Protein AF-A0A356NMI9-F1 (afdb_monomer)

Sequence (375 aa):
MQLVKTDLTGKVKIRVDVPNHHGDLTYHDEKIFVAVELGKFNQPPGESAPSVYVYDATSLSLLSKYPVPELVHGCGGIAFHDNRFVLVGGLPSNHKKNYLFEYDTEFKFLKRHVLPTGQTRLGIQTASYMNDHWWFGCYGSPANPGLLKVNEDFQLVGTSPSDFSYGIAKLNSDTVLQGACFDNNRRGRVHVLNQEPVTDAPVTTKVRVAAYNVLFGIWARPESVGEILKAYNLDVIGFSEVPNGDWTARAGKVLGMDYAYVGKTSSAHHKDKYKSILSHTPLLNTHEIEVKSAGWSPASMVGAETIINGVRILVYSTHIPGRPAAENSAAAFMANSIIPDSIQTANHVILLGDLNNRPGEPPLVQLEETGMRSI

Solvent-accessible surface area (backbone atoms only — not comparable to full-atom values): 19559 Å² total; per-residue (Å²): 81,71,53,74,43,56,52,98,86,65,53,74,77,50,72,46,83,42,66,66,54,68,47,25,56,33,79,56,93,72,25,33,41,29,16,23,26,76,43,40,70,43,39,66,74,84,44,32,45,20,29,38,40,32,22,38,60,86,79,61,46,79,74,50,76,44,73,44,74,86,38,33,20,14,30,19,10,21,25,68,59,94,76,28,35,42,36,29,17,39,28,39,84,91,48,48,52,45,58,41,38,36,20,40,87,84,62,49,82,72,49,79,47,76,36,87,70,40,59,32,74,58,20,37,25,14,32,30,71,58,92,81,25,39,37,36,11,8,64,35,36,100,91,27,46,0,28,37,34,22,40,88,88,59,44,80,63,20,29,25,41,58,59,22,41,64,28,52,46,78,77,52,100,48,32,30,39,35,23,43,70,40,77,91,77,71,43,78,49,76,46,81,34,84,38,80,84,79,58,44,71,50,88,72,78,85,80,40,72,46,57,45,73,46,66,46,43,74,86,48,56,40,52,60,52,16,61,65,48,51,83,67,67,59,46,37,36,13,31,11,28,35,38,68,83,61,45,66,49,47,17,18,63,63,57,70,21,85,30,64,48,72,44,89,62,30,36,53,70,39,84,28,27,20,23,25,40,39,20,61,42,65,70,38,82,69,47,72,46,77,47,75,45,57,66,66,55,52,24,38,34,27,35,28,32,33,54,57,88,87,43,64,32,38,40,33,9,21,40,42,42,45,54,87,47,30,79,58,14,32,43,32,38,39,34,73,73,42,51,66,60,48,61,74,77,34,96,34,76,46,86,30,38,48,59,65,62,56,88,82,36,50,19,50,44,49,29,36,72,71,72,49,77,90,130

Structure (mmCIF, N/CA/C/O backbone):
data_AF-A0A356NMI9-F1
#
_entry.id   AF-A0A356NMI9-F1
#
loop_
_atom_site.group_PDB
_atom_site.id
_atom_site.type_symbol
_atom_site.label_atom_id
_atom_site.label_alt_id
_atom_site.label_comp_id
_atom_site.label_asym_id
_atom_site.label_entity_id
_atom_site.label_seq_id
_atom_site.pdbx_PDB_ins_code
_atom_site.Cartn_x
_atom_site.Cartn_y
_atom_site.Cartn_z
_atom_site.occupancy
_atom_site.B_iso_or_equiv
_atom_site.auth_seq_id
_atom_site.auth_comp_id
_atom_site.auth_asym_id
_atom_site.auth_atom_id
_atom_site.pdbx_PDB_model_num
ATOM 1 N N . MET A 1 1 ? -13.407 -3.127 32.727 1.00 86.94 1 MET A N 1
ATOM 2 C CA . MET A 1 1 ? -13.554 -1.711 32.320 1.00 86.94 1 MET A CA 1
ATOM 3 C C . MET A 1 1 ? -15.018 -1.311 32.500 1.00 86.94 1 MET A C 1
ATOM 5 O O . MET A 1 1 ? -15.775 -2.127 33.015 1.00 86.94 1 MET A O 1
ATOM 9 N N . GLN A 1 2 ? -15.428 -0.095 32.130 1.00 93.50 2 GLN A N 1
ATOM 10 C CA . GLN A 1 2 ? -16.842 0.306 32.151 1.00 93.50 2 GLN A CA 1
ATOM 11 C C . GLN A 1 2 ? -17.253 0.875 30.795 1.00 93.50 2 GLN A C 1
ATOM 13 O O . GLN A 1 2 ? -16.502 1.653 30.213 1.00 93.50 2 GLN A O 1
ATOM 18 N N . LEU A 1 3 ? -18.455 0.526 30.336 1.00 96.06 3 LEU A N 1
ATOM 19 C CA . LEU A 1 3 ? -19.142 1.249 29.268 1.00 96.06 3 LEU A CA 1
ATOM 20 C C . LEU A 1 3 ? -20.025 2.311 29.924 1.00 96.06 3 LEU A C 1
ATOM 22 O O . LEU A 1 3 ? -20.816 1.998 30.816 1.00 96.06 3 LEU A O 1
ATOM 26 N N . VAL A 1 4 ? -19.859 3.571 29.526 1.00 95.38 4 VAL A N 1
ATOM 27 C CA . VAL A 1 4 ? -20.466 4.722 30.208 1.00 95.38 4 VAL A CA 1
ATOM 28 C C . VAL A 1 4 ? -21.183 5.606 29.199 1.00 95.38 4 VAL A C 1
ATOM 30 O O . VAL A 1 4 ? -20.604 5.998 28.192 1.00 95.38 4 VAL A O 1
ATOM 33 N N . LYS A 1 5 ? -22.427 5.978 29.508 1.00 95.12 5 LYS A N 1
ATOM 34 C CA . LYS A 1 5 ? -23.190 6.993 28.777 1.00 95.12 5 LYS A CA 1
ATOM 35 C C . LYS A 1 5 ? -23.266 8.266 29.606 1.00 95.12 5 LYS A C 1
ATOM 37 O O . LYS A 1 5 ? -23.697 8.235 30.764 1.00 95.12 5 LYS A O 1
ATOM 42 N N . THR A 1 6 ? -22.899 9.390 29.009 1.00 93.50 6 THR A N 1
ATOM 43 C CA . THR A 1 6 ? -23.012 10.722 29.613 1.00 93.50 6 THR A CA 1
ATOM 44 C C . THR A 1 6 ? -23.923 11.618 28.780 1.00 93.50 6 THR A C 1
ATOM 46 O O . THR A 1 6 ? -24.239 11.298 27.637 1.00 93.50 6 THR A O 1
ATOM 49 N N . ASP A 1 7 ? -24.357 12.750 29.335 1.00 90.56 7 ASP A N 1
ATOM 50 C CA . ASP A 1 7 ? -24.763 13.877 28.487 1.00 90.56 7 ASP A CA 1
ATOM 51 C C . ASP A 1 7 ? -23.543 14.698 28.028 1.00 90.56 7 ASP A C 1
ATOM 53 O O . ASP A 1 7 ? -22.403 14.408 28.404 1.00 90.56 7 ASP A O 1
ATOM 57 N N . LEU A 1 8 ? -23.790 15.738 27.225 1.00 85.88 8 LEU A N 1
ATOM 58 C CA . LEU A 1 8 ? -22.757 16.635 26.690 1.00 85.88 8 LEU A CA 1
ATOM 59 C C . LEU A 1 8 ? -22.035 17.463 27.768 1.00 85.88 8 LEU A C 1
ATOM 61 O O . LEU A 1 8 ? -20.983 18.027 27.493 1.00 85.88 8 LEU A O 1
ATOM 65 N N . THR A 1 9 ? -22.561 17.519 28.998 1.00 89.25 9 THR A N 1
ATOM 66 C CA . THR A 1 9 ? -21.878 18.152 30.140 1.00 89.25 9 THR A CA 1
ATOM 67 C C . THR A 1 9 ? -20.936 17.185 30.865 1.00 89.25 9 THR A C 1
ATOM 69 O O . THR A 1 9 ? -20.254 17.573 31.811 1.00 89.25 9 THR A O 1
ATOM 72 N N . GLY A 1 10 ? -20.900 15.914 30.443 1.00 88.12 10 GLY A N 1
ATOM 73 C CA . GLY A 1 10 ? -20.137 14.845 31.086 1.00 88.12 10 GLY A CA 1
ATOM 74 C C . GLY A 1 10 ? -20.856 14.193 32.271 1.00 88.12 10 GLY A C 1
ATOM 75 O O . GLY A 1 10 ? -20.284 13.323 32.929 1.00 88.12 10 GLY A O 1
ATOM 76 N N . LYS A 1 11 ? -22.116 14.551 32.559 1.00 94.19 11 LYS A N 1
ATOM 77 C CA . LYS A 1 11 ? -22.879 13.908 33.636 1.00 94.19 11 LYS A CA 1
ATOM 78 C C . LYS A 1 11 ? -23.249 12.485 33.226 1.00 94.19 11 LYS A C 1
ATOM 80 O O . LYS A 1 11 ? -23.986 12.276 32.261 1.00 94.19 11 LYS A O 1
ATOM 85 N N . VAL A 1 12 ? -22.777 11.509 34.000 1.00 96.25 12 VAL A N 1
ATOM 86 C CA . VAL A 1 12 ? -23.096 10.086 33.812 1.00 96.25 12 VAL A CA 1
ATOM 87 C C . VAL A 1 12 ? -24.602 9.852 33.943 1.00 96.25 12 VAL A C 1
ATOM 89 O O . VAL A 1 12 ? -25.213 10.246 34.937 1.00 96.25 12 VAL A O 1
ATOM 92 N N . LYS A 1 13 ? -25.187 9.195 32.940 1.00 97.12 13 LYS A N 1
ATOM 93 C CA . LYS A 1 13 ? -26.588 8.751 32.920 1.00 97.12 13 LYS A CA 1
ATOM 94 C C . LYS A 1 13 ? -26.703 7.287 33.317 1.00 97.12 13 LYS A C 1
ATOM 96 O O . LYS A 1 13 ? -27.506 6.952 34.177 1.00 97.12 13 LYS A O 1
ATOM 101 N N . ILE A 1 14 ? -25.876 6.440 32.711 1.00 97.44 14 ILE A N 1
ATOM 102 C CA . ILE A 1 14 ? -25.834 5.000 32.960 1.00 97.44 14 ILE A CA 1
ATOM 103 C C . ILE A 1 14 ? -24.415 4.482 32.730 1.00 97.44 14 ILE A C 1
ATOM 105 O O . ILE A 1 14 ? -23.658 5.042 31.933 1.00 97.44 14 ILE A O 1
ATOM 109 N N . ARG A 1 15 ? -24.039 3.442 33.471 1.00 97.06 15 ARG A N 1
ATOM 110 C CA . ARG A 1 15 ? -22.776 2.728 33.302 1.00 97.06 15 ARG A CA 1
ATOM 111 C C . ARG A 1 15 ? -22.985 1.247 33.578 1.00 97.06 15 ARG A C 1
ATOM 113 O O . ARG A 1 15 ? -23.787 0.908 34.445 1.00 97.06 15 ARG A O 1
ATOM 120 N N . VAL A 1 16 ? -22.236 0.403 32.886 1.00 97.50 16 VAL A N 1
ATOM 121 C CA . VAL A 1 16 ? -22.211 -1.045 33.109 1.00 97.50 16 VAL A CA 1
ATOM 122 C C . VAL A 1 16 ? -20.770 -1.534 33.117 1.00 97.50 16 VAL A C 1
ATOM 124 O O . VAL A 1 16 ? -19.913 -0.981 32.421 1.00 97.50 16 VAL A O 1
ATOM 127 N N . ASP A 1 17 ? -20.496 -2.563 33.912 1.00 97.31 17 ASP A N 1
ATOM 128 C CA . ASP A 1 17 ? -19.193 -3.215 33.899 1.00 97.31 17 ASP A CA 1
ATOM 129 C C . ASP A 1 17 ? -19.061 -4.083 32.646 1.00 97.31 17 ASP A C 1
ATOM 131 O O . ASP A 1 17 ? -19.988 -4.785 32.239 1.00 97.31 17 ASP A O 1
ATOM 135 N N . VAL A 1 18 ? -17.887 -4.023 32.026 1.00 96.81 18 VAL A N 1
ATOM 136 C CA . VAL A 1 18 ? -17.564 -4.773 30.811 1.00 96.81 18 VAL A CA 1
ATOM 137 C C . VAL A 1 18 ? -16.195 -5.444 30.945 1.00 96.81 18 VAL A C 1
ATOM 139 O O . VAL A 1 18 ? -15.369 -4.998 31.762 1.00 96.81 18 VAL A O 1
ATOM 142 N N . PRO A 1 19 ? -15.932 -6.508 30.161 1.00 93.38 19 PRO A N 1
ATOM 143 C CA . PRO A 1 19 ? -14.615 -7.127 30.071 1.00 93.38 19 PRO A CA 1
ATOM 144 C C . PRO A 1 19 ? -13.467 -6.134 29.841 1.00 93.38 19 PRO A C 1
ATOM 146 O O . PRO A 1 19 ? -13.649 -4.955 29.530 1.00 93.38 19 PRO A O 1
ATOM 149 N N . ASN A 1 20 ? -12.245 -6.612 30.061 1.00 85.81 20 ASN A N 1
ATOM 150 C CA . ASN A 1 20 ? -11.063 -5.855 29.672 1.00 85.81 20 ASN A CA 1
ATOM 151 C C . ASN A 1 20 ? -10.931 -5.852 28.137 1.00 85.81 20 ASN A C 1
ATOM 153 O O . ASN A 1 20 ? -11.341 -6.824 27.514 1.00 85.81 20 ASN A O 1
ATOM 157 N N . HIS A 1 21 ? -10.356 -4.788 27.565 1.00 86.50 21 HIS A N 1
ATOM 158 C CA . HIS A 1 21 ? -10.243 -4.559 26.110 1.00 86.50 21 HIS A CA 1
ATOM 159 C C . HIS A 1 21 ? -11.588 -4.421 25.368 1.00 86.50 21 HIS A C 1
ATOM 161 O O . HIS A 1 21 ? -11.848 -5.080 24.362 1.00 86.50 21 HIS A O 1
ATOM 167 N N . HIS A 1 22 ? -12.414 -3.495 25.858 1.00 93.56 22 HIS A N 1
ATOM 168 C CA . HIS A 1 22 ? -13.490 -2.868 25.087 1.00 93.56 22 HIS A CA 1
ATOM 169 C C . HIS A 1 22 ? -12.905 -1.658 24.359 1.00 93.56 22 HIS A C 1
ATOM 171 O O . HIS A 1 22 ? -12.594 -0.658 25.005 1.00 93.56 22 HIS A O 1
ATOM 177 N N . GLY A 1 23 ? -12.673 -1.807 23.057 1.00 93.38 23 GLY A N 1
ATOM 178 C CA . GLY A 1 23 ? -12.060 -0.803 22.195 1.00 93.38 23 GLY A CA 1
ATOM 179 C C . GLY A 1 23 ? -13.037 0.288 21.768 1.00 93.38 23 GLY A C 1
ATOM 180 O O . GLY A 1 23 ? -13.922 0.692 22.527 1.00 93.38 23 GLY A O 1
ATOM 181 N N . ASP A 1 24 ? -12.855 0.776 20.545 1.00 96.62 24 ASP A N 1
ATOM 182 C CA . ASP A 1 24 ? -13.731 1.784 19.955 1.00 96.62 24 ASP A CA 1
ATOM 183 C C . ASP A 1 24 ? -15.169 1.279 19.792 1.00 96.62 24 ASP A C 1
ATOM 185 O O . ASP A 1 24 ? -15.445 0.071 19.776 1.00 96.62 24 ASP A O 1
ATOM 189 N N . LEU A 1 25 ? -16.090 2.222 19.616 1.00 97.06 25 LEU A N 1
ATOM 190 C CA . LEU A 1 25 ? -17.498 1.923 19.414 1.00 97.06 25 LEU A CA 1
ATOM 191 C C . LEU A 1 25 ? -18.127 2.802 18.343 1.00 97.06 25 LEU A C 1
ATOM 193 O O . LEU A 1 25 ? -17.702 3.926 18.094 1.00 97.06 25 LEU A O 1
ATOM 197 N N . THR A 1 26 ? -19.218 2.309 17.770 1.00 97.62 26 THR A N 1
ATOM 198 C CA . THR A 1 26 ? -20.065 3.083 16.868 1.00 97.62 26 THR A CA 1
ATOM 199 C C . THR A 1 26 ? -21.535 2.942 17.251 1.00 97.62 26 THR A C 1
ATOM 201 O O . THR A 1 26 ? -21.953 1.933 17.826 1.00 97.62 26 THR A O 1
ATOM 204 N N . TYR A 1 27 ? -22.318 3.980 16.968 1.00 96.69 27 TYR A N 1
ATOM 205 C CA . TYR A 1 27 ? -23.761 4.000 17.183 1.00 96.69 27 TYR A CA 1
ATOM 206 C C . TYR A 1 27 ? -24.477 3.843 15.846 1.00 96.69 27 TYR A C 1
ATOM 208 O O . TYR A 1 27 ? -24.202 4.582 14.902 1.00 96.69 27 TYR A O 1
ATOM 216 N N . HIS A 1 28 ? -25.434 2.925 15.787 1.00 96.62 28 HIS A N 1
ATOM 217 C CA . HIS A 1 28 ? -26.312 2.751 14.638 1.00 96.62 28 HIS A CA 1
ATOM 218 C C . HIS A 1 28 ? -27.619 2.097 15.097 1.00 96.62 28 HIS A C 1
ATOM 220 O O . HIS A 1 28 ? -27.579 1.193 15.926 1.00 96.62 28 HIS A O 1
ATOM 226 N N . ASP A 1 29 ? -28.763 2.545 14.571 1.00 96.31 29 ASP A N 1
ATOM 227 C CA . ASP A 1 29 ? -30.072 1.905 14.796 1.00 96.31 29 ASP A CA 1
ATOM 228 C C . ASP A 1 29 ? -30.380 1.616 16.283 1.00 96.31 29 ASP A C 1
ATOM 230 O O . ASP A 1 29 ? -30.620 0.479 16.686 1.00 96.31 29 ASP A O 1
ATOM 234 N N . GLU A 1 30 ? -30.266 2.653 17.126 1.00 97.75 30 GLU A N 1
ATOM 235 C CA . GLU A 1 30 ? -30.494 2.588 18.583 1.00 97.75 30 GLU A CA 1
ATOM 236 C C . GLU A 1 30 ? -29.609 1.577 19.338 1.00 97.75 30 GLU A C 1
ATOM 238 O O . GLU A 1 30 ? -29.848 1.259 20.507 1.00 97.75 30 GLU A O 1
ATOM 243 N N . LYS A 1 31 ? -28.529 1.113 18.704 1.00 98.50 31 LYS A N 1
ATOM 244 C CA . LYS A 1 31 ? -27.570 0.158 19.257 1.00 98.50 31 LYS A CA 1
ATOM 245 C C . LYS A 1 31 ? -26.167 0.745 19.284 1.00 98.50 31 LYS A C 1
ATOM 247 O O . LYS A 1 31 ? -25.804 1.621 18.498 1.00 98.50 31 LYS A O 1
ATOM 252 N N . ILE A 1 32 ? -25.366 0.231 20.209 1.00 98.44 32 ILE A N 1
ATOM 253 C CA . ILE A 1 32 ? -23.934 0.496 20.313 1.00 98.44 32 ILE A CA 1
ATOM 254 C C . ILE A 1 32 ? -23.193 -0.780 19.941 1.00 98.44 32 ILE A C 1
ATOM 256 O O . ILE A 1 32 ? -23.385 -1.814 20.579 1.00 98.44 32 ILE A O 1
ATOM 260 N N . PHE A 1 33 ? -22.335 -0.694 18.934 1.00 98.69 33 PHE A N 1
ATOM 261 C CA . PHE A 1 33 ? -21.479 -1.781 18.475 1.00 98.69 33 PHE A CA 1
ATOM 262 C C . PHE A 1 33 ? -20.061 -1.495 18.949 1.00 98.69 33 PHE A C 1
ATOM 264 O O . PHE A 1 33 ? -19.520 -0.434 18.648 1.00 98.69 33 PHE A O 1
ATOM 271 N N . VAL A 1 34 ? -19.474 -2.415 19.709 1.00 98.56 34 VAL A N 1
ATOM 272 C CA . VAL A 1 34 ? -18.160 -2.230 20.336 1.00 98.56 34 VAL A CA 1
ATOM 273 C C . VAL A 1 34 ? -17.184 -3.268 19.807 1.00 98.56 34 VAL A C 1
ATOM 275 O O . VAL A 1 34 ? -17.491 -4.461 19.845 1.00 98.56 34 VAL A O 1
ATOM 278 N N . ALA A 1 35 ? -16.011 -2.820 19.362 1.00 98.31 35 ALA A N 1
ATOM 279 C CA . ALA A 1 35 ? -14.877 -3.679 19.042 1.00 98.31 35 ALA A CA 1
ATOM 280 C C . ALA A 1 35 ? -14.292 -4.277 20.334 1.00 98.31 35 ALA A C 1
ATOM 282 O O . ALA A 1 35 ? -13.961 -3.547 21.268 1.00 98.31 35 ALA A O 1
ATOM 283 N N . VAL A 1 36 ? -14.179 -5.602 20.418 1.00 98.06 36 VAL A N 1
ATOM 284 C CA . VAL A 1 36 ? -13.707 -6.305 21.621 1.00 98.06 36 VAL A CA 1
ATOM 285 C C . VAL A 1 36 ? -12.629 -7.318 21.250 1.00 98.06 36 VAL A C 1
ATOM 287 O O . VAL A 1 36 ? -12.800 -8.099 20.316 1.00 98.06 36 VAL A O 1
ATOM 290 N N . GLU A 1 37 ? -11.540 -7.352 22.021 1.00 97.06 37 GLU A N 1
ATOM 291 C CA . GLU A 1 37 ? -10.456 -8.332 21.882 1.00 97.06 37 GLU A CA 1
ATOM 292 C C . GLU A 1 37 ? -10.189 -9.024 23.222 1.00 97.06 37 GLU A C 1
ATOM 294 O O . GLU A 1 37 ? -9.597 -8.432 24.123 1.00 97.06 37 GLU A O 1
ATOM 299 N N . LEU A 1 38 ? -10.600 -10.288 23.359 1.00 96.06 38 LEU A N 1
ATOM 300 C CA . LEU A 1 38 ? -10.414 -11.045 24.609 1.00 96.06 38 LEU A CA 1
ATOM 301 C C . LEU A 1 38 ? -9.196 -11.979 24.613 1.00 96.06 38 LEU A C 1
ATOM 303 O O . LEU A 1 38 ? -8.899 -12.591 25.639 1.00 96.06 38 LEU A O 1
ATOM 307 N N . GLY A 1 39 ? -8.504 -12.104 23.486 1.00 95.44 39 GLY A N 1
ATOM 308 C CA . GLY A 1 39 ? -7.219 -12.773 23.357 1.00 95.44 39 GLY A CA 1
ATOM 309 C C . GLY A 1 39 ? -6.064 -11.776 23.464 1.00 95.44 39 GLY A C 1
ATOM 310 O O . GLY A 1 39 ? -6.125 -10.775 24.186 1.00 95.44 39 GLY A O 1
ATOM 311 N N . LYS A 1 40 ? -4.961 -12.071 22.774 1.00 94.75 40 LYS A N 1
ATOM 312 C CA . LYS A 1 40 ? -3.739 -11.268 22.827 1.00 94.75 40 LYS A CA 1
ATOM 313 C C . LYS A 1 40 ? -3.589 -10.390 21.588 1.00 94.75 40 LYS A C 1
ATOM 315 O O . LYS A 1 40 ? -3.376 -10.867 20.476 1.00 94.75 40 LYS A O 1
ATOM 320 N N . PHE A 1 41 ? -3.602 -9.083 21.821 1.00 94.06 41 PHE A N 1
ATOM 321 C CA . PHE A 1 41 ? -3.381 -8.068 20.795 1.00 94.06 41 PHE A CA 1
ATOM 322 C C . PHE A 1 41 ? -1.948 -8.140 20.225 1.00 94.06 41 PHE A C 1
ATOM 324 O O . PHE A 1 41 ? -0.982 -8.314 20.976 1.00 94.06 41 PHE A O 1
ATOM 331 N N . ASN A 1 42 ? -1.799 -7.974 18.907 1.00 95.38 42 ASN A N 1
ATOM 332 C CA . ASN A 1 42 ? -0.526 -7.988 18.164 1.00 95.38 42 ASN A CA 1
ATOM 333 C C . ASN A 1 42 ? 0.324 -9.260 18.286 1.00 95.38 42 ASN A C 1
ATOM 335 O O . ASN A 1 42 ? 1.536 -9.215 18.065 1.00 95.38 42 ASN A O 1
ATOM 339 N N . GLN A 1 43 ? -0.299 -10.393 18.603 1.00 95.19 43 GLN A N 1
ATOM 340 C CA . GLN A 1 43 ? 0.347 -11.704 18.555 1.00 95.19 43 GLN A CA 1
ATOM 341 C C . GLN A 1 43 ? 0.110 -12.404 17.205 1.00 95.19 43 GLN A C 1
ATOM 343 O O . GLN A 1 43 ? -0.708 -11.934 16.401 1.00 95.19 43 GLN A O 1
ATOM 348 N N . PRO A 1 44 ? 0.846 -13.493 16.908 1.00 90.75 44 PRO A N 1
ATOM 349 C CA . PRO A 1 44 ? 0.603 -14.309 15.725 1.00 90.75 44 PRO A CA 1
ATOM 350 C C . PRO A 1 44 ? -0.855 -14.796 15.611 1.00 90.75 44 PRO A C 1
ATOM 352 O O . PRO A 1 44 ? -1.559 -14.892 16.622 1.00 90.75 44 PRO A O 1
ATOM 355 N N . PRO A 1 45 ? -1.323 -15.131 14.392 1.00 92.81 45 PRO A N 1
ATOM 356 C CA . PRO A 1 45 ? -2.675 -15.639 14.186 1.00 92.81 45 PRO A CA 1
ATOM 357 C C . PRO A 1 45 ? -2.980 -16.850 15.075 1.00 92.81 45 PRO A C 1
ATOM 359 O O . PRO A 1 45 ? -2.147 -17.742 15.222 1.00 92.81 45 PRO A O 1
ATOM 362 N N . GLY A 1 46 ? -4.188 -16.882 15.640 1.00 93.31 46 GLY A N 1
ATOM 363 C CA . GLY A 1 46 ? -4.630 -17.920 16.579 1.00 93.31 46 GLY A CA 1
ATOM 364 C C . GLY A 1 46 ? -4.528 -17.528 18.056 1.00 93.31 46 GLY A C 1
ATOM 365 O O . GLY A 1 46 ? -5.084 -18.227 18.897 1.00 93.31 46 GLY A O 1
ATOM 366 N N . GLU A 1 47 ? -3.879 -16.406 18.385 1.00 95.62 47 GLU A N 1
ATOM 367 C CA . GLU A 1 47 ? -3.833 -15.882 19.761 1.00 95.62 47 GLU A CA 1
ATOM 368 C C . GLU A 1 47 ? -4.865 -14.777 20.048 1.00 95.62 47 GLU A C 1
ATOM 370 O O . GLU A 1 47 ? -5.076 -14.427 21.210 1.00 95.62 47 GLU A O 1
ATOM 375 N N . SER A 1 48 ? -5.508 -14.232 19.013 1.00 95.38 48 SER A N 1
ATOM 376 C CA . SER A 1 48 ? -6.571 -13.224 19.113 1.00 95.38 48 SER A CA 1
ATOM 377 C C . SER A 1 48 ? -7.949 -13.887 19.239 1.00 95.38 48 SER A C 1
ATOM 379 O O . SER A 1 48 ? -8.197 -14.949 18.667 1.00 95.38 48 SER A O 1
ATOM 381 N N . ALA A 1 49 ? -8.846 -13.256 19.995 1.00 97.31 49 ALA A N 1
ATOM 382 C CA . ALA A 1 49 ? -10.251 -13.632 20.129 1.00 97.31 49 ALA A CA 1
ATOM 383 C C . ALA A 1 49 ? -11.141 -12.394 19.899 1.00 97.31 49 ALA A C 1
ATOM 385 O O . ALA A 1 49 ? -11.687 -11.833 20.862 1.00 97.31 49 ALA A O 1
ATOM 386 N N . PRO A 1 50 ? -11.262 -11.945 18.636 1.00 97.94 50 PRO A N 1
ATOM 387 C CA . PRO A 1 50 ? -11.915 -10.694 18.293 1.00 97.94 50 PRO A CA 1
ATOM 388 C C . PRO A 1 50 ? -13.432 -10.885 18.158 1.00 97.94 50 PRO A C 1
ATOM 390 O O . PRO A 1 50 ? -13.930 -11.904 17.665 1.00 97.94 50 PRO A O 1
ATOM 393 N N . SER A 1 51 ? -14.209 -9.913 18.621 1.00 98.31 51 SER A N 1
ATOM 394 C CA . SER A 1 51 ? -15.673 -9.935 18.547 1.00 98.31 51 SER A CA 1
ATOM 395 C C . SER A 1 51 ? -16.254 -8.525 18.506 1.00 98.31 51 SER A C 1
ATOM 397 O O . SER A 1 51 ? -15.648 -7.584 19.009 1.00 98.31 51 SER A O 1
ATOM 399 N N . VAL A 1 52 ? -17.472 -8.395 17.990 1.00 98.75 52 VAL A N 1
ATOM 400 C CA . VAL A 1 52 ? -18.306 -7.205 18.170 1.00 98.75 52 VAL A CA 1
ATOM 401 C C . VAL A 1 52 ? -19.374 -7.490 19.202 1.00 98.75 52 VAL A C 1
ATOM 403 O O . VAL A 1 52 ? -20.117 -8.465 19.090 1.00 98.75 52 VAL A O 1
ATOM 406 N N . TYR A 1 53 ? -19.446 -6.656 20.233 1.00 98.62 53 TYR A N 1
ATOM 407 C CA . TYR A 1 53 ? -20.501 -6.729 21.238 1.00 98.62 53 TYR A CA 1
ATOM 408 C C . TYR A 1 53 ? -21.538 -5.653 20.939 1.00 98.62 53 TYR A C 1
ATOM 410 O O . TYR A 1 53 ? -21.181 -4.493 20.732 1.00 98.62 53 TYR A O 1
ATOM 418 N N . VAL A 1 54 ? -22.812 -6.035 20.935 1.00 98.75 54 VAL A N 1
ATOM 419 C CA . VAL A 1 54 ? -23.925 -5.132 20.638 1.00 98.75 54 VAL A CA 1
ATOM 420 C C . VAL A 1 54 ? -24.708 -4.861 21.905 1.00 98.75 54 VAL A C 1
ATOM 422 O O . VAL A 1 54 ? -25.125 -5.792 22.593 1.00 98.75 54 VAL A O 1
ATOM 425 N N . TYR A 1 55 ? -24.923 -3.587 22.196 1.00 98.75 55 TYR A N 1
ATOM 426 C CA . TYR A 1 55 ? -25.656 -3.118 23.361 1.00 98.75 55 TYR A CA 1
ATOM 427 C C . TYR A 1 55 ? -26.846 -2.264 22.945 1.00 98.75 55 TYR A C 1
ATOM 429 O O . TYR A 1 55 ? -26.777 -1.531 21.961 1.00 98.75 55 TYR A O 1
ATOM 437 N N . ASP A 1 56 ? -27.907 -2.303 23.738 1.00 98.50 56 ASP A N 1
ATOM 438 C CA . ASP A 1 56 ? -28.997 -1.337 23.654 1.00 98.50 56 ASP A CA 1
ATOM 439 C C . ASP A 1 56 ? -28.477 0.058 24.036 1.00 98.50 56 ASP A C 1
ATOM 441 O O . ASP A 1 56 ? -27.895 0.240 25.109 1.00 98.50 56 ASP A O 1
ATOM 445 N N . ALA A 1 57 ? -28.666 1.067 23.183 1.00 97.50 57 ALA A N 1
ATOM 446 C CA . ALA A 1 57 ? -28.072 2.386 23.416 1.00 97.50 57 ALA A CA 1
ATOM 447 C C . ALA A 1 57 ? -28.721 3.156 24.577 1.00 97.50 57 ALA A C 1
ATOM 449 O O . ALA A 1 57 ? -28.146 4.136 25.072 1.00 97.50 57 ALA A O 1
ATOM 450 N N . THR A 1 58 ? -29.914 2.758 25.024 1.00 96.31 58 THR A N 1
ATOM 451 C CA . THR A 1 58 ? -30.634 3.421 26.118 1.00 96.31 58 THR A CA 1
ATOM 452 C C . THR A 1 58 ? -30.210 2.871 27.475 1.00 96.31 58 THR A C 1
ATOM 454 O O . THR A 1 58 ? -29.824 3.640 28.357 1.00 96.31 58 THR A O 1
ATOM 457 N N . SER A 1 59 ? -30.251 1.552 27.621 1.00 97.06 59 SER A N 1
ATOM 458 C CA . SER A 1 59 ? -30.023 0.806 28.860 1.00 97.06 59 SER A CA 1
ATOM 459 C C . SER A 1 59 ? -28.599 0.267 29.013 1.00 97.06 59 SER A C 1
ATOM 461 O O . SER A 1 59 ? -28.232 -0.149 30.109 1.00 97.06 59 SER A O 1
ATOM 463 N N . LEU A 1 60 ? -27.797 0.252 27.943 1.00 98.19 60 LEU A N 1
ATOM 464 C CA . LEU A 1 60 ? -26.507 -0.448 27.873 1.00 98.19 60 LEU A CA 1
ATOM 465 C C . LEU A 1 60 ? -26.605 -1.947 28.205 1.00 98.19 60 LEU A C 1
ATOM 467 O O . LEU A 1 60 ? -25.615 -2.561 28.607 1.00 98.19 60 LEU A O 1
ATOM 471 N N . SER A 1 61 ? -27.785 -2.554 28.048 1.00 98.06 61 SER A N 1
ATOM 472 C CA . SER A 1 61 ? -27.934 -4.004 28.161 1.00 98.06 61 SER A CA 1
ATOM 473 C C . SER A 1 61 ? -27.277 -4.687 26.963 1.00 98.06 61 SER A C 1
ATOM 475 O O . SER A 1 61 ? -27.404 -4.234 25.827 1.00 98.06 61 SER A O 1
ATOM 477 N N . LEU A 1 62 ? -26.521 -5.757 27.216 1.00 98.50 62 LEU A N 1
ATOM 478 C CA . LEU A 1 62 ? -25.894 -6.540 26.155 1.00 98.50 62 LEU A CA 1
ATOM 479 C C . LEU A 1 62 ? -26.975 -7.323 25.398 1.00 98.50 62 LEU A C 1
ATOM 481 O O . LEU A 1 62 ? -27.692 -8.118 26.001 1.00 98.50 62 LEU A O 1
ATOM 485 N N . LEU A 1 63 ? -27.046 -7.125 24.085 1.00 98.62 63 LEU A N 1
ATOM 486 C CA . LEU A 1 63 ? -28.024 -7.749 23.197 1.00 98.62 63 LEU A CA 1
ATOM 487 C C . LEU A 1 63 ? -27.446 -8.972 22.486 1.00 98.62 63 LEU A C 1
ATOM 489 O O . LEU A 1 63 ? -28.070 -10.031 22.459 1.00 98.62 63 LEU A O 1
ATOM 493 N N . SER A 1 64 ? -26.250 -8.844 21.911 1.00 98.38 64 SER A N 1
ATOM 494 C CA . SER A 1 64 ? -25.622 -9.926 21.152 1.00 98.38 64 SER A CA 1
ATOM 495 C C . SER A 1 64 ? -24.102 -9.787 21.080 1.00 98.38 64 SER A C 1
ATOM 497 O O . SER A 1 64 ? -23.518 -8.778 21.485 1.00 98.38 64 SER A O 1
ATOM 499 N N . LYS A 1 65 ? -23.448 -10.847 20.597 1.00 98.50 65 LYS A N 1
ATOM 500 C CA . LYS A 1 65 ? -22.006 -10.907 20.350 1.00 98.50 65 LYS A CA 1
ATOM 501 C C . LYS A 1 65 ? -21.756 -11.607 19.019 1.00 98.50 65 LYS A C 1
ATOM 503 O O . LYS A 1 65 ? -22.313 -12.680 18.801 1.00 98.50 65 LYS A O 1
ATOM 508 N N . TYR A 1 66 ? -20.885 -11.044 18.193 1.00 98.62 66 TYR A N 1
ATOM 509 C CA . TYR A 1 66 ? -20.511 -11.590 16.891 1.00 98.62 66 TYR A CA 1
ATOM 510 C C . TYR A 1 66 ? -18.999 -11.816 16.837 1.00 98.62 66 TYR A C 1
ATOM 512 O O . TYR A 1 66 ? -18.251 -10.846 16.952 1.00 98.62 66 TYR A O 1
ATOM 520 N N . PRO A 1 67 ? -18.515 -13.059 16.698 1.00 98.25 67 PRO A N 1
ATOM 521 C CA . PRO A 1 67 ? -17.108 -13.312 16.404 1.00 98.25 67 PRO A CA 1
ATOM 522 C C . PRO A 1 67 ? -16.714 -12.705 15.052 1.00 98.25 67 PRO A C 1
ATOM 524 O O . PRO A 1 67 ? -17.480 -12.807 14.099 1.00 98.25 67 PRO A O 1
ATOM 527 N N . VAL A 1 68 ? -15.519 -12.117 14.964 1.00 98.44 68 VAL A N 1
ATOM 528 C CA . VAL A 1 68 ? -14.974 -11.517 13.724 1.00 98.44 68 VAL A CA 1
ATOM 529 C C . VAL A 1 68 ? -13.559 -12.054 13.446 1.00 98.44 68 VAL A C 1
ATOM 531 O O . VAL A 1 68 ? -12.569 -11.320 13.544 1.00 98.44 68 VAL A O 1
ATOM 534 N N . PRO A 1 69 ? -13.429 -13.377 13.215 1.00 97.75 69 PRO A N 1
ATOM 535 C CA . PRO A 1 69 ? -12.158 -14.108 13.270 1.00 97.75 69 PRO A CA 1
ATOM 536 C C . PRO A 1 69 ? -11.112 -13.654 12.242 1.00 97.75 69 PRO A C 1
ATOM 538 O O . PRO A 1 69 ? -9.935 -13.985 12.378 1.00 97.75 69 PRO A O 1
ATOM 541 N N . GLU A 1 70 ? -11.504 -12.880 11.232 1.00 98.25 70 GLU A N 1
ATOM 542 C CA . GLU A 1 70 ? -10.613 -12.329 10.216 1.00 98.25 70 GLU A CA 1
ATOM 543 C C . GLU A 1 70 ? -9.596 -11.331 10.803 1.00 98.25 70 GLU A C 1
ATOM 545 O O . GLU A 1 70 ? -8.503 -11.169 10.251 1.00 98.25 70 GLU A O 1
ATOM 550 N N . LEU A 1 71 ? -9.903 -10.707 11.949 1.00 97.56 71 LEU A N 1
ATOM 551 C CA . LEU A 1 71 ? -9.006 -9.800 12.677 1.00 97.56 71 LEU A CA 1
ATOM 552 C C . LEU A 1 71 ? -7.994 -10.565 13.542 1.00 97.56 71 LEU A C 1
ATOM 554 O O . LEU A 1 71 ? -7.932 -10.411 14.757 1.00 97.56 71 LEU A O 1
ATOM 558 N N . VAL A 1 72 ? -7.142 -11.362 12.901 1.00 97.25 72 VAL A N 1
ATOM 559 C CA . VAL A 1 72 ? -6.224 -12.315 13.560 1.00 97.25 72 VAL A CA 1
ATOM 560 C C . VAL A 1 72 ? -5.171 -11.708 14.505 1.00 97.25 72 VAL A C 1
ATOM 562 O O . VAL A 1 72 ? -4.466 -12.456 15.180 1.00 97.25 72 VAL A O 1
ATOM 565 N N . HIS A 1 73 ? -5.032 -10.379 14.550 1.00 97.06 73 HIS A N 1
ATOM 566 C CA . HIS A 1 73 ? -4.065 -9.660 15.393 1.00 97.06 73 HIS A CA 1
ATOM 567 C C . HIS A 1 73 ? -4.718 -8.762 16.451 1.00 97.06 73 HIS A C 1
ATOM 569 O O . HIS A 1 73 ? -4.017 -8.009 17.130 1.00 97.06 73 HIS A O 1
ATOM 575 N N . GLY A 1 74 ? -6.039 -8.822 16.598 1.00 96.69 74 GLY A N 1
ATOM 576 C CA . GLY A 1 74 ? -6.794 -7.989 17.524 1.00 96.69 74 GLY A CA 1
ATOM 577 C C . GLY A 1 74 ? -7.811 -7.098 16.827 1.00 96.69 74 GLY A C 1
ATOM 578 O O . GLY A 1 74 ? -7.582 -6.644 15.705 1.00 96.69 74 GLY A O 1
ATOM 579 N N . CYS A 1 75 ? -8.907 -6.807 17.526 1.00 97.19 75 CYS A N 1
ATOM 580 C CA . CYS A 1 75 ? -9.948 -5.868 17.118 1.00 97.19 75 CYS A CA 1
ATOM 581 C C . CYS A 1 75 ? -9.889 -4.614 17.999 1.00 97.19 75 CYS A C 1
ATOM 583 O O . CYS A 1 75 ? -10.079 -4.693 19.210 1.00 97.19 75 CYS A O 1
ATOM 585 N N . GLY A 1 76 ? -9.547 -3.477 17.394 1.00 95.69 76 GLY A N 1
ATOM 586 C CA . GLY A 1 76 ? -9.362 -2.205 18.093 1.00 95.69 76 GLY A CA 1
ATOM 587 C C . GLY A 1 76 ? -10.489 -1.215 17.829 1.00 95.69 76 GLY A C 1
ATOM 588 O O . GLY A 1 76 ? -10.985 -0.609 18.774 1.00 95.69 76 GLY A O 1
ATOM 589 N N . GLY A 1 77 ? -10.905 -1.089 16.563 1.00 97.88 77 GLY A N 1
ATOM 590 C CA . GLY A 1 77 ? -11.839 -0.055 16.126 1.00 97.88 77 GLY A CA 1
ATOM 591 C C . GLY A 1 77 ? -12.981 -0.558 15.248 1.00 97.88 77 GLY A C 1
ATOM 592 O O . GLY A 1 77 ? -12.847 -1.585 14.576 1.00 97.88 77 GLY A O 1
ATOM 593 N N . ILE A 1 78 ? -14.091 0.183 15.235 1.00 98.75 78 ILE A N 1
ATOM 594 C CA . ILE A 1 78 ? -15.271 -0.110 14.415 1.00 98.75 78 ILE A CA 1
ATOM 595 C C . ILE A 1 78 ? -15.989 1.178 14.008 1.00 98.75 78 ILE A C 1
ATOM 597 O O . ILE A 1 78 ? -16.223 2.054 14.832 1.00 98.75 78 ILE A O 1
ATOM 601 N N . ALA A 1 79 ? -16.393 1.266 12.744 1.00 98.50 79 ALA A N 1
ATOM 602 C CA . ALA A 1 79 ? -17.263 2.324 12.244 1.00 98.50 79 ALA A CA 1
ATOM 603 C C . ALA A 1 79 ? -18.338 1.754 11.318 1.00 98.50 79 ALA A C 1
ATOM 605 O O . ALA A 1 79 ? -18.135 0.718 10.686 1.00 98.50 79 ALA A O 1
ATOM 606 N N . PHE A 1 80 ? -19.472 2.446 11.237 1.00 98.31 80 PHE A N 1
ATOM 607 C CA . PHE A 1 80 ? -20.575 2.109 10.345 1.00 98.31 80 PHE A CA 1
ATOM 608 C C . PHE A 1 80 ? -20.808 3.236 9.342 1.00 98.31 80 PHE A C 1
ATOM 610 O O . PHE A 1 80 ? -20.906 4.403 9.726 1.00 98.31 80 PHE A O 1
ATOM 617 N N . HIS A 1 81 ? -20.929 2.884 8.068 1.00 97.56 81 HIS A N 1
ATOM 618 C CA . HIS A 1 81 ? -21.347 3.794 7.010 1.00 97.56 81 HIS A CA 1
ATOM 619 C C . HIS A 1 81 ? -21.878 2.983 5.827 1.00 97.56 81 HIS A C 1
ATOM 621 O O . HIS A 1 81 ? -21.376 1.897 5.575 1.00 97.56 81 HIS A O 1
ATOM 627 N N . ASP A 1 82 ? -22.875 3.504 5.111 1.00 96.00 82 ASP A N 1
ATOM 628 C CA . ASP A 1 82 ? -23.411 2.899 3.881 1.00 96.00 82 ASP A CA 1
ATOM 629 C C . ASP A 1 82 ? -23.736 1.393 4.003 1.00 96.00 82 ASP A C 1
ATOM 631 O O . ASP A 1 82 ? -23.275 0.559 3.229 1.00 96.00 82 ASP A O 1
ATOM 635 N N . ASN A 1 83 ? -24.500 1.026 5.041 1.00 96.62 83 ASN A N 1
ATOM 636 C CA . ASN A 1 83 ? -24.931 -0.354 5.320 1.00 96.62 83 ASN A CA 1
ATOM 637 C C . ASN A 1 83 ? -23.806 -1.386 5.510 1.00 96.62 83 ASN A C 1
ATOM 639 O O . ASN A 1 83 ? -24.046 -2.590 5.408 1.00 96.62 83 ASN A O 1
ATOM 643 N N . ARG A 1 84 ? -22.601 -0.936 5.860 1.00 97.31 84 ARG A N 1
ATOM 644 C CA . ARG A 1 84 ? -21.468 -1.805 6.183 1.00 97.31 84 ARG A CA 1
ATOM 645 C C . ARG A 1 84 ? -20.747 -1.354 7.441 1.00 97.31 84 ARG A C 1
ATOM 647 O O . ARG A 1 84 ? -20.656 -0.164 7.755 1.00 97.31 84 ARG A O 1
ATOM 654 N N . PHE A 1 85 ? -20.195 -2.332 8.144 1.00 98.69 85 PHE A N 1
ATOM 655 C CA . PHE A 1 85 ? -19.242 -2.112 9.219 1.00 98.69 85 PHE A CA 1
ATOM 656 C C . PHE A 1 85 ? -17.821 -2.250 8.684 1.00 98.69 85 PHE A C 1
ATOM 658 O O . PHE A 1 85 ? -17.507 -3.197 7.967 1.00 98.69 85 PHE A O 1
ATOM 665 N N . VAL A 1 86 ? -16.948 -1.332 9.086 1.00 98.75 86 VAL A N 1
ATOM 666 C CA . VAL A 1 86 ? -15.506 -1.426 8.861 1.00 98.75 86 VAL A CA 1
ATOM 667 C C . VAL A 1 86 ? -14.827 -1.608 10.205 1.00 98.75 86 VAL A C 1
ATOM 669 O O . VAL A 1 86 ? -14.900 -0.736 11.073 1.00 98.75 86 VAL A O 1
ATOM 672 N N . LEU A 1 87 ? -14.172 -2.752 10.370 1.00 98.81 87 LEU A N 1
ATOM 673 C CA . LEU A 1 87 ? -13.417 -3.105 11.562 1.00 98.81 87 LEU A CA 1
ATOM 674 C C . LEU A 1 87 ? -11.919 -3.007 11.294 1.00 98.81 87 LEU A C 1
ATOM 676 O O . LEU A 1 87 ? -11.434 -3.289 10.196 1.00 98.81 87 LEU A O 1
ATOM 680 N N . VAL A 1 88 ? -11.183 -2.632 12.333 1.00 98.56 88 VAL A N 1
ATOM 681 C CA . VAL A 1 88 ? -9.740 -2.386 12.289 1.00 98.56 88 VAL A CA 1
ATOM 682 C C . VAL A 1 88 ? -9.071 -2.884 13.562 1.00 98.56 88 VAL A C 1
ATOM 684 O O . VAL A 1 88 ? -9.731 -3.108 14.580 1.00 98.56 88 VAL A O 1
ATOM 687 N N . GLY A 1 89 ? -7.750 -3.050 13.540 1.00 97.19 89 GLY A N 1
ATOM 688 C CA . GLY A 1 89 ? -7.052 -3.496 14.735 1.00 97.19 89 GLY A CA 1
ATOM 689 C C . GLY A 1 89 ? -5.550 -3.649 14.586 1.00 97.19 89 GLY A C 1
ATOM 690 O O . GLY A 1 89 ? -4.874 -2.771 14.048 1.00 97.19 89 GLY A O 1
ATOM 691 N N . GLY A 1 90 ? -5.040 -4.747 15.139 1.00 96.88 90 GLY A N 1
ATOM 692 C CA . GLY A 1 90 ? -3.629 -4.910 15.453 1.00 96.88 90 GLY A CA 1
ATOM 693 C C . GLY A 1 90 ? -2.676 -4.919 14.258 1.00 96.88 90 GLY A C 1
ATOM 694 O O . GLY A 1 90 ? -2.951 -5.509 13.211 1.00 96.88 90 GLY A O 1
ATOM 695 N N . LEU A 1 91 ? -1.509 -4.307 14.458 1.00 96.38 91 LEU A N 1
ATOM 696 C CA . LEU A 1 91 ? -0.353 -4.394 13.581 1.00 96.38 91 LEU A CA 1
ATOM 697 C C . LEU A 1 91 ? 0.888 -4.887 14.352 1.00 96.38 91 LEU A C 1
ATOM 699 O O . LEU A 1 91 ? 1.517 -4.103 15.068 1.00 96.38 91 LEU A O 1
ATOM 703 N N . PRO A 1 92 ? 1.287 -6.164 14.196 1.00 95.00 92 PRO A N 1
ATOM 704 C CA . PRO A 1 92 ? 2.547 -6.674 14.733 1.00 95.00 92 PRO A CA 1
ATOM 705 C C . PRO A 1 92 ? 3.769 -5.837 14.310 1.00 95.00 92 PRO A C 1
ATOM 707 O O . PRO A 1 92 ? 3.796 -5.216 13.244 1.00 95.00 92 PRO A O 1
ATOM 710 N N . SER A 1 93 ? 4.821 -5.824 15.134 1.00 90.44 93 SER A N 1
ATOM 711 C CA . SER A 1 93 ? 5.968 -4.906 14.982 1.00 90.44 93 SER A CA 1
ATOM 712 C C . SER A 1 93 ? 6.750 -5.076 13.670 1.00 90.44 93 SER A C 1
ATOM 714 O O . SER A 1 93 ? 7.293 -4.105 13.131 1.00 90.44 93 SER A O 1
ATOM 716 N N . ASN A 1 94 ? 6.773 -6.292 13.126 1.00 85.62 94 ASN A N 1
ATOM 717 C CA . ASN A 1 94 ? 7.401 -6.647 11.854 1.00 85.62 94 ASN A CA 1
ATOM 718 C C . ASN A 1 94 ? 6.517 -6.359 10.625 1.00 85.62 94 ASN A C 1
ATOM 720 O O . ASN A 1 94 ? 6.985 -6.507 9.498 1.00 85.62 94 ASN A O 1
ATOM 724 N N . HIS A 1 95 ? 5.263 -5.939 10.807 1.00 85.31 95 HIS A N 1
ATOM 725 C CA . HIS A 1 95 ? 4.359 -5.609 9.707 1.00 85.31 95 HIS A CA 1
ATOM 726 C C . HIS A 1 95 ? 4.481 -4.130 9.306 1.00 85.31 95 HIS A C 1
ATOM 728 O O . HIS A 1 95 ? 4.932 -3.279 10.073 1.00 85.31 95 HIS A O 1
ATOM 734 N N . LYS A 1 96 ? 4.102 -3.818 8.061 1.00 85.56 96 LYS A N 1
ATOM 735 C CA . LYS A 1 96 ? 4.223 -2.471 7.462 1.00 85.56 96 LYS A CA 1
ATOM 736 C C . LYS A 1 96 ? 2.953 -2.003 6.739 1.00 85.56 96 LYS A C 1
ATOM 738 O O . LYS A 1 96 ? 3.008 -1.054 5.963 1.00 85.56 96 LYS A O 1
ATOM 743 N N . LYS A 1 97 ? 1.833 -2.701 6.930 1.00 88.25 97 LYS A N 1
ATOM 744 C CA . LYS A 1 97 ? 0.550 -2.398 6.288 1.00 88.25 97 LYS A CA 1
ATOM 745 C C . LYS A 1 97 ? -0.576 -2.653 7.273 1.00 88.25 97 LYS A C 1
ATOM 747 O O . LYS A 1 97 ? -0.589 -3.721 7.879 1.00 88.25 97 LYS A O 1
ATOM 752 N N . ASN A 1 98 ? -1.501 -1.711 7.393 1.00 94.88 98 ASN A N 1
ATOM 753 C CA . ASN A 1 98 ? -2.736 -1.921 8.140 1.00 94.88 98 ASN A CA 1
ATOM 754 C C . ASN A 1 98 ? -3.790 -2.598 7.262 1.00 94.88 98 ASN A C 1
ATOM 756 O O . ASN A 1 98 ? -3.692 -2.595 6.031 1.00 94.88 98 ASN A O 1
ATOM 760 N N . TYR A 1 99 ? -4.804 -3.163 7.909 1.00 96.56 99 TYR A N 1
ATOM 761 C CA . TYR A 1 99 ? -5.895 -3.860 7.243 1.00 96.56 99 TYR A CA 1
ATOM 762 C C . TYR A 1 99 ? -7.235 -3.333 7.740 1.00 96.56 99 TYR A C 1
ATOM 764 O O . TYR A 1 99 ? -7.393 -3.069 8.932 1.00 96.56 99 TYR A O 1
ATOM 772 N N . LEU A 1 100 ? -8.179 -3.202 6.815 1.00 98.31 100 LEU A N 1
ATOM 773 C CA . LEU A 1 100 ? -9.576 -2.893 7.106 1.00 98.31 100 LEU A CA 1
ATOM 774 C C . LEU A 1 100 ? -10.417 -4.105 6.727 1.00 98.31 100 LEU A C 1
ATOM 776 O O . LEU A 1 100 ? -10.151 -4.733 5.699 1.00 98.31 100 LEU A O 1
ATOM 780 N N . PHE A 1 101 ? -11.414 -4.428 7.536 1.00 98.69 101 PHE A N 1
ATOM 781 C CA . PHE A 1 101 ? -12.264 -5.594 7.340 1.00 98.69 101 PHE A CA 1
ATOM 782 C C . PHE A 1 101 ? -13.712 -5.130 7.230 1.00 98.69 101 PHE A C 1
ATOM 784 O O . PHE A 1 101 ? -14.270 -4.614 8.196 1.00 98.69 101 PHE A O 1
ATOM 791 N N . GLU A 1 102 ? -14.287 -5.278 6.042 1.00 98.38 102 GLU A N 1
ATOM 792 C CA . GLU A 1 102 ? -15.679 -4.953 5.753 1.00 98.38 102 GLU A CA 1
ATOM 793 C C . GLU A 1 102 ? -16.591 -6.118 6.129 1.00 98.38 102 GLU A C 1
ATOM 795 O O . GLU A 1 102 ? -16.313 -7.272 5.788 1.00 98.38 102 GLU A O 1
ATOM 800 N N . TYR A 1 103 ? -17.701 -5.792 6.781 1.00 98.81 103 TYR A N 1
ATOM 801 C CA . TYR A 1 103 ? -18.781 -6.707 7.125 1.00 98.81 103 TYR A CA 1
ATOM 802 C C . TYR A 1 103 ? -20.124 -6.081 6.763 1.00 98.81 103 TYR A C 1
ATOM 804 O O . TYR A 1 103 ? -20.275 -4.857 6.799 1.00 98.81 103 TYR A O 1
ATOM 812 N N . ASP A 1 104 ? -21.111 -6.916 6.457 1.00 98.44 104 ASP A N 1
ATOM 813 C CA . ASP A 1 104 ? -22.497 -6.464 6.345 1.00 98.44 104 ASP A CA 1
ATOM 814 C C . ASP A 1 104 ? -23.130 -6.204 7.727 1.00 98.44 104 ASP A C 1
ATOM 816 O O . ASP A 1 104 ? -22.496 -6.341 8.779 1.00 98.44 104 ASP A O 1
ATOM 820 N N . THR A 1 105 ? -24.409 -5.825 7.737 1.00 97.25 105 THR A N 1
ATOM 821 C CA . THR A 1 105 ? -25.174 -5.545 8.963 1.00 97.25 105 THR A CA 1
ATOM 822 C C . THR A 1 105 ? -25.424 -6.772 9.847 1.00 97.25 105 THR A C 1
ATOM 824 O O . THR A 1 105 ? -25.809 -6.612 11.006 1.00 97.25 105 THR A O 1
ATOM 827 N N . GLU A 1 106 ? -25.185 -7.985 9.340 1.00 97.00 106 GLU A N 1
ATOM 828 C CA . GLU A 1 106 ? -25.288 -9.252 10.073 1.00 97.00 106 GLU A CA 1
ATOM 829 C C . GLU A 1 106 ? -23.913 -9.777 10.527 1.00 97.00 106 GLU A C 1
ATOM 831 O O . GLU A 1 106 ? -23.813 -10.902 11.022 1.00 97.00 106 GLU A O 1
ATOM 836 N N . PHE A 1 107 ? -22.852 -8.974 10.380 1.00 98.00 107 PHE A N 1
ATOM 837 C CA . PHE A 1 107 ? -21.461 -9.358 10.632 1.00 98.00 107 PHE A CA 1
ATOM 838 C C . PHE A 1 107 ? -20.983 -10.554 9.800 1.00 98.00 107 PHE A C 1
ATOM 840 O O . PHE A 1 107 ? -20.108 -11.310 10.227 1.00 98.00 107 PHE A O 1
ATOM 847 N N . LYS A 1 108 ? -21.490 -10.711 8.573 1.00 98.31 108 LYS A N 1
ATOM 848 C CA . LYS A 1 108 ? -20.851 -11.584 7.584 1.00 98.31 108 LYS A CA 1
ATOM 849 C C . LYS A 1 108 ? -19.695 -10.831 6.948 1.00 98.31 108 LYS A C 1
ATOM 851 O O . LYS A 1 108 ? -19.859 -9.714 6.457 1.00 98.31 108 LYS A O 1
ATOM 856 N N . PHE A 1 109 ? -18.520 -11.448 6.968 1.00 98.62 109 PHE A N 1
ATOM 857 C CA . PHE A 1 109 ? -17.328 -10.882 6.355 1.00 98.62 109 PHE A CA 1
ATOM 858 C C . PHE A 1 109 ? -17.521 -10.716 4.844 1.00 98.62 109 PHE A C 1
ATOM 860 O O . PHE A 1 109 ? -17.907 -11.656 4.149 1.00 98.62 109 PHE A O 1
ATOM 867 N N . LEU A 1 110 ? -17.222 -9.520 4.341 1.00 97.31 110 LEU A N 1
ATOM 868 C CA . LEU A 1 110 ? -17.323 -9.178 2.926 1.00 97.31 110 LEU A CA 1
ATOM 869 C C . LEU A 1 110 ? -15.943 -9.137 2.274 1.00 97.31 110 LEU A C 1
ATOM 871 O O . LEU A 1 110 ? -15.700 -9.812 1.273 1.00 97.31 110 LEU A O 1
ATOM 875 N N . LYS A 1 111 ? -15.031 -8.318 2.816 1.00 94.94 111 LYS A N 1
ATOM 876 C CA . LYS A 1 111 ? -13.747 -8.035 2.165 1.00 94.94 111 LYS A CA 1
ATOM 877 C C . LYS A 1 111 ? -12.692 -7.508 3.131 1.00 94.94 111 LYS A C 1
ATOM 879 O O . LYS A 1 111 ? -12.984 -6.792 4.080 1.00 94.94 111 LYS A O 1
ATOM 884 N N . ARG A 1 112 ? -11.425 -7.820 2.842 1.00 95.38 112 ARG A N 1
ATOM 885 C CA . ARG A 1 112 ? -10.257 -7.211 3.493 1.00 95.38 112 ARG A CA 1
ATOM 886 C C . ARG A 1 112 ? -9.572 -6.231 2.546 1.00 95.38 112 ARG A C 1
ATOM 888 O O . ARG A 1 112 ? -9.244 -6.593 1.417 1.00 95.38 112 ARG A O 1
ATOM 895 N N . HIS A 1 113 ? -9.262 -5.041 3.047 1.00 91.69 113 HIS A N 1
ATOM 896 C CA . HIS A 1 113 ? -8.535 -3.986 2.343 1.00 91.69 113 HIS A CA 1
ATOM 897 C C . HIS A 1 113 ? -7.140 -3.851 2.932 1.00 91.69 113 HIS A C 1
ATOM 899 O O . HIS A 1 113 ? -6.936 -4.049 4.130 1.00 91.69 113 HIS A O 1
ATOM 905 N N . VAL A 1 114 ? -6.172 -3.519 2.084 1.00 87.50 114 VAL A N 1
ATOM 906 C CA . VAL A 1 114 ? -4.776 -3.335 2.481 1.00 87.50 114 VAL A CA 1
ATOM 907 C C . VAL A 1 114 ? -4.445 -1.852 2.400 1.00 87.50 114 VAL A C 1
ATOM 909 O O . VAL A 1 114 ? -4.473 -1.278 1.317 1.00 87.50 114 VAL A O 1
ATOM 912 N N . LEU A 1 115 ? -4.076 -1.251 3.529 1.00 87.38 115 LEU A N 1
ATOM 913 C CA . LEU A 1 115 ? -3.629 0.137 3.596 1.00 87.38 115 LEU A CA 1
ATOM 914 C C . LEU A 1 115 ? -2.094 0.196 3.720 1.00 87.38 115 LEU A C 1
ATOM 916 O O . LEU A 1 115 ? -1.543 -0.230 4.744 1.00 87.38 115 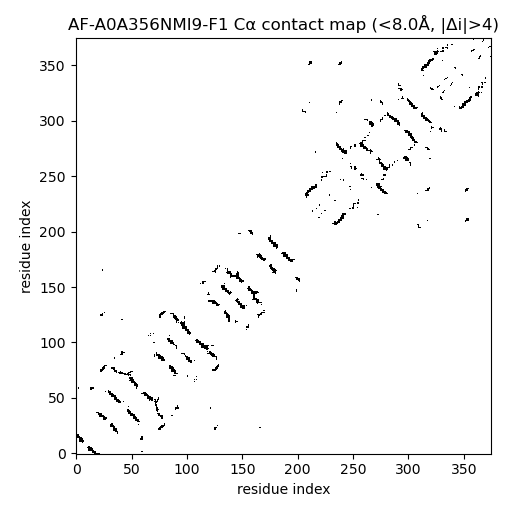LEU A O 1
ATOM 920 N N . PRO A 1 116 ? -1.370 0.728 2.716 1.00 84.50 116 PRO A N 1
ATOM 921 C CA . PRO A 1 116 ? 0.093 0.798 2.711 1.00 84.50 116 PRO A CA 1
ATOM 922 C C . PRO A 1 116 ? 0.615 1.967 3.568 1.00 84.50 116 PRO A C 1
ATOM 924 O O . PRO A 1 116 ? 1.253 2.890 3.080 1.00 84.50 116 PRO A O 1
ATOM 927 N N . THR A 1 117 ? 0.336 1.934 4.866 1.00 87.00 117 THR A N 1
ATOM 928 C CA . THR A 1 117 ? 0.619 3.028 5.814 1.00 87.00 117 THR A CA 1
ATOM 929 C C . THR A 1 117 ? 2.058 3.070 6.324 1.00 87.00 117 THR A C 1
ATOM 931 O O . THR A 1 117 ? 2.428 4.006 7.024 1.00 87.00 117 THR A O 1
ATOM 934 N N . GLY A 1 118 ? 2.846 2.017 6.095 1.00 87.69 118 GLY A N 1
ATOM 935 C CA . GLY A 1 118 ? 4.002 1.735 6.941 1.00 87.69 118 GLY A CA 1
ATOM 936 C C . GLY A 1 118 ? 3.573 1.207 8.317 1.00 87.69 118 GLY A C 1
ATOM 937 O O . GLY A 1 118 ? 2.459 0.706 8.491 1.00 87.69 118 GLY A O 1
ATOM 938 N N . GLN A 1 119 ? 4.475 1.282 9.296 1.00 89.88 119 GLN A N 1
ATOM 939 C CA . GLN A 1 119 ? 4.190 0.883 10.679 1.00 89.88 119 GLN A CA 1
ATOM 940 C C . GLN A 1 119 ? 3.390 1.988 11.393 1.00 89.88 119 GLN A C 1
ATOM 942 O O . GLN A 1 119 ? 3.701 3.161 11.227 1.00 89.88 119 GLN A O 1
ATOM 947 N N . THR A 1 120 ? 2.396 1.600 12.197 1.00 93.81 120 THR A N 1
ATOM 948 C CA . THR A 1 120 ? 1.541 2.490 13.013 1.00 93.81 120 THR A CA 1
ATOM 949 C C . THR A 1 120 ? 1.601 2.132 14.505 1.00 93.81 120 THR A C 1
ATOM 951 O O . THR A 1 120 ? 0.653 2.338 15.266 1.00 93.81 120 THR A O 1
ATOM 954 N N . ARG A 1 121 ? 2.748 1.591 14.934 1.00 91.81 121 ARG A N 1
ATOM 955 C CA . ARG A 1 121 ? 3.082 1.100 16.280 1.00 91.81 121 ARG A CA 1
ATOM 956 C C . ARG A 1 121 ? 2.306 -0.143 16.719 1.00 91.81 121 ARG A C 1
ATOM 958 O O . ARG A 1 121 ? 2.910 -1.204 16.813 1.00 91.81 121 ARG A O 1
ATOM 965 N N . LEU A 1 122 ? 1.025 0.004 17.063 1.00 95.19 122 LEU A N 1
ATOM 966 C CA . LEU A 1 122 ? 0.166 -1.109 17.493 1.00 95.19 122 LEU A CA 1
ATOM 967 C C . LEU A 1 122 ? -0.966 -1.396 16.505 1.00 95.19 122 LEU A C 1
ATOM 969 O O . LEU A 1 122 ? -1.733 -2.317 16.750 1.00 95.19 122 LEU A O 1
ATOM 973 N N . GLY A 1 123 ? -1.055 -0.660 15.399 1.00 97.00 123 GLY A N 1
ATOM 974 C CA . GLY A 1 123 ? -2.166 -0.756 14.459 1.00 97.00 123 GLY A CA 1
ATOM 975 C C . GLY A 1 123 ? -3.175 0.367 14.655 1.00 97.00 123 GLY A C 1
ATOM 976 O O . GLY A 1 123 ? -2.926 1.330 15.386 1.00 97.00 123 GLY A O 1
ATOM 977 N N . ILE A 1 124 ? -4.305 0.247 13.971 1.00 98.25 124 ILE A N 1
ATOM 978 C CA . ILE A 1 124 ? -5.406 1.205 14.064 1.00 98.25 124 ILE A CA 1
ATOM 979 C C . ILE A 1 124 ? -6.250 0.853 15.291 1.00 98.25 124 ILE A C 1
ATOM 981 O O . ILE A 1 124 ? -6.532 -0.315 15.551 1.00 98.25 124 ILE A O 1
ATOM 985 N N . GLN A 1 125 ? -6.615 1.860 16.075 1.00 97.75 125 GLN A N 1
ATOM 986 C CA . GLN A 1 125 ? -7.344 1.706 17.335 1.00 97.75 125 GLN A CA 1
ATOM 987 C C . GLN A 1 125 ? -8.756 2.274 17.270 1.00 97.75 125 GLN A C 1
ATOM 989 O O . GLN A 1 125 ? -9.610 1.814 18.011 1.00 97.75 125 GLN A O 1
ATOM 994 N N . THR A 1 126 ? -9.011 3.246 16.396 1.00 98.31 126 THR A N 1
ATOM 995 C CA . THR A 1 126 ? -10.322 3.892 16.275 1.00 98.31 126 THR A CA 1
ATOM 996 C C . THR A 1 126 ? -10.696 4.094 14.819 1.00 98.31 126 THR A C 1
ATOM 998 O O . THR A 1 126 ? -9.819 4.173 13.952 1.00 98.31 126 THR A O 1
ATOM 1001 N N . ALA A 1 127 ? -11.993 4.162 14.543 1.00 98.38 127 ALA A N 1
ATOM 1002 C CA . ALA A 1 127 ? -12.540 4.361 13.217 1.00 98.38 127 ALA A CA 1
ATOM 1003 C C . ALA A 1 127 ? -13.740 5.314 13.267 1.00 98.38 127 ALA A C 1
ATOM 1005 O O . ALA A 1 127 ? -14.611 5.218 14.124 1.00 98.38 127 ALA A O 1
ATOM 1006 N N . SER A 1 128 ? -13.829 6.217 12.297 1.00 97.88 128 SER A N 1
ATOM 1007 C CA . SER A 1 128 ? -15.021 7.037 12.086 1.00 97.88 128 SER A CA 1
ATOM 1008 C C . SER A 1 128 ? -15.193 7.353 10.610 1.00 97.88 128 SER A C 1
ATOM 1010 O O . SER A 1 128 ? -14.217 7.413 9.864 1.00 97.88 128 SER A O 1
ATOM 1012 N N . TYR A 1 129 ? -16.437 7.563 10.191 1.00 97.19 129 TYR A N 1
ATOM 1013 C CA . TYR A 1 129 ? -16.747 8.076 8.866 1.00 97.19 129 TYR A CA 1
ATOM 1014 C C . TYR A 1 129 ? -17.281 9.499 8.983 1.00 97.19 129 TYR A C 1
ATOM 1016 O O . TYR A 1 129 ? -18.251 9.752 9.702 1.00 97.19 129 TYR A O 1
ATOM 1024 N N . MET A 1 130 ? -16.646 10.437 8.287 1.00 95.06 130 MET A N 1
ATOM 1025 C CA . MET A 1 130 ? -17.081 11.827 8.258 1.00 95.06 130 MET A CA 1
ATOM 1026 C C . MET A 1 130 ? -16.599 12.531 6.997 1.00 95.06 130 MET A C 1
ATOM 1028 O O . MET A 1 130 ? -15.436 12.403 6.615 1.00 95.06 130 MET A O 1
ATOM 1032 N N . ASN A 1 131 ? -17.502 13.324 6.413 1.00 92.44 131 ASN A N 1
ATOM 1033 C CA . ASN A 1 131 ? -17.241 14.201 5.269 1.00 92.44 131 ASN A CA 1
ATOM 1034 C C . ASN A 1 131 ? -16.614 13.425 4.100 1.00 92.44 131 ASN A C 1
ATOM 1036 O O . ASN A 1 131 ? -15.522 13.738 3.630 1.00 92.44 131 ASN A O 1
ATOM 1040 N N . ASP A 1 132 ? -17.314 12.360 3.702 1.00 94.50 132 ASP A N 1
ATOM 1041 C CA . ASP A 1 132 ? -16.992 11.468 2.581 1.00 94.50 132 ASP A CA 1
ATOM 1042 C C . ASP A 1 132 ? -15.635 10.752 2.693 1.00 94.50 132 ASP A C 1
ATOM 1044 O O . ASP A 1 132 ? -15.010 10.367 1.706 1.00 94.50 132 ASP A O 1
ATOM 1048 N N . HIS A 1 133 ? -15.141 10.605 3.925 1.00 97.00 133 HIS A N 1
ATOM 1049 C CA . HIS A 1 133 ? -13.872 9.957 4.221 1.00 97.00 133 HIS A CA 1
ATOM 1050 C C . HIS A 1 133 ? -13.965 9.068 5.455 1.00 97.00 133 HIS A C 1
ATOM 1052 O O . HIS A 1 133 ? -14.638 9.371 6.445 1.00 97.00 133 HIS A O 1
ATOM 1058 N N . TRP A 1 134 ? -13.177 8.002 5.418 1.00 98.12 134 TRP A N 1
ATOM 1059 C CA . TRP A 1 134 ? -12.843 7.197 6.576 1.00 98.12 134 TRP A CA 1
ATOM 1060 C C . TRP A 1 134 ? -11.651 7.802 7.313 1.00 98.12 134 TRP A C 1
ATOM 1062 O O . TRP A 1 134 ? -10.659 8.228 6.714 1.00 98.12 134 TRP A O 1
ATOM 1072 N N . TRP A 1 135 ? -11.734 7.793 8.635 1.00 98.19 135 TRP A N 1
ATOM 1073 C CA . TRP A 1 135 ? -10.711 8.300 9.532 1.00 98.19 135 TRP A CA 1
ATOM 1074 C C . TRP A 1 135 ? -10.327 7.222 10.525 1.00 98.19 135 TRP A C 1
ATOM 1076 O O . TRP A 1 135 ? -11.180 6.685 11.228 1.00 98.19 135 TRP A O 1
ATOM 1086 N N . PHE A 1 136 ? -9.035 6.923 10.585 1.00 98.44 136 PHE A N 1
ATOM 1087 C CA . PHE A 1 136 ? -8.503 5.832 11.388 1.00 98.44 136 PHE A CA 1
ATOM 1088 C C . PHE A 1 136 ? -7.449 6.354 12.359 1.00 98.44 136 PHE A C 1
ATOM 1090 O O . PHE A 1 136 ? -6.404 6.856 11.935 1.00 98.44 136 PHE A O 1
ATOM 1097 N N . GLY A 1 137 ? -7.726 6.262 13.658 1.00 98.00 137 GLY A N 1
ATOM 1098 C CA . GLY A 1 137 ? -6.826 6.740 14.702 1.00 98.00 137 GLY A CA 1
ATOM 1099 C C . GLY A 1 137 ? -5.815 5.682 15.133 1.00 98.00 137 GLY A C 1
ATOM 1100 O O . GLY A 1 137 ? -6.130 4.503 15.286 1.00 98.00 137 GLY A O 1
ATOM 1101 N N . CYS A 1 138 ? -4.586 6.128 15.359 1.00 97.44 138 CYS A N 1
ATOM 1102 C CA . CYS A 1 138 ? -3.426 5.337 15.758 1.00 97.44 138 CYS A CA 1
ATOM 1103 C C . CYS A 1 138 ? -2.724 6.018 16.943 1.00 97.44 138 CYS A C 1
ATOM 1105 O O . CYS A 1 138 ? -2.977 7.184 17.250 1.00 97.44 138 CYS A O 1
ATOM 1107 N N . TYR A 1 139 ? -1.795 5.315 17.596 1.00 95.12 139 TYR A N 1
ATOM 1108 C CA . TYR A 1 139 ? -0.969 5.903 18.658 1.00 95.12 139 TYR A CA 1
ATOM 1109 C C . TYR A 1 139 ? 0.055 6.891 18.080 1.00 95.12 139 TYR A C 1
ATOM 1111 O O . TYR A 1 139 ? 1.144 6.494 17.660 1.00 95.12 139 TYR A O 1
ATOM 1119 N N . GLY A 1 140 ? -0.296 8.174 18.051 1.00 91.06 140 GLY A N 1
ATOM 1120 C CA . GLY A 1 140 ? 0.486 9.231 17.405 1.00 91.06 140 GLY A CA 1
ATOM 1121 C C . GLY A 1 140 ? 1.805 9.582 18.095 1.00 91.06 140 GLY A C 1
ATOM 1122 O O . GLY A 1 140 ? 1.940 9.522 19.315 1.00 91.06 140 GLY A O 1
ATOM 1123 N N . SER A 1 141 ? 2.802 9.965 17.296 1.00 87.75 141 SER A N 1
ATOM 1124 C CA . SER A 1 141 ? 4.041 10.611 17.752 1.00 87.75 141 SER A CA 1
ATOM 1125 C C . SER A 1 141 ? 4.673 11.384 16.586 1.00 87.75 141 SER A C 1
ATOM 1127 O O . SER A 1 141 ? 4.302 11.136 15.441 1.00 87.75 141 SER A O 1
ATOM 1129 N N . PRO A 1 142 ? 5.684 12.246 16.798 1.00 85.31 142 PRO A N 1
ATOM 1130 C CA . PRO A 1 142 ? 6.369 12.913 15.684 1.00 85.31 142 PRO A CA 1
ATOM 1131 C C . PRO A 1 142 ? 6.931 11.966 14.605 1.00 85.31 142 PRO A C 1
ATOM 1133 O O . PRO A 1 142 ? 7.095 12.379 13.464 1.00 85.31 142 PRO A O 1
ATOM 1136 N N . ALA A 1 143 ? 7.212 10.702 14.946 1.00 81.50 143 ALA A N 1
ATOM 1137 C CA . ALA A 1 143 ? 7.745 9.691 14.029 1.00 81.50 143 ALA A CA 1
ATOM 1138 C C . ALA A 1 143 ? 6.717 8.620 13.606 1.00 81.50 143 ALA A C 1
ATOM 1140 O O . ALA A 1 143 ? 7.084 7.661 12.929 1.00 81.50 143 ALA A O 1
ATOM 1141 N N . ASN A 1 144 ? 5.453 8.730 14.031 1.00 86.00 144 ASN A N 1
ATOM 1142 C CA . ASN A 1 144 ? 4.417 7.727 13.772 1.00 86.00 144 ASN A CA 1
ATOM 1143 C C . ASN A 1 144 ? 3.075 8.413 13.493 1.00 86.00 144 ASN A C 1
ATOM 1145 O O . ASN A 1 144 ? 2.628 9.185 14.345 1.00 86.00 144 ASN A O 1
ATOM 1149 N N . PRO A 1 145 ? 2.396 8.120 12.371 1.00 92.44 145 PRO A N 1
ATOM 1150 C CA . PRO A 1 145 ? 1.090 8.711 12.118 1.00 92.44 145 PRO A CA 1
ATOM 1151 C C . PRO A 1 145 ? 0.113 8.281 13.220 1.00 92.44 145 PRO A C 1
ATOM 1153 O O . PRO A 1 145 ? -0.035 7.095 13.516 1.00 92.44 145 PRO A O 1
ATOM 1156 N N . GLY A 1 146 ? -0.526 9.262 13.849 1.00 95.94 146 GLY A N 1
ATOM 1157 C CA . GLY A 1 146 ? -1.587 9.073 14.834 1.00 95.94 146 GLY A CA 1
ATOM 1158 C C . GLY A 1 146 ? -2.993 9.196 14.247 1.00 95.94 146 GLY A C 1
ATOM 1159 O O . GLY A 1 146 ? -3.962 8.843 14.913 1.00 95.94 146 GLY A O 1
ATOM 1160 N N . LEU A 1 147 ? -3.108 9.632 12.992 1.00 97.62 147 LEU A N 1
ATOM 1161 C CA . LEU A 1 147 ? -4.357 9.678 12.245 1.00 97.62 147 LEU A CA 1
ATOM 1162 C C . LEU A 1 147 ? -4.107 9.407 10.761 1.00 97.62 147 LEU A C 1
ATOM 1164 O O . LEU A 1 147 ? -3.141 9.911 10.183 1.00 97.62 147 LEU A O 1
ATOM 1168 N N . LEU A 1 148 ? -5.000 8.633 10.151 1.00 97.50 148 LEU A N 1
ATOM 1169 C CA . LEU A 1 148 ? -5.020 8.325 8.726 1.00 97.50 148 LEU A CA 1
ATOM 1170 C C . LEU A 1 148 ? -6.357 8.793 8.138 1.00 97.50 148 LEU A C 1
ATOM 1172 O O . LEU A 1 148 ? -7.409 8.466 8.690 1.00 97.50 148 LEU A O 1
ATOM 1176 N N . LYS A 1 149 ? -6.313 9.516 7.018 1.00 97.44 149 LYS A N 1
ATOM 1177 C CA . LYS A 1 149 ? -7.481 9.897 6.212 1.00 97.44 149 LYS A CA 1
ATOM 1178 C C . LYS A 1 149 ? -7.518 9.036 4.959 1.00 97.44 149 LYS A C 1
ATOM 1180 O O . LYS A 1 149 ? -6.518 8.928 4.244 1.00 97.44 149 LYS A O 1
ATOM 1185 N N . VAL A 1 150 ? -8.661 8.417 4.707 1.00 96.62 150 VAL A N 1
ATOM 1186 C CA . VAL A 1 150 ? -8.853 7.406 3.668 1.00 96.62 150 VAL A CA 1
ATOM 1187 C C . VAL A 1 150 ? -10.125 7.734 2.880 1.00 96.62 150 VAL A C 1
ATOM 1189 O O . VAL A 1 150 ? -11.136 8.089 3.478 1.00 96.62 150 VAL A O 1
ATOM 1192 N N . ASN A 1 151 ? -10.074 7.669 1.549 1.00 93.56 151 ASN A N 1
ATOM 1193 C CA . ASN A 1 151 ? -11.250 7.921 0.702 1.00 93.56 151 ASN A CA 1
ATOM 1194 C C . ASN A 1 151 ? -12.188 6.696 0.637 1.00 93.56 151 ASN A C 1
ATOM 1196 O O . ASN A 1 151 ? -11.898 5.647 1.215 1.00 93.56 151 ASN A O 1
ATOM 1200 N N . GLU A 1 152 ? -13.315 6.818 -0.065 1.00 91.69 152 GLU A N 1
ATOM 1201 C CA . GLU A 1 152 ? -14.327 5.753 -0.187 1.00 91.69 152 GLU A CA 1
ATOM 1202 C C . GLU A 1 152 ? -13.807 4.468 -0.859 1.00 91.69 152 GLU A C 1
ATOM 1204 O O . GLU A 1 152 ? -14.268 3.374 -0.534 1.00 91.69 152 GLU A O 1
ATOM 1209 N N . ASP A 1 153 ? -12.788 4.585 -1.715 1.00 86.94 153 ASP A N 1
ATOM 1210 C CA . ASP A 1 153 ? -12.100 3.460 -2.367 1.00 86.94 153 ASP A CA 1
ATOM 1211 C C . ASP A 1 153 ? -11.034 2.796 -1.474 1.00 86.94 153 ASP A C 1
ATOM 1213 O O . ASP A 1 153 ? -10.273 1.929 -1.916 1.00 86.94 153 ASP A O 1
ATOM 1217 N N . PHE A 1 154 ? -10.950 3.203 -0.207 1.00 90.44 154 PHE A N 1
ATOM 1218 C CA . PHE A 1 154 ? -9.950 2.763 0.762 1.00 90.44 154 PHE A CA 1
ATOM 1219 C C . PHE A 1 154 ? -8.499 3.066 0.367 1.00 90.44 154 PHE A C 1
ATOM 1221 O O . PHE A 1 154 ? -7.577 2.303 0.667 1.00 90.44 154 PHE A O 1
ATOM 1228 N N . GLN A 1 155 ? -8.275 4.213 -0.268 1.00 87.19 155 GLN A N 1
ATOM 1229 C CA . GLN A 1 155 ? -6.947 4.746 -0.553 1.00 87.19 155 GLN A CA 1
ATOM 1230 C C . GLN A 1 155 ? -6.542 5.748 0.528 1.00 87.19 155 GLN A C 1
ATOM 1232 O O . GLN A 1 155 ? -7.321 6.616 0.919 1.00 87.19 155 GLN A O 1
ATOM 1237 N N . LEU A 1 156 ? -5.301 5.647 1.008 1.00 91.25 156 LEU A N 1
ATOM 1238 C CA . LEU A 1 156 ? -4.736 6.610 1.950 1.00 91.25 156 LEU A CA 1
ATOM 1239 C C . LEU A 1 156 ? -4.525 7.955 1.241 1.00 91.25 156 LEU A C 1
ATOM 1241 O O . LEU A 1 156 ? -3.747 8.030 0.294 1.00 91.25 156 LEU A O 1
ATOM 1245 N N . VAL A 1 157 ? -5.194 9.003 1.719 1.00 93.25 157 VAL A N 1
ATOM 1246 C CA . VAL A 1 157 ? -5.166 10.357 1.133 1.00 93.25 157 VAL A CA 1
ATOM 1247 C C . VAL A 1 157 ? -4.666 11.427 2.103 1.00 93.25 157 VAL A C 1
ATOM 1249 O O . VAL A 1 157 ? -4.420 12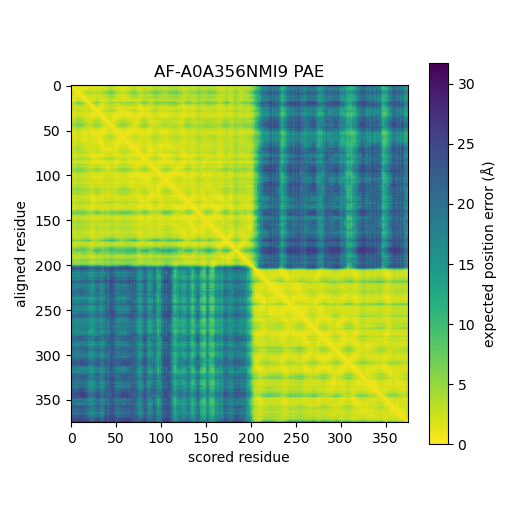.557 1.690 1.00 93.25 157 VAL A O 1
ATOM 1252 N N . GLY A 1 158 ? -4.445 11.081 3.374 1.00 93.75 158 GLY A N 1
ATOM 1253 C CA . GLY A 1 158 ? -3.813 11.980 4.335 1.00 93.75 158 GLY A CA 1
ATOM 1254 C C . GLY A 1 158 ? -3.301 11.278 5.587 1.00 93.75 158 GLY A C 1
ATOM 1255 O O . GLY A 1 158 ? -3.783 10.207 5.960 1.00 93.75 158 GLY A O 1
ATOM 1256 N N . THR A 1 159 ? -2.326 11.890 6.255 1.00 94.81 159 THR A N 1
ATOM 1257 C CA . THR A 1 159 ? -1.803 11.439 7.552 1.00 94.81 159 THR A CA 1
ATOM 1258 C C . THR A 1 159 ? -1.550 12.613 8.489 1.00 94.81 159 THR A C 1
ATOM 1260 O O . THR A 1 159 ? -1.260 13.716 8.037 1.00 94.81 159 THR A O 1
ATOM 1263 N N . SER A 1 160 ? -1.619 12.382 9.798 1.00 94.62 160 SER A N 1
ATOM 1264 C CA . SER A 1 160 ? -1.207 13.353 10.819 1.00 94.62 160 SER A CA 1
ATOM 1265 C C . SER A 1 160 ? -0.526 12.642 11.993 1.00 94.62 160 SER A C 1
ATOM 1267 O O . SER A 1 160 ? -0.926 11.525 12.330 1.00 94.62 160 SER A O 1
ATOM 1269 N N . PRO A 1 161 ? 0.496 13.240 12.638 1.00 94.38 161 PRO A N 1
ATOM 1270 C CA . PRO A 1 161 ? 1.133 12.673 13.829 1.00 94.38 161 PRO A CA 1
ATOM 1271 C C . PRO A 1 161 ? 0.284 12.825 15.103 1.00 94.38 161 PRO A C 1
ATOM 1273 O O . PRO A 1 161 ? 0.634 12.251 16.135 1.00 94.38 161 PRO A O 1
ATOM 1276 N N . SER A 1 162 ? -0.806 13.602 15.067 1.00 94.62 162 SER A N 1
ATOM 1277 C CA . SER A 1 162 ? -1.701 13.800 16.212 1.00 94.62 162 SER A CA 1
ATOM 1278 C C . SER A 1 162 ? -2.326 12.482 16.666 1.00 94.62 162 SER A C 1
ATOM 1280 O O . SER A 1 162 ? -2.822 11.722 15.845 1.00 94.62 162 SER A O 1
ATOM 1282 N N . ASP A 1 163 ? -2.318 12.214 17.971 1.00 95.62 163 ASP A N 1
ATOM 1283 C CA . ASP A 1 163 ? -2.816 10.958 18.540 1.00 95.62 163 ASP A CA 1
ATOM 1284 C C . ASP A 1 163 ? -4.354 10.911 18.560 1.00 95.62 163 ASP A C 1
ATOM 1286 O O . ASP A 1 163 ? -4.990 11.696 19.262 1.00 95.62 163 ASP A O 1
ATOM 1290 N N . PHE A 1 164 ? -4.948 9.985 17.805 1.00 97.25 164 PHE A N 1
ATOM 1291 C CA . PHE A 1 164 ? -6.393 9.713 17.800 1.00 97.25 164 PHE A CA 1
ATOM 1292 C C . PHE A 1 164 ? -6.723 8.283 18.266 1.00 97.25 164 PHE A C 1
ATOM 1294 O O . PHE A 1 164 ? -7.822 7.780 18.032 1.00 97.25 164 PHE A O 1
ATOM 1301 N N . SER A 1 165 ? -5.795 7.618 18.962 1.00 96.19 165 SER A N 1
ATOM 1302 C CA . SER A 1 165 ? -5.957 6.227 19.417 1.00 96.19 165 SER A CA 1
ATOM 1303 C C . SER A 1 165 ? -7.046 6.006 20.471 1.00 96.19 165 SER A C 1
ATOM 1305 O O . SER A 1 165 ? -7.452 4.868 20.680 1.00 96.19 165 SER A O 1
ATOM 1307 N N . TYR A 1 166 ? -7.520 7.065 21.135 1.00 95.38 166 TYR A N 1
ATOM 1308 C CA . TYR A 1 166 ? -8.486 6.974 22.241 1.00 95.38 166 TYR A CA 1
ATOM 1309 C C . TYR A 1 166 ? -9.906 7.425 21.880 1.00 95.38 166 TYR A C 1
ATOM 1311 O O . TYR A 1 166 ? -10.790 7.384 22.733 1.00 95.38 166 TYR A O 1
ATOM 1319 N N . GLY A 1 167 ? -10.130 7.900 20.655 1.00 95.38 167 GLY A N 1
ATOM 1320 C CA . GLY A 1 167 ? -11.469 8.172 20.140 1.00 95.38 167 GLY A CA 1
ATOM 1321 C C . GLY A 1 167 ? -11.473 9.230 19.049 1.00 95.38 167 GLY A C 1
ATOM 1322 O O . GLY A 1 167 ? -10.745 10.223 19.131 1.00 95.38 167 GLY A O 1
ATOM 1323 N N . ILE A 1 168 ? -12.337 9.041 18.059 1.00 96.62 168 ILE A N 1
ATOM 1324 C CA . ILE A 1 168 ? -12.663 10.042 17.049 1.00 96.62 168 ILE A CA 1
ATOM 1325 C C . ILE A 1 168 ? -14.147 9.932 16.704 1.00 96.62 168 ILE A C 1
ATOM 1327 O O . ILE A 1 168 ? -14.629 8.858 16.367 1.00 96.62 168 ILE A O 1
ATOM 1331 N N . ALA A 1 169 ? -14.892 11.029 16.816 1.00 94.94 169 ALA A N 1
ATOM 1332 C CA . ALA A 1 169 ? -16.315 11.033 16.487 1.00 94.94 169 ALA A CA 1
ATOM 1333 C C . ALA A 1 169 ? -16.765 12.395 15.965 1.00 94.94 169 ALA A C 1
ATOM 1335 O O . ALA A 1 169 ? -16.392 13.433 16.511 1.00 94.94 169 ALA A O 1
ATOM 1336 N N . LYS A 1 170 ? -17.620 12.402 14.944 1.00 93.81 170 LYS A N 1
ATOM 1337 C CA . LYS A 1 170 ? -18.291 13.618 14.478 1.00 93.81 170 LYS A CA 1
ATOM 1338 C C . LYS A 1 170 ? -19.476 13.932 15.392 1.00 93.81 170 LYS A C 1
ATOM 1340 O O . LYS A 1 170 ? -20.370 13.106 15.549 1.00 93.81 170 LYS A O 1
ATOM 1345 N N . LEU A 1 171 ? -19.494 15.127 15.982 1.00 91.00 171 LEU A N 1
ATOM 1346 C CA . LEU A 1 171 ? -20.618 15.603 16.795 1.00 91.00 171 LEU A CA 1
ATOM 1347 C C . LEU A 1 171 ? -21.673 16.323 15.943 1.00 91.00 171 LEU A C 1
ATOM 1349 O O . LEU A 1 171 ? -22.867 16.157 16.167 1.00 91.00 171 LEU A O 1
ATOM 1353 N N . ASN A 1 172 ? -21.238 17.140 14.984 1.00 89.94 172 ASN A N 1
ATOM 1354 C CA . ASN A 1 172 ? -22.086 17.855 14.022 1.00 89.94 172 ASN A CA 1
ATOM 1355 C C . ASN A 1 172 ? -21.255 18.220 12.772 1.00 89.94 172 ASN A C 1
ATOM 1357 O O . ASN A 1 172 ? -20.147 17.711 12.627 1.00 89.94 172 ASN A O 1
ATOM 1361 N N . SER A 1 173 ? -21.781 19.051 11.859 1.00 86.25 173 SER A N 1
ATOM 1362 C CA . SER A 1 173 ? -21.122 19.430 10.591 1.00 86.25 173 SER A CA 1
ATOM 1363 C C . SER A 1 173 ? -19.664 19.853 10.761 1.00 86.25 173 SER A C 1
ATOM 1365 O O . SER A 1 173 ? -18.822 19.389 9.996 1.00 86.25 173 SER A O 1
ATOM 1367 N N . ASP A 1 174 ? -19.379 20.637 11.802 1.00 88.31 174 ASP A N 1
ATOM 1368 C CA . ASP A 1 174 ? -18.105 21.342 11.966 1.00 88.31 174 ASP A CA 1
ATOM 1369 C C . ASP A 1 174 ? -17.399 20.984 13.278 1.00 88.31 174 ASP A C 1
ATOM 1371 O O . ASP A 1 174 ? -16.376 21.567 13.617 1.00 88.31 174 ASP A O 1
ATOM 1375 N N . THR A 1 175 ? -17.943 20.038 14.049 1.00 93.62 175 THR A N 1
ATOM 1376 C CA . THR A 1 175 ? -17.390 19.653 15.350 1.00 93.62 175 THR A CA 1
ATOM 1377 C C . THR A 1 175 ? -16.994 18.187 15.374 1.00 93.62 175 THR A C 1
ATOM 1379 O O . THR A 1 175 ? -17.835 17.298 15.214 1.00 93.62 175 THR A O 1
ATOM 1382 N N . VAL A 1 176 ? -15.721 17.940 15.669 1.00 95.81 176 VAL A N 1
ATOM 1383 C CA . VAL A 1 176 ? -15.143 16.612 15.883 1.00 95.81 176 VAL A CA 1
ATOM 1384 C C . VAL A 1 176 ? -14.700 16.484 17.336 1.00 95.81 176 VAL A C 1
ATOM 1386 O O . VAL A 1 176 ? -14.137 17.403 17.928 1.00 95.81 176 VAL A O 1
ATOM 1389 N N . LEU A 1 177 ? -14.964 15.328 17.928 1.00 95.06 177 LEU A N 1
ATOM 1390 C CA . LEU A 1 177 ? -14.500 14.950 19.252 1.00 95.06 177 LEU A CA 1
ATOM 1391 C C . LEU A 1 177 ? -13.274 14.056 19.112 1.00 95.06 177 LEU A C 1
ATOM 1393 O O . LEU A 1 177 ? -13.309 13.059 18.394 1.00 95.06 177 LEU A O 1
ATOM 1397 N N . GLN A 1 178 ? -12.211 14.400 19.831 1.00 96.19 178 GLN A N 1
ATOM 1398 C CA . GLN A 1 178 ? -11.006 13.587 19.959 1.00 96.19 178 GLN A CA 1
ATOM 1399 C C . GLN A 1 178 ? -10.912 13.067 21.393 1.00 96.19 178 GLN A C 1
ATOM 1401 O O . GLN A 1 178 ? -10.884 13.848 22.348 1.00 96.19 178 GLN A O 1
ATOM 1406 N N . GLY A 1 179 ? -10.829 11.750 21.551 1.00 94.88 179 GLY A N 1
ATOM 1407 C CA . GLY A 1 179 ? -10.470 11.128 22.819 1.00 94.88 179 GLY A CA 1
ATOM 1408 C C . GLY A 1 179 ? -8.973 11.274 23.076 1.00 94.88 179 GLY A C 1
ATOM 1409 O O . GLY A 1 179 ? -8.158 11.118 22.170 1.00 94.88 179 GLY A O 1
ATOM 1410 N N . ALA A 1 180 ? -8.595 11.555 24.318 1.00 92.88 180 ALA A N 1
ATOM 1411 C CA . ALA A 1 180 ? -7.201 11.609 24.733 1.00 92.88 180 ALA A CA 1
ATOM 1412 C C . ALA A 1 180 ? -7.019 10.981 26.113 1.00 92.88 180 ALA A C 1
ATOM 1414 O O . ALA A 1 180 ? -7.892 11.073 26.981 1.00 92.88 180 ALA A O 1
ATOM 1415 N N . CYS A 1 181 ? -5.851 10.387 26.330 1.00 91.19 181 CYS A N 1
ATOM 1416 C CA . CYS A 1 181 ? -5.456 9.829 27.612 1.00 91.19 181 CYS A CA 1
ATOM 1417 C C . CYS A 1 181 ? -4.246 10.577 28.178 1.00 91.19 181 CYS A C 1
ATOM 1419 O O . CYS A 1 181 ? -3.377 11.033 27.438 1.00 91.19 181 CYS A O 1
ATOM 1421 N N . PHE A 1 182 ? -4.200 10.734 29.497 1.00 86.38 182 PHE A N 1
ATOM 1422 C CA . PHE A 1 182 ? -3.120 11.402 30.218 1.00 86.38 182 PHE A CA 1
ATOM 1423 C C . PHE A 1 182 ? -2.897 10.741 31.585 1.00 86.38 182 PHE A C 1
ATOM 1425 O O . PHE A 1 182 ? -3.583 9.781 31.943 1.00 86.38 182 PHE A O 1
ATOM 1432 N N . ASP A 1 183 ? -1.915 11.241 32.345 1.00 85.88 183 ASP A N 1
ATOM 1433 C CA . ASP A 1 183 ? -1.573 10.723 33.680 1.00 85.88 183 ASP A CA 1
ATOM 1434 C C . ASP A 1 183 ? -1.219 9.220 33.650 1.00 85.88 183 ASP A C 1
ATOM 1436 O O . ASP A 1 18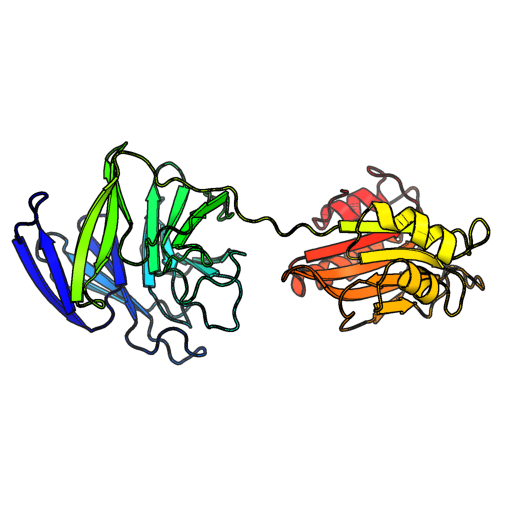3 ? -1.838 8.395 34.318 1.00 85.88 183 ASP A O 1
ATOM 1440 N N . ASN A 1 184 ? -0.248 8.847 32.801 1.00 84.38 184 ASN A N 1
ATOM 1441 C CA . ASN A 1 184 ? 0.214 7.462 32.614 1.00 84.38 184 ASN A CA 1
ATOM 1442 C C . ASN A 1 184 ? -0.927 6.467 32.335 1.00 84.38 184 ASN A C 1
ATOM 1444 O O . ASN A 1 184 ? -1.006 5.399 32.943 1.00 84.38 184 ASN A O 1
ATOM 1448 N N . ASN A 1 185 ? -1.813 6.838 31.411 1.00 80.88 185 ASN A N 1
ATOM 1449 C CA . ASN A 1 185 ? -2.977 6.063 30.984 1.00 80.88 185 ASN A CA 1
ATOM 1450 C C . ASN A 1 185 ? -4.051 5.842 32.065 1.00 80.88 185 ASN A C 1
ATOM 1452 O O . ASN A 1 185 ? -4.789 4.858 32.019 1.00 80.88 185 ASN A O 1
ATOM 1456 N N . ARG A 1 186 ? -4.145 6.737 33.058 1.00 83.56 186 ARG A N 1
ATOM 1457 C CA . ARG A 1 186 ? -5.121 6.621 34.159 1.00 83.56 186 ARG A CA 1
ATOM 1458 C C . ARG A 1 186 ? -6.293 7.583 34.051 1.00 83.56 186 ARG A C 1
ATOM 1460 O O . ARG A 1 186 ? -7.268 7.423 34.784 1.00 83.56 186 ARG A O 1
ATOM 1467 N N . ARG A 1 187 ? -6.215 8.588 33.175 1.00 87.19 187 ARG A N 1
ATOM 1468 C CA . ARG A 1 187 ? -7.277 9.583 33.000 1.00 87.19 187 ARG A CA 1
ATOM 1469 C C . ARG A 1 187 ? -7.571 9.831 31.530 1.00 87.19 187 ARG A C 1
ATOM 1471 O O . ARG A 1 187 ? -6.659 9.931 30.719 1.00 87.19 187 ARG A O 1
ATOM 1478 N N . GLY A 1 188 ? -8.855 9.958 31.208 1.00 89.31 188 GLY A N 1
ATOM 1479 C CA . GLY A 1 188 ? -9.338 10.328 29.881 1.00 89.31 188 GLY A CA 1
ATOM 1480 C C . GLY A 1 188 ? -9.820 11.776 29.836 1.00 89.31 188 GLY A C 1
ATOM 1481 O O . GLY A 1 188 ? -10.255 12.330 30.847 1.00 89.31 188 GLY A O 1
ATOM 1482 N N . ARG A 1 189 ? -9.761 12.387 28.657 1.00 90.62 189 ARG A N 1
ATOM 1483 C CA . ARG A 1 189 ? -10.441 13.645 28.336 1.00 90.62 189 ARG A CA 1
ATOM 1484 C C . ARG A 1 189 ? -10.953 13.611 26.904 1.00 90.62 189 ARG A C 1
ATOM 1486 O O . ARG A 1 189 ? -10.439 12.862 26.080 1.00 90.62 189 ARG A O 1
ATOM 1493 N N . VAL A 1 190 ? -11.919 14.473 26.619 1.00 92.25 190 VAL A N 1
ATOM 1494 C CA . VAL A 1 190 ? -12.387 14.742 25.259 1.00 92.25 190 VAL A CA 1
ATOM 1495 C C . VAL A 1 190 ? -11.936 16.146 24.875 1.00 92.25 190 VAL A C 1
ATOM 1497 O O . VAL A 1 190 ? -12.133 17.094 25.639 1.00 92.25 190 VAL A O 1
ATOM 1500 N N . HIS A 1 191 ? -11.302 16.280 23.716 1.00 93.88 191 HIS A N 1
ATOM 1501 C CA . HIS A 1 191 ? -11.075 17.566 23.070 1.00 93.88 191 HIS A CA 1
ATOM 1502 C C . HIS A 1 191 ? -12.173 17.816 22.042 1.00 93.88 191 HIS A C 1
ATOM 1504 O O . HIS A 1 191 ? -12.557 16.912 21.302 1.00 93.88 191 HIS A O 1
ATOM 1510 N N . VAL A 1 192 ? -12.655 19.054 21.999 1.00 94.31 192 VAL A N 1
ATOM 1511 C CA . VAL A 1 192 ? -13.612 19.521 20.997 1.00 94.31 192 VAL A CA 1
ATOM 1512 C C . VAL A 1 192 ? -12.829 20.282 19.936 1.00 94.31 192 VAL A C 1
ATOM 1514 O O . VAL A 1 192 ? -12.169 21.274 20.246 1.00 94.31 192 VAL A O 1
ATOM 1517 N N . LEU A 1 193 ? -12.874 19.793 18.704 1.00 95.25 193 LEU A N 1
ATOM 1518 C CA . LEU A 1 193 ? -12.245 20.397 17.539 1.00 95.25 193 LEU A CA 1
ATOM 1519 C C . LEU A 1 193 ? -13.349 21.029 16.691 1.00 95.25 193 LEU A C 1
ATOM 1521 O O . LEU A 1 193 ? -14.234 20.323 16.221 1.00 95.25 193 LEU A O 1
ATOM 1525 N N . ASN A 1 194 ? -13.299 22.346 16.486 1.00 94.44 194 ASN A N 1
ATOM 1526 C CA . ASN A 1 194 ? -14.294 23.087 15.692 1.00 94.44 194 ASN A CA 1
ATOM 1527 C C . ASN A 1 194 ? -13.978 23.065 14.184 1.00 94.44 194 ASN A C 1
ATOM 1529 O O . ASN A 1 194 ? -14.205 24.047 13.481 1.00 94.44 194 ASN A O 1
ATOM 1533 N N . GLN A 1 195 ? -13.348 21.985 13.725 1.00 91.38 195 GLN A N 1
ATOM 1534 C CA . GLN A 1 195 ? -13.009 21.715 12.333 1.00 91.38 195 GLN A CA 1
ATOM 1535 C C . GLN A 1 195 ? -12.630 20.236 12.184 1.00 91.38 195 GLN A C 1
ATOM 1537 O O . GLN A 1 195 ? -12.326 19.558 13.173 1.00 91.38 195 GLN A O 1
ATOM 1542 N N . GLU A 1 196 ? -12.584 19.750 10.942 1.00 90.88 196 GLU A N 1
ATOM 1543 C CA . GLU A 1 196 ? -11.935 18.476 10.632 1.00 90.88 196 GLU A CA 1
ATOM 1544 C C . GLU A 1 196 ? -10.471 18.458 11.112 1.00 90.88 196 GLU A C 1
ATOM 1546 O O . GLU A 1 196 ? -9.789 19.493 11.098 1.00 90.88 196 GLU A O 1
ATOM 1551 N N . PRO A 1 197 ? -9.942 17.283 11.498 1.00 93.75 197 PRO A N 1
ATOM 1552 C CA . PRO A 1 197 ? -8.520 17.133 11.759 1.00 93.75 197 PRO A CA 1
ATOM 1553 C C . PRO A 1 197 ? -7.683 17.518 10.533 1.00 93.75 197 PRO A C 1
ATOM 1555 O O . PRO A 1 197 ? -7.951 17.089 9.412 1.00 93.75 197 PRO A O 1
ATOM 1558 N N . VAL A 1 198 ? -6.628 18.298 10.760 1.00 92.69 198 VAL A N 1
ATOM 1559 C CA . VAL A 1 198 ? -5.669 18.651 9.709 1.00 92.69 198 VAL A CA 1
ATOM 1560 C C . VAL A 1 198 ? -4.797 17.434 9.404 1.00 92.69 198 VAL A C 1
ATOM 1562 O O . VAL A 1 198 ? -4.273 16.795 10.320 1.00 92.69 198 VAL A O 1
ATOM 1565 N N . THR A 1 199 ? -4.625 17.134 8.118 1.00 92.44 199 THR A N 1
ATOM 1566 C CA . THR A 1 199 ? -3.743 16.070 7.626 1.00 92.44 199 THR A CA 1
ATOM 1567 C C . THR A 1 199 ? -2.842 16.589 6.524 1.00 92.44 199 THR A C 1
ATOM 1569 O O . THR A 1 199 ? -3.293 17.342 5.663 1.00 92.44 199 THR A O 1
ATOM 1572 N N . ASP A 1 200 ? -1.609 16.104 6.505 1.00 88.75 200 ASP A N 1
ATOM 1573 C CA . ASP A 1 200 ? -0.697 16.267 5.383 1.00 88.75 200 ASP A CA 1
ATOM 1574 C C . ASP A 1 200 ? -0.956 15.175 4.343 1.00 88.75 200 ASP A C 1
ATOM 1576 O O . ASP A 1 200 ? -1.460 14.096 4.675 1.00 88.75 200 ASP A O 1
ATOM 1580 N N . ALA A 1 201 ? -0.582 15.427 3.085 1.00 81.06 201 ALA A N 1
ATOM 1581 C CA . ALA A 1 201 ? -0.555 14.376 2.073 1.00 81.06 201 ALA A CA 1
ATOM 1582 C C . ALA A 1 201 ? 0.280 13.186 2.589 1.00 81.06 201 ALA A C 1
ATOM 1584 O O . ALA A 1 201 ? 1.309 13.396 3.242 1.00 81.06 201 ALA A O 1
ATOM 1585 N N . PRO A 1 202 ? -0.135 11.936 2.323 1.00 71.12 202 PRO A N 1
ATOM 1586 C CA . PRO A 1 202 ? 0.598 10.779 2.802 1.00 71.12 202 PRO A CA 1
ATOM 1587 C C . PRO A 1 202 ? 2.009 10.805 2.221 1.00 71.12 202 PRO A C 1
ATOM 1589 O O . PRO A 1 202 ? 2.212 11.192 1.066 1.00 71.12 202 PRO A O 1
ATOM 1592 N N . VAL A 1 203 ? 2.991 10.382 3.019 1.00 64.06 203 VAL A N 1
ATOM 1593 C CA . VAL A 1 203 ? 4.376 10.266 2.554 1.00 64.06 203 VAL A CA 1
ATOM 1594 C C . VAL A 1 203 ? 4.408 9.239 1.424 1.00 64.06 203 VAL A C 1
ATOM 1596 O O . VAL A 1 203 ? 4.367 8.031 1.650 1.00 64.06 203 VAL A O 1
ATOM 1599 N N . THR A 1 204 ? 4.443 9.725 0.186 1.00 65.56 204 THR A N 1
ATOM 1600 C CA . THR A 1 204 ? 4.624 8.890 -0.996 1.00 65.56 204 THR A CA 1
ATOM 1601 C C . THR A 1 204 ? 6.088 8.490 -1.057 1.00 65.56 204 THR A C 1
ATOM 1603 O O . THR A 1 204 ? 6.985 9.326 -1.192 1.00 65.56 204 THR A O 1
ATOM 1606 N N . THR A 1 205 ? 6.358 7.193 -0.938 1.00 69.12 205 THR A N 1
ATOM 1607 C CA . THR A 1 205 ? 7.699 6.686 -1.202 1.00 69.12 205 THR A CA 1
ATOM 1608 C C . THR A 1 205 ? 8.006 6.877 -2.683 1.00 69.12 205 THR A C 1
ATOM 1610 O O . THR A 1 205 ? 7.446 6.196 -3.541 1.00 69.12 205 THR A O 1
ATOM 1613 N N . LYS A 1 206 ? 8.904 7.814 -2.989 1.00 82.75 206 LYS A N 1
ATOM 1614 C CA . LYS A 1 206 ? 9.384 8.031 -4.352 1.00 82.75 206 LYS A CA 1
ATOM 1615 C C . LYS A 1 206 ? 10.380 6.934 -4.724 1.00 82.75 206 LYS A C 1
ATOM 1617 O O . LYS A 1 206 ? 11.346 6.703 -3.997 1.00 82.75 206 LYS A O 1
ATOM 1622 N N . VAL A 1 207 ? 10.140 6.310 -5.872 1.00 89.69 207 VAL A N 1
ATO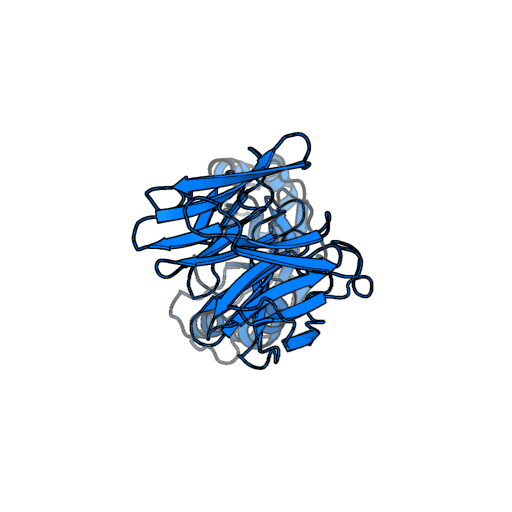M 1623 C CA . VAL A 1 207 ? 11.044 5.361 -6.528 1.00 89.69 207 VAL A CA 1
ATOM 1624 C C . VAL A 1 207 ? 11.407 5.959 -7.880 1.00 89.69 207 VAL A C 1
ATOM 1626 O O . VAL A 1 207 ? 10.526 6.388 -8.626 1.00 89.69 207 VAL A O 1
ATOM 1629 N N . ARG A 1 208 ? 12.697 6.035 -8.189 1.00 94.56 208 ARG A N 1
ATOM 1630 C CA . ARG A 1 208 ? 13.221 6.560 -9.449 1.00 94.56 208 ARG A CA 1
ATOM 1631 C C . ARG A 1 208 ? 13.799 5.408 -10.254 1.00 94.56 208 ARG A C 1
ATOM 1633 O O . ARG A 1 208 ? 14.723 4.738 -9.806 1.00 94.56 208 ARG A O 1
ATOM 1640 N N . VAL A 1 209 ? 13.261 5.180 -11.443 1.00 96.81 209 VAL A N 1
ATOM 1641 C CA . VAL A 1 209 ? 13.700 4.092 -12.321 1.00 96.81 209 VAL A CA 1
ATOM 1642 C C . VAL A 1 209 ? 14.081 4.621 -13.692 1.00 96.81 209 VAL A C 1
ATOM 1644 O O . VAL A 1 209 ? 13.603 5.678 -14.100 1.00 96.81 209 VAL A O 1
ATOM 1647 N N . ALA A 1 210 ? 14.931 3.889 -14.405 1.00 97.56 210 ALA A N 1
ATOM 1648 C CA . ALA A 1 210 ? 15.232 4.170 -15.803 1.00 97.56 210 ALA A CA 1
ATOM 1649 C C . ALA A 1 210 ? 15.347 2.884 -16.620 1.00 97.56 210 ALA A C 1
ATOM 1651 O O . ALA A 1 210 ? 15.835 1.866 -16.132 1.00 97.56 210 ALA A O 1
ATOM 1652 N N . ALA A 1 211 ? 14.946 2.963 -17.884 1.00 97.62 211 ALA A N 1
ATOM 1653 C CA . ALA A 1 211 ? 15.261 1.979 -18.908 1.00 97.62 211 ALA A CA 1
ATOM 1654 C C . ALA A 1 211 ? 16.237 2.613 -19.904 1.00 97.62 211 ALA A C 1
ATOM 1656 O O . ALA A 1 211 ? 15.990 3.724 -20.373 1.00 97.62 211 ALA A O 1
ATOM 1657 N N . TYR A 1 212 ? 17.343 1.938 -20.223 1.00 97.38 212 TYR A N 1
ATOM 1658 C CA . TYR A 1 212 ? 18.330 2.482 -21.156 1.00 97.38 212 TYR A CA 1
ATOM 1659 C C . TYR A 1 212 ? 18.940 1.399 -22.048 1.00 97.38 212 TYR A C 1
ATOM 1661 O O . TYR A 1 212 ? 19.592 0.467 -21.578 1.00 97.38 212 TYR A O 1
ATOM 1669 N N . ASN A 1 213 ? 18.726 1.522 -23.357 1.00 97.06 213 ASN A N 1
ATOM 1670 C CA . ASN A 1 213 ? 19.373 0.676 -24.351 1.00 97.06 213 ASN A CA 1
ATOM 1671 C C . ASN A 1 213 ? 20.764 1.246 -24.665 1.00 97.06 213 ASN A C 1
ATOM 1673 O O . ASN A 1 213 ? 20.887 2.391 -25.096 1.00 97.06 213 ASN A O 1
ATOM 1677 N N . VAL A 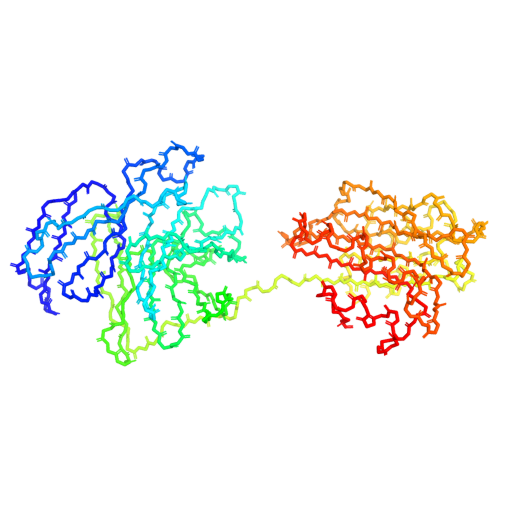1 214 ? 21.811 0.457 -24.417 1.00 96.88 214 VAL A N 1
ATOM 1678 C CA . VAL A 1 214 ? 23.208 0.912 -24.508 1.00 96.88 214 VAL A CA 1
ATOM 1679 C C . VAL A 1 214 ? 23.851 0.587 -25.852 1.00 96.88 214 VAL A C 1
ATOM 1681 O O . VAL A 1 214 ? 25.038 0.858 -26.037 1.00 96.88 214 VAL A O 1
ATOM 1684 N N . LEU A 1 215 ? 23.085 0.018 -26.789 1.00 95.12 215 LEU A N 1
ATOM 1685 C CA . LEU A 1 215 ? 23.516 -0.293 -28.150 1.00 95.12 215 LEU A CA 1
ATOM 1686 C C . LEU A 1 215 ? 24.839 -1.078 -28.190 1.00 95.12 215 LEU A C 1
ATOM 1688 O O . LEU A 1 215 ? 25.814 -0.663 -28.815 1.00 95.12 215 LEU A O 1
ATOM 1692 N N . PHE A 1 216 ? 24.928 -2.181 -27.443 1.00 95.00 216 PHE A N 1
ATOM 1693 C CA . PHE A 1 216 ? 26.147 -2.997 -27.310 1.00 95.00 216 PHE A CA 1
ATOM 1694 C C . PHE A 1 216 ? 27.358 -2.221 -26.764 1.00 95.00 216 PHE A C 1
ATOM 1696 O O . PHE A 1 216 ? 28.506 -2.599 -26.996 1.00 95.00 216 PHE A O 1
ATOM 1703 N N . GLY A 1 217 ? 27.130 -1.101 -26.074 1.00 91.56 217 GLY A N 1
ATOM 1704 C CA . GLY A 1 217 ? 28.185 -0.243 -25.540 1.00 91.56 217 GLY A CA 1
ATOM 1705 C C . GLY A 1 217 ? 29.054 0.427 -26.611 1.00 91.56 217 GLY A C 1
ATOM 1706 O O . GLY A 1 217 ? 30.167 0.847 -26.296 1.00 91.56 217 GLY A O 1
ATOM 1707 N N . ILE A 1 218 ? 28.590 0.526 -27.865 1.00 92.81 218 ILE A N 1
ATOM 1708 C CA . ILE A 1 218 ? 29.416 1.059 -28.967 1.00 92.81 218 ILE A CA 1
ATOM 1709 C C . ILE A 1 218 ? 29.593 2.578 -28.903 1.00 92.81 218 ILE A C 1
ATOM 1711 O O . ILE A 1 218 ? 30.604 3.098 -29.366 1.00 92.81 218 ILE A O 1
ATOM 1715 N N . TRP A 1 219 ? 28.619 3.291 -28.333 1.00 88.56 219 TRP A N 1
ATOM 1716 C CA . TRP A 1 219 ? 28.606 4.757 -28.318 1.00 88.56 219 TRP A CA 1
ATOM 1717 C C . TRP A 1 219 ? 29.269 5.362 -27.081 1.00 88.56 219 TRP A C 1
ATOM 1719 O O . TRP A 1 219 ? 29.734 6.498 -27.130 1.00 88.56 219 TRP A O 1
ATOM 1729 N N . ALA A 1 220 ? 29.320 4.623 -25.972 1.00 92.19 220 ALA A N 1
ATOM 1730 C CA . ALA A 1 220 ? 29.875 5.111 -24.718 1.00 92.19 220 ALA A CA 1
ATOM 1731 C C . ALA A 1 220 ? 30.394 3.970 -23.838 1.00 92.19 220 ALA A C 1
ATOM 1733 O O . ALA A 1 220 ? 29.840 2.870 -23.792 1.00 92.19 220 ALA A O 1
ATOM 1734 N N . ARG A 1 221 ? 31.449 4.273 -23.078 1.00 95.69 221 ARG A N 1
ATOM 1735 C CA . ARG A 1 221 ? 31.955 3.397 -22.014 1.00 95.69 221 ARG A CA 1
ATOM 1736 C C . ARG A 1 221 ? 30.969 3.384 -20.836 1.00 95.69 221 ARG A C 1
ATOM 1738 O O . ARG A 1 221 ? 30.316 4.407 -20.606 1.00 95.69 221 ARG A O 1
ATOM 1745 N N . PRO A 1 222 ? 30.890 2.287 -20.058 1.00 97.44 222 PRO A N 1
ATOM 1746 C CA . PRO A 1 222 ? 29.965 2.191 -18.926 1.00 97.44 222 PRO A CA 1
ATOM 1747 C C . PRO A 1 222 ? 30.150 3.321 -17.907 1.00 97.44 222 PRO A C 1
ATOM 1749 O O . PRO A 1 222 ? 29.169 3.809 -17.357 1.00 97.44 222 PRO A O 1
ATOM 1752 N N . GLU A 1 223 ? 31.380 3.804 -17.703 1.00 98.38 223 GLU A N 1
ATOM 1753 C CA . GLU A 1 223 ? 31.646 4.920 -16.792 1.00 98.38 223 GLU A CA 1
ATOM 1754 C C . GLU A 1 223 ? 31.008 6.227 -17.268 1.00 98.38 223 GLU A C 1
ATOM 1756 O O . GLU A 1 223 ? 30.414 6.944 -16.471 1.00 98.38 223 GLU A O 1
ATOM 1761 N N . SER A 1 224 ? 31.082 6.527 -18.568 1.00 97.69 224 SER A N 1
ATOM 1762 C CA . SER A 1 224 ?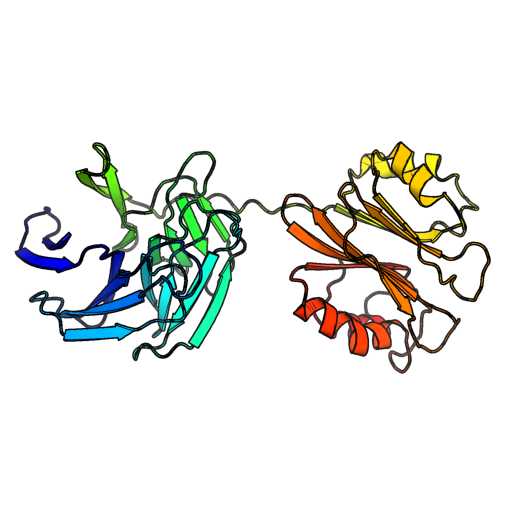 30.476 7.734 -19.140 1.00 97.69 224 SER A CA 1
ATOM 1763 C C . SER A 1 224 ? 28.952 7.697 -19.042 1.00 97.69 224 SER A C 1
ATOM 1765 O O . SER A 1 224 ? 28.335 8.716 -18.740 1.00 97.69 224 SER A O 1
ATOM 1767 N N . VAL A 1 225 ? 28.352 6.519 -19.249 1.00 97.38 225 VAL A N 1
ATOM 1768 C CA . VAL A 1 225 ? 26.913 6.319 -19.023 1.00 97.38 225 VAL A CA 1
ATOM 1769 C C . VAL A 1 225 ? 26.576 6.538 -17.547 1.00 97.38 225 VAL A C 1
ATOM 1771 O O . VAL A 1 225 ? 25.642 7.276 -17.242 1.00 97.38 225 VAL A O 1
ATOM 1774 N N . GLY A 1 226 ? 27.368 5.974 -16.630 1.00 97.19 226 GLY A N 1
ATOM 1775 C CA . GLY A 1 226 ? 27.214 6.193 -15.192 1.00 97.19 226 GLY A CA 1
ATOM 1776 C C . GLY A 1 226 ? 27.274 7.674 -14.798 1.00 97.19 226 GLY A C 1
ATOM 1777 O O . GLY A 1 226 ? 26.413 8.135 -14.056 1.00 97.19 226 GLY A O 1
ATOM 1778 N N . GLU A 1 227 ? 28.230 8.444 -15.328 1.00 97.81 227 GLU A N 1
ATOM 1779 C CA . GLU A 1 227 ? 28.359 9.880 -15.028 1.00 97.81 227 GLU A CA 1
ATOM 1780 C C . GLU A 1 227 ? 27.132 10.690 -15.467 1.00 97.81 227 GLU A C 1
ATOM 1782 O O . GLU A 1 227 ? 26.652 11.534 -14.712 1.00 97.81 227 GLU A O 1
ATOM 1787 N N . ILE A 1 228 ? 26.577 10.408 -16.650 1.00 95.75 228 ILE A N 1
ATOM 1788 C CA . ILE A 1 228 ? 25.352 11.073 -17.126 1.00 95.75 228 ILE A CA 1
ATOM 1789 C C . ILE A 1 228 ? 24.164 10.708 -16.228 1.00 95.75 228 ILE A C 1
ATOM 1791 O O . ILE A 1 228 ? 23.343 11.563 -15.891 1.00 95.75 228 ILE A O 1
ATOM 1795 N N . LEU A 1 229 ? 24.080 9.444 -15.807 1.00 96.94 229 LEU A N 1
ATOM 1796 C CA . LEU A 1 229 ? 22.954 8.949 -15.023 1.00 96.94 229 LEU A CA 1
ATOM 1797 C C . LEU A 1 229 ? 22.958 9.434 -13.558 1.00 96.94 229 LEU A C 1
ATOM 1799 O O . LEU A 1 229 ? 21.894 9.451 -12.934 1.00 96.94 229 LEU A O 1
ATOM 1803 N N . LYS A 1 230 ? 24.092 9.918 -13.020 1.00 95.25 230 LYS A N 1
ATOM 1804 C CA . LYS A 1 230 ? 24.176 10.477 -11.652 1.00 95.25 230 LYS A CA 1
ATOM 1805 C C . LYS A 1 230 ? 23.160 11.587 -11.392 1.00 95.25 230 LYS A C 1
ATOM 1807 O O . LYS A 1 230 ? 22.598 11.657 -10.301 1.00 95.25 230 LYS A O 1
ATOM 1812 N N . ALA A 1 231 ? 22.900 12.437 -12.386 1.00 95.12 231 ALA A N 1
ATOM 1813 C CA . ALA A 1 231 ? 22.009 13.589 -12.241 1.00 95.12 231 ALA A CA 1
ATOM 1814 C C . ALA A 1 231 ? 20.558 13.203 -11.893 1.00 95.12 231 ALA A C 1
ATOM 1816 O O . ALA A 1 231 ? 19.811 14.021 -11.357 1.00 95.12 231 ALA A O 1
ATOM 1817 N N . TYR A 1 232 ? 20.157 11.962 -12.175 1.00 95.12 232 TYR A N 1
ATOM 1818 C CA . TYR A 1 232 ? 18.784 11.495 -11.996 1.00 95.12 232 TYR A CA 1
ATOM 1819 C C . TYR A 1 232 ? 18.532 10.839 -10.633 1.00 95.12 232 TYR A C 1
ATOM 1821 O O . TYR A 1 232 ? 17.369 10.632 -10.276 1.00 95.12 232 TYR A O 1
ATOM 1829 N N . ASN A 1 233 ? 19.589 10.549 -9.859 1.00 92.94 233 ASN A N 1
ATOM 1830 C CA . ASN A 1 233 ? 19.505 9.913 -8.539 1.00 92.94 233 ASN A CA 1
ATOM 1831 C C . ASN A 1 233 ? 18.625 8.644 -8.550 1.00 92.94 233 ASN A C 1
ATOM 1833 O O . ASN A 1 233 ? 17.712 8.499 -7.739 1.00 92.94 233 ASN A O 1
ATOM 1837 N N . LEU A 1 234 ? 18.826 7.799 -9.563 1.00 97.12 234 LEU A N 1
ATOM 1838 C CA . LEU A 1 234 ? 18.004 6.616 -9.827 1.00 97.12 234 LEU A CA 1
ATOM 1839 C C . LEU A 1 234 ? 18.163 5.595 -8.703 1.00 97.12 234 LEU A C 1
ATOM 1841 O O . LEU A 1 234 ? 19.233 5.491 -8.130 1.00 97.12 234 LEU A O 1
ATOM 1845 N N . ASP A 1 235 ? 17.120 4.824 -8.421 1.00 96.88 235 ASP A N 1
ATOM 1846 C CA . ASP A 1 235 ? 17.139 3.726 -7.452 1.00 96.88 235 ASP A CA 1
ATOM 1847 C C . ASP A 1 235 ? 17.423 2.381 -8.143 1.00 96.88 235 ASP A C 1
ATOM 1849 O O . ASP A 1 235 ? 18.167 1.546 -7.621 1.00 96.88 235 ASP A O 1
ATOM 1853 N N . VAL A 1 236 ? 16.836 2.183 -9.332 1.00 98.06 236 VAL A N 1
ATOM 1854 C CA . VAL A 1 236 ? 16.970 0.966 -10.147 1.00 98.06 236 VAL A CA 1
ATOM 1855 C C . VAL A 1 236 ? 17.048 1.320 -11.632 1.00 98.06 236 VAL A C 1
ATOM 1857 O O . VAL A 1 236 ? 16.342 2.206 -12.111 1.00 98.06 236 VAL A O 1
ATOM 1860 N N . ILE A 1 237 ? 17.883 0.609 -12.385 1.00 98.62 237 ILE A N 1
ATOM 1861 C CA . ILE A 1 237 ? 18.086 0.815 -13.820 1.00 98.62 237 ILE A CA 1
ATOM 1862 C C . ILE A 1 237 ? 17.986 -0.525 -14.544 1.00 98.62 237 ILE A C 1
ATOM 1864 O O . ILE A 1 237 ? 18.665 -1.485 -14.184 1.00 98.62 237 ILE A O 1
ATOM 1868 N N . GLY A 1 238 ? 17.156 -0.582 -15.581 1.00 98.62 238 GLY A N 1
ATOM 1869 C CA . GLY A 1 238 ? 17.115 -1.682 -16.535 1.00 98.62 238 GLY A CA 1
ATOM 1870 C C . GLY A 1 238 ? 17.918 -1.329 -17.781 1.00 98.62 238 GLY A C 1
ATOM 1871 O O . GLY A 1 238 ? 17.557 -0.397 -18.500 1.00 98.62 238 GLY A O 1
ATOM 1872 N N . PHE A 1 239 ? 18.992 -2.065 -18.062 1.00 98.38 239 PHE A N 1
ATOM 1873 C CA . PHE A 1 239 ? 19.748 -1.888 -19.299 1.00 98.38 239 PHE A CA 1
ATOM 1874 C C . PHE A 1 239 ? 19.391 -2.945 -20.346 1.00 98.38 239 PHE A C 1
ATOM 1876 O O . PHE A 1 239 ? 19.201 -4.122 -20.030 1.00 98.38 239 PHE A O 1
ATOM 1883 N N . SER A 1 240 ? 19.348 -2.511 -21.606 1.00 97.94 240 SER A N 1
ATOM 1884 C CA . SER A 1 240 ? 19.154 -3.353 -22.793 1.00 97.94 240 SER A CA 1
ATOM 1885 C C . SER A 1 240 ? 20.370 -3.290 -23.712 1.00 97.94 240 SER A C 1
ATOM 1887 O O . SER A 1 240 ? 21.065 -2.280 -23.747 1.00 97.94 240 SER A O 1
ATOM 1889 N N . GLU A 1 241 ? 20.607 -4.364 -24.465 1.00 97.31 241 GLU A N 1
ATOM 1890 C CA . GLU A 1 241 ? 21.777 -4.522 -25.345 1.00 97.31 241 GLU A CA 1
ATOM 1891 C C . GLU A 1 241 ? 23.121 -4.341 -24.627 1.00 97.31 241 GLU A C 1
ATOM 1893 O O . GLU A 1 241 ? 24.037 -3.699 -25.131 1.00 97.31 241 GLU A O 1
ATOM 1898 N N . VAL A 1 242 ? 23.234 -4.891 -23.423 1.00 97.25 242 VAL A N 1
ATOM 1899 C CA . VAL A 1 242 ? 24.444 -4.780 -22.607 1.00 97.25 242 VAL A CA 1
ATOM 1900 C C . VAL A 1 242 ? 25.527 -5.723 -23.135 1.00 97.25 242 VAL A C 1
ATOM 1902 O O . VAL A 1 242 ? 25.219 -6.902 -23.335 1.00 97.25 242 VAL A O 1
ATOM 1905 N N . PRO A 1 243 ? 26.784 -5.263 -23.299 1.00 96.62 243 PRO A N 1
ATOM 1906 C CA . PRO A 1 243 ? 27.928 -6.133 -23.570 1.00 96.62 243 PRO A CA 1
ATOM 1907 C C . PRO A 1 243 ? 28.083 -7.259 -22.558 1.00 96.62 243 PRO A C 1
ATOM 1909 O O . PRO A 1 243 ? 27.729 -7.107 -21.388 1.00 96.62 243 PRO A O 1
ATOM 1912 N N . ASN A 1 244 ? 28.660 -8.381 -22.983 1.00 88.88 244 ASN A N 1
ATOM 1913 C CA . ASN A 1 244 ? 28.952 -9.450 -22.032 1.00 88.88 244 ASN A CA 1
ATOM 1914 C C . ASN A 1 244 ? 29.979 -8.992 -20.975 1.00 88.88 244 ASN A C 1
ATOM 1916 O O . ASN A 1 244 ? 30.850 -8.165 -21.251 1.00 88.88 244 ASN A O 1
ATOM 1920 N N . GLY A 1 245 ? 29.923 -9.581 -19.782 1.00 91.81 245 GLY A N 1
ATOM 1921 C CA . GLY A 1 245 ? 30.884 -9.333 -18.709 1.00 91.81 245 GLY A CA 1
ATOM 1922 C C . GLY A 1 245 ? 30.452 -8.246 -17.724 1.00 91.81 245 GLY A C 1
ATOM 1923 O O . GLY A 1 245 ? 29.324 -8.240 -17.235 1.00 91.81 245 GLY A O 1
ATOM 1924 N N . ASP A 1 246 ? 31.380 -7.359 -17.366 1.00 96.50 246 ASP A N 1
ATOM 1925 C CA . ASP A 1 246 ? 31.273 -6.472 -16.200 1.00 96.50 246 ASP A CA 1
ATOM 1926 C C . ASP A 1 246 ? 30.708 -5.075 -16.508 1.00 96.50 246 ASP A C 1
ATOM 1928 O O . ASP A 1 246 ? 30.733 -4.195 -15.644 1.00 96.50 246 ASP A O 1
ATOM 1932 N N . TRP A 1 247 ? 30.167 -4.859 -17.714 1.00 97.88 247 TRP A N 1
ATOM 1933 C CA . TRP A 1 247 ? 29.709 -3.544 -18.177 1.00 97.88 247 TRP A CA 1
ATOM 1934 C C . TRP A 1 247 ? 28.735 -2.885 -17.186 1.00 97.88 247 TRP A C 1
ATOM 1936 O O . TRP A 1 247 ? 28.940 -1.741 -16.776 1.00 97.88 247 TRP A O 1
ATOM 1946 N N . THR A 1 248 ? 27.712 -3.620 -16.733 1.00 98.12 248 THR A N 1
ATOM 1947 C CA . THR A 1 248 ? 26.717 -3.099 -15.778 1.00 98.12 248 THR A CA 1
ATOM 1948 C C . THR A 1 248 ? 27.329 -2.796 -14.414 1.00 98.12 248 THR A C 1
ATOM 1950 O O . THR A 1 248 ? 27.019 -1.762 -13.830 1.00 98.12 248 THR A O 1
ATOM 1953 N N . ALA A 1 249 ? 28.231 -3.648 -13.923 1.00 98.19 249 ALA A N 1
ATOM 1954 C CA . ALA A 1 249 ? 28.901 -3.430 -12.642 1.00 98.19 249 ALA A CA 1
ATOM 1955 C C . ALA A 1 249 ? 29.812 -2.191 -12.679 1.00 98.19 249 ALA A C 1
ATOM 1957 O O . ALA A 1 249 ? 29.872 -1.429 -11.717 1.00 98.19 249 ALA A O 1
ATOM 1958 N N . ARG A 1 250 ? 30.482 -1.937 -13.809 1.00 98.44 250 ARG A N 1
ATOM 1959 C CA . ARG A 1 250 ? 31.315 -0.741 -14.003 1.00 98.44 250 ARG A CA 1
ATOM 1960 C C . ARG A 1 250 ? 30.497 0.548 -14.019 1.00 98.44 250 ARG A C 1
ATOM 1962 O O . ARG A 1 250 ? 30.904 1.520 -13.386 1.00 98.44 250 ARG A O 1
ATOM 1969 N N . ALA A 1 251 ? 29.334 0.548 -14.676 1.00 98.25 251 ALA A N 1
ATOM 1970 C CA . ALA A 1 251 ? 28.391 1.665 -14.590 1.00 98.25 251 ALA A CA 1
ATOM 1971 C C . ALA A 1 251 ? 27.891 1.850 -13.143 1.00 98.25 251 ALA A C 1
ATOM 1973 O O . ALA A 1 251 ? 27.875 2.968 -12.628 1.00 98.25 251 ALA A O 1
ATOM 1974 N N . GLY A 1 252 ? 27.580 0.741 -12.461 1.00 98.25 252 GLY A N 1
ATOM 1975 C CA . GLY A 1 252 ? 27.194 0.708 -11.050 1.00 98.25 252 GLY A CA 1
ATOM 1976 C C . GLY A 1 252 ? 28.209 1.349 -10.117 1.00 98.25 252 GLY A C 1
ATOM 1977 O O . GLY A 1 252 ? 27.847 2.208 -9.318 1.00 98.25 252 GLY A O 1
ATOM 1978 N N . LYS A 1 253 ? 29.496 1.042 -10.292 1.00 98.19 253 LYS A N 1
ATOM 1979 C CA . LYS A 1 253 ? 30.583 1.635 -9.503 1.00 98.19 253 LYS A CA 1
ATOM 1980 C C . LYS A 1 253 ? 30.612 3.163 -9.583 1.00 98.19 253 LYS A C 1
ATOM 1982 O O . LYS A 1 253 ? 30.900 3.819 -8.587 1.00 98.19 253 LYS A O 1
ATOM 1987 N N . VAL A 1 254 ? 30.321 3.734 -10.752 1.00 98.25 254 VAL A N 1
ATOM 1988 C CA . VAL A 1 254 ? 30.250 5.193 -10.929 1.00 98.25 254 VAL A CA 1
ATOM 1989 C C . VAL A 1 254 ? 29.013 5.778 -10.248 1.00 98.25 254 VAL A C 1
ATOM 1991 O O . VAL A 1 254 ? 29.091 6.856 -9.664 1.00 98.25 254 VAL A O 1
ATOM 1994 N N . LEU A 1 255 ? 27.892 5.060 -10.291 1.00 97.50 255 LEU A N 1
ATOM 1995 C CA . LEU A 1 255 ? 26.621 5.467 -9.691 1.00 97.50 255 LEU A CA 1
ATOM 1996 C C . LEU A 1 255 ? 26.537 5.217 -8.176 1.00 97.50 255 LEU A C 1
ATOM 1998 O O . LEU A 1 255 ? 25.619 5.718 -7.537 1.00 97.50 255 LEU A O 1
ATOM 2002 N N . GLY A 1 256 ? 27.469 4.459 -7.591 1.00 96.69 256 GLY A N 1
ATOM 2003 C CA . GLY A 1 256 ? 27.357 3.982 -6.208 1.00 96.69 256 GLY A CA 1
ATOM 2004 C C . GLY A 1 256 ? 26.286 2.896 -6.034 1.00 96.69 256 GLY A C 1
ATOM 2005 O O . GLY A 1 256 ? 25.678 2.789 -4.971 1.00 96.69 256 GLY A O 1
ATOM 2006 N N . MET A 1 257 ? 26.010 2.132 -7.093 1.00 97.94 257 MET A N 1
ATOM 2007 C CA . MET A 1 257 ? 25.072 1.010 -7.112 1.00 97.94 257 MET A CA 1
ATOM 2008 C C . MET A 1 257 ? 25.849 -0.305 -7.151 1.00 97.94 257 MET A C 1
ATOM 2010 O O . MET A 1 257 ? 26.467 -0.635 -8.165 1.00 97.94 257 MET A O 1
ATOM 2014 N N . ASP A 1 258 ? 25.801 -1.064 -6.059 1.00 94.88 258 ASP A N 1
ATOM 2015 C CA . ASP A 1 258 ? 26.632 -2.263 -5.889 1.00 94.88 258 ASP A CA 1
ATOM 2016 C C . ASP A 1 258 ? 25.978 -3.551 -6.413 1.00 94.88 258 ASP A C 1
ATOM 2018 O O . ASP A 1 258 ? 26.643 -4.580 -6.547 1.00 94.88 258 ASP A O 1
ATOM 2022 N N . TYR A 1 259 ? 24.679 -3.522 -6.720 1.00 98.50 259 TYR A N 1
ATOM 2023 C CA . TYR A 1 259 ? 23.915 -4.729 -7.025 1.00 98.50 259 TYR A CA 1
ATOM 2024 C C . TYR A 1 259 ? 23.543 -4.781 -8.501 1.00 98.50 259 TYR A C 1
ATOM 2026 O O . TYR A 1 259 ? 22.649 -4.072 -8.959 1.00 98.50 259 TYR A O 1
ATOM 2034 N N . ALA A 1 260 ? 24.224 -5.654 -9.241 1.00 98.19 260 ALA A N 1
ATOM 2035 C CA . ALA A 1 260 ? 23.974 -5.895 -10.654 1.00 98.19 260 ALA A CA 1
ATOM 2036 C C . ALA A 1 260 ? 23.557 -7.349 -10.899 1.00 98.19 260 ALA A C 1
ATOM 2038 O O . ALA A 1 260 ? 24.149 -8.280 -10.354 1.00 98.19 260 ALA A O 1
ATOM 2039 N N . TYR A 1 261 ? 22.574 -7.544 -11.773 1.00 98.38 261 TYR A N 1
ATOM 2040 C CA . TYR A 1 261 ? 22.188 -8.851 -12.290 1.00 98.38 261 TYR A CA 1
ATOM 2041 C C . TYR A 1 261 ? 22.124 -8.804 -13.813 1.00 98.38 261 TYR A C 1
ATOM 2043 O O . TYR A 1 261 ? 21.367 -8.018 -14.375 1.00 98.38 261 TYR A O 1
ATOM 2051 N N . VAL A 1 262 ? 22.925 -9.638 -14.477 1.00 98.44 262 VAL A N 1
ATOM 2052 C CA . VAL A 1 262 ? 22.994 -9.743 -15.941 1.00 98.44 262 VAL A CA 1
ATOM 2053 C C . VAL A 1 262 ? 22.444 -11.103 -16.359 1.00 98.44 262 VAL A C 1
ATOM 2055 O O . VAL A 1 262 ? 22.833 -12.132 -15.803 1.00 98.44 262 VAL A O 1
ATOM 2058 N N . GLY A 1 263 ? 21.528 -11.101 -17.326 1.00 97.50 263 GLY A N 1
ATOM 2059 C CA . GLY A 1 263 ? 20.947 -12.320 -17.884 1.00 97.50 263 GLY A CA 1
ATOM 2060 C C . GLY A 1 263 ? 21.970 -13.139 -18.664 1.00 97.50 263 GLY A C 1
ATOM 2061 O O . GLY A 1 263 ? 22.982 -12.623 -19.133 1.00 97.50 263 GLY A O 1
ATOM 2062 N N . LYS A 1 264 ? 21.691 -14.428 -18.829 1.00 96.94 264 LYS A N 1
ATOM 2063 C CA . LYS A 1 264 ? 22.509 -15.373 -19.596 1.00 96.94 264 LYS A CA 1
ATOM 2064 C C . LYS A 1 264 ? 22.064 -15.476 -21.052 1.00 96.94 264 LYS A C 1
ATOM 2066 O O . LYS A 1 264 ? 22.856 -15.896 -21.891 1.00 96.94 264 LYS A O 1
ATOM 2071 N N . THR A 1 265 ? 20.822 -15.110 -21.369 1.00 96.75 265 THR A N 1
ATOM 2072 C CA . THR A 1 265 ? 20.293 -15.211 -22.734 1.00 96.75 265 THR A CA 1
ATOM 2073 C C . THR A 1 265 ? 20.534 -13.912 -23.492 1.00 96.75 265 THR A C 1
ATOM 2075 O O . THR A 1 265 ? 19.931 -12.869 -23.209 1.00 96.75 265 THR A O 1
ATOM 2078 N N . SER A 1 266 ? 21.400 -13.958 -24.503 1.00 96.50 266 SER A N 1
ATOM 2079 C CA . SER A 1 266 ? 21.579 -12.827 -25.407 1.00 96.50 266 SER A CA 1
ATOM 2080 C C . SER A 1 266 ? 20.505 -12.805 -26.485 1.00 96.50 266 SER A C 1
ATOM 2082 O O . SER A 1 266 ? 20.159 -13.830 -27.075 1.00 96.50 266 SER A O 1
ATOM 2084 N N . SER A 1 267 ? 19.961 -11.621 -26.754 1.00 95.94 267 SER A N 1
ATOM 2085 C CA . SER A 1 267 ? 18.913 -11.498 -27.757 1.00 95.94 267 SER A CA 1
ATOM 2086 C C . SER A 1 267 ? 19.465 -11.815 -29.152 1.00 95.94 267 SER A C 1
ATOM 2088 O O . SER A 1 267 ? 20.535 -11.328 -29.526 1.00 95.94 267 SER A O 1
ATOM 2090 N N . ALA A 1 268 ? 18.743 -12.635 -29.918 1.00 96.12 268 ALA A N 1
ATOM 2091 C CA . ALA A 1 268 ? 19.152 -13.100 -31.248 1.00 96.12 268 ALA A CA 1
ATOM 2092 C C . ALA A 1 268 ? 20.541 -13.777 -31.301 1.00 96.12 268 ALA A C 1
ATOM 2094 O O . ALA A 1 268 ? 21.214 -13.721 -32.329 1.00 96.12 268 ALA A O 1
ATOM 2095 N N . HIS A 1 269 ? 20.999 -14.362 -30.186 1.00 95.31 269 HIS A N 1
ATOM 2096 C CA . HIS A 1 269 ? 22.347 -14.928 -30.028 1.00 95.31 269 HIS A CA 1
ATOM 2097 C C . HIS A 1 269 ? 23.494 -13.937 -30.291 1.00 95.31 269 HIS A C 1
ATOM 2099 O O . HIS A 1 269 ? 24.635 -14.335 -30.528 1.00 95.31 269 HIS A O 1
ATOM 2105 N N . HIS A 1 270 ? 23.226 -12.633 -30.233 1.00 95.94 270 HIS A N 1
ATOM 2106 C CA . HIS A 1 270 ? 24.261 -11.630 -30.436 1.00 95.94 270 HIS A CA 1
ATOM 2107 C C . HIS A 1 270 ? 25.242 -11.618 -29.254 1.00 95.94 270 HIS A C 1
ATOM 2109 O O . HIS A 1 270 ? 24.842 -11.740 -28.098 1.00 95.94 270 HIS A O 1
ATOM 2115 N N . LYS A 1 271 ? 26.538 -11.440 -29.523 1.00 93.88 271 LYS A N 1
ATOM 2116 C CA . LYS A 1 271 ? 27.601 -11.547 -28.504 1.00 93.88 271 LYS A CA 1
ATOM 2117 C C . LYS A 1 271 ? 27.503 -10.541 -27.349 1.00 93.88 271 LYS A C 1
ATOM 2119 O O . LYS A 1 271 ? 28.015 -10.830 -26.278 1.00 93.88 271 LYS A O 1
ATOM 2124 N N . ASP A 1 272 ? 26.836 -9.409 -27.571 1.00 94.56 272 ASP A N 1
ATOM 2125 C CA . ASP A 1 272 ? 26.811 -8.249 -26.665 1.00 94.56 272 ASP A CA 1
ATOM 2126 C C . ASP A 1 272 ? 25.385 -7.727 -26.408 1.00 94.56 272 ASP A C 1
ATOM 2128 O O . ASP A 1 272 ? 25.192 -6.547 -26.148 1.00 94.56 272 ASP A O 1
ATOM 2132 N N . LYS A 1 273 ? 24.355 -8.574 -26.556 1.00 95.88 273 LYS A N 1
ATOM 2133 C CA . LYS A 1 273 ? 22.940 -8.156 -26.499 1.00 95.88 273 LYS A CA 1
ATOM 2134 C C . LYS A 1 273 ? 22.201 -8.700 -25.275 1.00 95.88 273 LYS A C 1
ATOM 2136 O O . LYS A 1 273 ? 21.170 -9.364 -25.409 1.00 95.88 273 LYS A O 1
ATOM 2141 N N . TYR A 1 274 ? 22.737 -8.456 -24.083 1.00 98.12 274 TYR A N 1
ATOM 2142 C CA . TYR A 1 274 ? 22.145 -8.932 -22.829 1.00 98.12 274 TYR A CA 1
ATOM 2143 C C . TYR A 1 274 ? 21.189 -7.907 -22.214 1.00 98.12 274 TYR A C 1
ATOM 2145 O O . TYR A 1 274 ? 21.128 -6.749 -22.632 1.00 98.12 274 TYR A O 1
ATOM 2153 N N . LYS A 1 275 ? 20.412 -8.362 -21.230 1.00 98.38 275 LYS A N 1
ATOM 2154 C CA . LYS A 1 275 ? 19.588 -7.512 -20.369 1.00 98.38 275 LYS A CA 1
ATOM 2155 C C . LYS A 1 275 ? 20.172 -7.549 -18.970 1.00 98.38 275 LYS A C 1
ATOM 2157 O O . LYS A 1 275 ? 20.665 -8.596 -18.539 1.00 98.38 275 LYS A O 1
ATOM 2162 N N . SER A 1 276 ? 20.104 -6.433 -18.262 1.00 98.62 276 SER A N 1
ATOM 2163 C CA . SER A 1 276 ? 20.536 -6.388 -16.871 1.00 98.62 276 SER A CA 1
ATOM 2164 C C . SER A 1 276 ? 19.697 -5.449 -16.020 1.00 98.62 276 SER A C 1
ATOM 2166 O O . SER A 1 276 ? 18.999 -4.570 -16.532 1.00 98.62 276 SER A O 1
ATOM 2168 N N . ILE A 1 277 ? 19.769 -5.675 -14.710 1.00 98.75 277 ILE A N 1
ATOM 2169 C CA . ILE A 1 277 ? 19.242 -4.811 -13.657 1.00 98.75 277 ILE A CA 1
ATOM 2170 C C . ILE A 1 277 ? 20.433 -4.308 -12.844 1.00 98.75 277 ILE A C 1
ATOM 2172 O O . ILE A 1 277 ? 21.299 -5.095 -12.462 1.00 98.75 277 ILE A O 1
ATOM 2176 N N . LEU A 1 278 ? 20.459 -3.011 -12.566 1.00 98.75 278 LEU A N 1
ATOM 2177 C CA . LEU A 1 278 ? 21.376 -2.364 -11.636 1.00 98.75 278 LEU A CA 1
ATOM 2178 C C . LEU A 1 278 ? 20.558 -1.667 -10.545 1.00 98.75 278 LEU A C 1
ATOM 2180 O O . LEU A 1 278 ? 19.576 -1.002 -10.859 1.00 98.75 278 LEU A O 1
ATOM 2184 N N . SER A 1 279 ? 20.932 -1.824 -9.278 1.00 98.31 279 SER A N 1
ATOM 2185 C CA . SER A 1 279 ? 20.152 -1.340 -8.134 1.00 98.31 279 SER A CA 1
ATOM 2186 C C . SER A 1 279 ? 21.050 -0.815 -7.015 1.00 98.31 279 SER A C 1
ATOM 2188 O O . SER A 1 279 ? 22.132 -1.355 -6.766 1.00 98.31 279 SER A O 1
ATOM 2190 N N . HIS A 1 280 ? 20.579 0.216 -6.305 1.00 93.12 280 HIS A N 1
ATOM 2191 C CA . HIS A 1 280 ? 21.215 0.700 -5.073 1.00 93.12 280 HIS A CA 1
ATOM 2192 C C . HIS A 1 280 ? 21.033 -0.245 -3.883 1.00 93.12 280 HIS A C 1
ATOM 2194 O O . HIS A 1 280 ? 21.845 -0.233 -2.960 1.00 93.12 280 HIS A O 1
ATOM 2200 N N . THR A 1 281 ? 19.983 -1.063 -3.883 1.00 94.69 281 THR A N 1
ATOM 2201 C CA . THR A 1 281 ? 19.712 -2.029 -2.811 1.00 94.69 281 THR A CA 1
ATOM 2202 C C . THR A 1 281 ? 19.775 -3.471 -3.327 1.00 94.69 281 THR A C 1
ATOM 2204 O O . THR A 1 281 ? 19.700 -3.684 -4.545 1.00 94.69 281 THR A O 1
ATOM 2207 N N . PRO A 1 282 ? 19.956 -4.467 -2.433 1.00 97.94 282 PRO A N 1
ATOM 2208 C CA . PRO A 1 282 ? 20.157 -5.856 -2.826 1.00 97.94 282 PRO A CA 1
ATOM 2209 C C . PRO A 1 282 ? 19.086 -6.401 -3.768 1.00 97.94 282 PRO A C 1
ATOM 2211 O O . PRO A 1 282 ? 17.891 -6.268 -3.507 1.00 97.94 282 PRO A O 1
ATOM 2214 N N . LEU A 1 283 ? 19.539 -7.078 -4.824 1.00 98.31 283 LEU A N 1
ATOM 2215 C CA . LEU A 1 283 ? 18.683 -7.848 -5.720 1.00 98.31 283 LEU A CA 1
ATOM 2216 C C . LEU A 1 283 ? 18.468 -9.249 -5.138 1.00 98.31 283 LEU A C 1
ATOM 2218 O O . LEU A 1 283 ? 19.418 -10.007 -4.939 1.00 98.31 283 LEU A O 1
ATOM 2222 N N . LEU A 1 284 ? 17.214 -9.585 -4.869 1.00 95.00 284 LEU A N 1
ATOM 2223 C CA . LEU A 1 284 ? 16.770 -10.859 -4.315 1.00 95.00 284 LEU A CA 1
ATOM 2224 C C . LEU A 1 284 ? 16.036 -11.663 -5.389 1.00 95.00 284 LEU A C 1
ATOM 2226 O O . LEU A 1 284 ? 15.458 -11.091 -6.313 1.00 95.00 284 LEU A O 1
ATOM 2230 N N . ASN A 1 285 ? 16.033 -12.992 -5.250 1.00 96.69 285 ASN A N 1
ATOM 2231 C CA . ASN A 1 285 ? 15.279 -13.902 -6.123 1.00 96.69 285 ASN A CA 1
ATOM 2232 C C . ASN A 1 285 ? 15.503 -13.626 -7.621 1.00 96.69 285 ASN A C 1
ATOM 2234 O O . ASN A 1 285 ? 14.558 -13.570 -8.410 1.00 96.69 285 ASN A O 1
ATOM 2238 N N . THR A 1 286 ? 16.763 -13.409 -8.004 1.00 98.44 286 THR A N 1
ATOM 2239 C CA . THR A 1 286 ? 17.132 -13.109 -9.387 1.00 98.44 286 THR A CA 1
ATOM 2240 C C . THR A 1 286 ? 16.823 -14.294 -10.299 1.00 98.44 286 THR A C 1
ATOM 2242 O O . THR A 1 286 ? 17.127 -15.445 -9.982 1.00 98.44 286 THR A O 1
ATOM 2245 N N . HIS A 1 287 ? 16.197 -14.020 -11.437 1.00 98.31 287 HIS A N 1
ATOM 2246 C CA . HIS A 1 287 ? 15.789 -15.040 -12.398 1.00 98.31 287 HIS A CA 1
ATOM 2247 C C . HIS A 1 287 ? 15.722 -14.468 -13.815 1.00 98.31 287 HIS A C 1
ATOM 2249 O O . HIS A 1 287 ? 15.644 -13.259 -14.013 1.00 98.31 287 HIS A O 1
ATOM 2255 N N . GLU A 1 288 ? 15.731 -15.339 -14.817 1.00 98.44 288 GLU A N 1
ATOM 2256 C CA . GLU A 1 288 ? 15.586 -14.957 -16.220 1.00 98.44 288 GLU A CA 1
ATOM 2257 C C . GLU A 1 288 ? 14.479 -15.791 -16.861 1.00 98.44 288 GLU A C 1
ATOM 2259 O O . GLU A 1 288 ? 14.401 -16.999 -16.637 1.00 98.44 288 GLU A O 1
ATOM 2264 N N . ILE A 1 289 ? 13.626 -15.137 -17.648 1.00 98.31 289 ILE A N 1
ATOM 2265 C CA . ILE A 1 289 ? 12.488 -15.751 -18.330 1.00 98.31 289 ILE A CA 1
ATOM 2266 C C . ILE A 1 289 ? 12.686 -15.586 -19.833 1.00 98.31 289 ILE A C 1
ATOM 2268 O O . ILE A 1 289 ? 12.861 -14.472 -20.331 1.00 98.31 289 ILE A O 1
ATOM 2272 N N . GLU A 1 290 ? 12.654 -16.697 -20.562 1.00 97.62 290 GLU A N 1
ATOM 2273 C CA . GLU A 1 290 ? 12.641 -16.685 -22.023 1.00 97.62 290 GLU A CA 1
ATOM 2274 C C . GLU A 1 290 ? 11.272 -16.218 -22.538 1.00 97.62 290 GLU A C 1
ATOM 2276 O O . GLU A 1 290 ? 10.226 -16.705 -22.104 1.00 97.62 290 GLU A O 1
ATOM 2281 N N . VAL A 1 291 ? 11.278 -15.284 -23.488 1.00 97.25 291 VAL A N 1
ATOM 2282 C CA . VAL A 1 291 ? 10.072 -14.708 -24.089 1.00 97.25 291 VAL A CA 1
ATOM 2283 C C . VAL A 1 291 ? 9.830 -15.363 -25.444 1.00 97.25 291 VAL A C 1
ATOM 2285 O O . VAL A 1 291 ? 10.489 -15.047 -26.437 1.00 97.25 291 VAL A O 1
ATOM 2288 N N . LYS A 1 292 ? 8.865 -16.284 -25.489 1.00 95.06 292 LYS A N 1
ATOM 2289 C CA . LYS A 1 292 ? 8.535 -17.051 -26.697 1.00 95.06 292 LYS A CA 1
ATOM 2290 C C . LYS A 1 292 ? 7.576 -16.258 -27.576 1.00 95.06 292 LYS A C 1
ATOM 2292 O O . LYS A 1 292 ? 6.421 -16.056 -27.219 1.00 95.06 292 LYS A O 1
ATOM 2297 N N . SER A 1 293 ? 8.061 -15.796 -28.724 1.00 95.44 293 SER A N 1
ATOM 2298 C CA . SER A 1 293 ? 7.293 -14.936 -29.628 1.00 95.44 293 SER A CA 1
ATOM 2299 C C . SER A 1 293 ? 7.826 -14.974 -31.059 1.00 95.44 293 SER A C 1
ATOM 2301 O O . SER A 1 293 ? 8.908 -15.500 -31.323 1.00 95.44 293 SER A O 1
ATOM 2303 N N . ALA A 1 294 ? 7.059 -14.411 -31.991 1.00 94.56 294 ALA A N 1
ATOM 2304 C CA . ALA A 1 294 ? 7.508 -14.152 -33.349 1.00 94.56 294 ALA A CA 1
ATOM 2305 C C . ALA A 1 294 ? 8.459 -12.944 -33.401 1.00 94.56 294 ALA A C 1
ATOM 2307 O O . ALA A 1 294 ? 8.287 -11.963 -32.681 1.00 94.56 294 ALA A O 1
ATOM 2308 N N . GLY A 1 295 ? 9.412 -12.975 -34.334 1.00 94.81 295 GLY A N 1
ATOM 2309 C CA . GLY A 1 295 ? 10.448 -11.953 -34.476 1.00 94.81 295 GLY A CA 1
ATOM 2310 C C . GLY A 1 295 ? 11.836 -12.550 -34.282 1.00 94.81 295 GLY A C 1
ATOM 2311 O O . GLY A 1 295 ? 12.035 -13.748 -34.480 1.00 94.81 295 GLY A O 1
ATOM 2312 N N . TRP A 1 296 ? 12.808 -11.712 -33.927 1.00 96.69 296 TRP A N 1
ATOM 2313 C CA . TRP A 1 296 ? 14.136 -12.210 -33.591 1.00 96.69 296 TRP A CA 1
ATOM 2314 C C . TRP A 1 296 ? 14.100 -12.992 -32.272 1.00 96.69 296 TRP A C 1
ATOM 2316 O O . TRP A 1 296 ? 13.373 -12.647 -31.344 1.00 96.69 296 TRP A O 1
ATOM 2326 N N . SER A 1 297 ? 14.887 -14.063 -32.214 1.00 95.38 297 SER A N 1
ATOM 2327 C CA . SER A 1 297 ? 14.881 -15.055 -31.139 1.00 95.38 297 SER A CA 1
ATOM 2328 C C . SER A 1 297 ? 16.305 -15.585 -30.913 1.00 95.38 297 SER A C 1
ATOM 2330 O O . SER A 1 297 ? 17.047 -15.703 -31.892 1.00 95.38 297 SER A O 1
ATOM 2332 N N . PRO A 1 298 ? 16.700 -15.915 -29.670 1.00 96.50 298 PRO A N 1
ATOM 2333 C CA . PRO A 1 298 ? 15.884 -15.845 -28.459 1.00 96.50 298 PRO A CA 1
ATOM 2334 C C . PRO A 1 298 ? 15.687 -14.401 -27.988 1.00 96.50 298 PRO A C 1
ATOM 2336 O O . PRO A 1 298 ? 16.459 -13.506 -28.336 1.00 96.50 298 PRO A O 1
ATOM 2339 N N . ALA A 1 299 ? 14.640 -14.179 -27.200 1.00 96.75 299 ALA A N 1
ATOM 2340 C CA . ALA A 1 299 ? 14.403 -12.965 -26.426 1.00 96.75 299 ALA A CA 1
ATOM 2341 C C . ALA A 1 299 ? 14.176 -13.371 -24.964 1.00 96.75 299 ALA A C 1
ATOM 2343 O O . ALA A 1 299 ? 13.730 -14.484 -24.689 1.00 96.75 299 ALA A O 1
ATOM 2344 N N . SER A 1 300 ? 14.508 -12.500 -24.015 1.00 97.75 300 SER A N 1
ATOM 2345 C CA . SER A 1 300 ? 14.327 -12.796 -22.590 1.00 97.75 300 SER A CA 1
ATOM 2346 C C . SER A 1 300 ? 14.150 -11.521 -21.776 1.00 97.75 300 SER A C 1
ATOM 2348 O O . SER A 1 300 ? 14.474 -10.425 -22.245 1.00 97.75 300 SER A O 1
ATOM 2350 N N . MET A 1 301 ? 13.692 -11.691 -20.541 1.00 97.81 301 MET A N 1
ATOM 2351 C CA . MET A 1 301 ? 13.676 -10.665 -19.505 1.00 97.81 301 MET A CA 1
ATOM 2352 C C . MET A 1 301 ? 14.352 -11.186 -18.242 1.00 97.81 301 MET A C 1
ATOM 2354 O O . MET A 1 301 ? 14.183 -12.346 -17.870 1.00 97.81 301 MET A O 1
ATOM 2358 N N . VAL A 1 302 ? 15.108 -10.323 -17.575 1.00 98.56 302 VAL A N 1
ATOM 2359 C CA . VAL A 1 302 ? 15.653 -10.596 -16.242 1.00 98.56 302 VAL A CA 1
ATOM 2360 C C . VAL A 1 302 ? 14.735 -9.996 -15.192 1.00 98.56 302 VAL A C 1
ATOM 2362 O O . VAL A 1 302 ? 14.224 -8.896 -15.388 1.00 98.56 302 VAL A O 1
ATOM 2365 N N . GLY A 1 303 ? 14.525 -10.713 -14.095 1.00 98.50 303 GLY A N 1
ATOM 2366 C CA . GLY A 1 303 ? 13.687 -10.318 -12.974 1.00 98.50 303 GLY A CA 1
ATOM 2367 C C . GLY A 1 303 ? 14.450 -10.376 -11.661 1.00 98.50 303 GLY A C 1
ATOM 2368 O O . GLY A 1 303 ? 15.295 -11.250 -11.458 1.00 98.50 303 GLY A O 1
ATOM 2369 N N . ALA A 1 304 ? 14.157 -9.440 -10.768 1.00 98.56 304 ALA A N 1
ATOM 2370 C CA . ALA A 1 304 ? 14.672 -9.429 -9.409 1.00 98.56 304 ALA A CA 1
ATOM 2371 C C . ALA A 1 304 ? 13.722 -8.667 -8.488 1.00 98.56 304 ALA A C 1
ATOM 2373 O O . ALA A 1 304 ? 13.064 -7.710 -8.895 1.00 98.56 304 ALA A O 1
ATOM 2374 N N . GLU A 1 305 ? 13.690 -9.054 -7.223 1.00 97.69 305 GLU A N 1
ATOM 2375 C CA . GLU A 1 305 ? 13.033 -8.275 -6.186 1.00 97.69 305 GLU A CA 1
ATOM 2376 C C . GLU A 1 305 ? 14.034 -7.348 -5.509 1.00 97.69 305 GLU A C 1
ATOM 2378 O O . GLU A 1 305 ? 15.182 -7.715 -5.269 1.00 97.69 305 GLU A O 1
ATOM 2383 N N . THR A 1 306 ? 13.588 -6.153 -5.152 1.00 95.75 306 THR A N 1
ATOM 2384 C CA . THR A 1 306 ? 14.399 -5.188 -4.416 1.00 95.75 306 THR A CA 1
ATOM 2385 C C . THR A 1 306 ? 13.529 -4.362 -3.473 1.00 95.75 306 THR A C 1
ATOM 2387 O O . THR A 1 306 ? 12.308 -4.296 -3.638 1.00 95.75 306 THR A O 1
ATOM 2390 N N . ILE A 1 307 ? 14.131 -3.760 -2.449 1.00 85.94 307 ILE A N 1
ATOM 2391 C CA . ILE A 1 307 ? 13.432 -2.893 -1.495 1.00 85.94 307 ILE A CA 1
ATOM 2392 C C . ILE A 1 307 ? 13.991 -1.483 -1.636 1.00 85.94 307 ILE A C 1
ATOM 2394 O O . ILE A 1 307 ? 15.133 -1.234 -1.255 1.00 85.94 307 ILE A O 1
ATOM 2398 N N . ILE A 1 308 ? 13.181 -0.560 -2.152 1.00 86.50 308 ILE A N 1
ATOM 2399 C CA . ILE A 1 308 ? 13.531 0.856 -2.298 1.00 86.50 308 ILE A CA 1
ATOM 2400 C C . ILE A 1 308 ? 12.710 1.652 -1.299 1.00 86.50 308 ILE A C 1
ATOM 2402 O O . ILE A 1 308 ? 11.482 1.630 -1.346 1.00 86.50 308 ILE A O 1
ATOM 2406 N N . ASN A 1 309 ? 13.382 2.341 -0.372 1.00 77.88 309 ASN A N 1
ATOM 2407 C CA . ASN A 1 309 ? 12.725 3.210 0.610 1.00 77.88 309 ASN A CA 1
ATOM 2408 C C . ASN A 1 309 ? 11.569 2.503 1.364 1.00 77.88 309 ASN A C 1
ATOM 2410 O O . ASN A 1 309 ? 10.507 3.074 1.607 1.00 77.88 309 ASN A O 1
ATOM 2414 N N . GLY A 1 310 ? 11.766 1.221 1.702 1.00 69.56 310 GLY A N 1
ATOM 2415 C CA . GLY A 1 310 ? 10.788 0.383 2.409 1.00 69.56 310 GLY A CA 1
ATOM 2416 C C . GLY A 1 310 ? 9.701 -0.255 1.534 1.00 69.56 310 GLY A C 1
ATOM 2417 O O . GLY A 1 310 ? 8.911 -1.050 2.045 1.00 69.56 310 GLY A O 1
ATOM 2418 N N . VAL A 1 311 ? 9.671 0.033 0.231 1.00 78.81 311 VAL A N 1
ATOM 2419 C CA . VAL A 1 311 ? 8.739 -0.568 -0.732 1.00 78.81 311 VAL A CA 1
ATOM 2420 C C . VAL A 1 311 ? 9.423 -1.733 -1.437 1.00 78.81 311 VAL A C 1
ATOM 2422 O O . VAL A 1 311 ? 10.446 -1.550 -2.092 1.00 78.81 311 VAL A O 1
ATOM 2425 N N . ARG A 1 312 ? 8.857 -2.940 -1.308 1.00 85.06 312 ARG A N 1
ATOM 2426 C CA . ARG A 1 312 ? 9.295 -4.121 -2.067 1.00 85.06 312 ARG A CA 1
ATOM 2427 C C . ARG A 1 312 ? 8.730 -4.054 -3.483 1.00 85.06 312 ARG A C 1
ATOM 2429 O O . ARG A 1 312 ? 7.516 -3.931 -3.645 1.00 85.06 312 ARG A O 1
ATOM 2436 N N . ILE A 1 313 ? 9.605 -4.163 -4.473 1.00 93.50 313 ILE A N 1
ATOM 2437 C CA . ILE A 1 313 ? 9.294 -4.039 -5.896 1.00 93.50 313 ILE A CA 1
ATOM 2438 C C . ILE A 1 313 ? 9.859 -5.257 -6.617 1.00 93.50 313 ILE A C 1
ATOM 2440 O O . ILE A 1 313 ? 11.017 -5.615 -6.406 1.00 93.50 313 ILE A O 1
ATOM 2444 N N . LEU A 1 314 ? 9.048 -5.873 -7.471 1.00 97.69 314 LEU A N 1
ATOM 2445 C CA . LEU A 1 314 ? 9.505 -6.828 -8.471 1.00 97.69 314 LEU A CA 1
ATOM 2446 C C . LEU A 1 314 ? 9.844 -6.050 -9.743 1.00 97.69 314 LEU A C 1
ATOM 2448 O O . LEU A 1 314 ? 8.970 -5.445 -10.361 1.00 97.69 314 LEU A O 1
ATOM 2452 N N . VAL A 1 315 ? 11.121 -6.022 -10.107 1.00 98.25 315 VAL A N 1
ATOM 2453 C CA . VAL A 1 315 ? 11.611 -5.297 -11.279 1.00 98.25 315 VAL A CA 1
ATOM 2454 C C . VAL A 1 315 ? 11.984 -6.290 -12.360 1.00 98.25 315 VAL A C 1
ATOM 2456 O O . VAL A 1 315 ? 12.722 -7.243 -12.113 1.00 98.25 315 VAL A O 1
ATOM 2459 N N . TYR A 1 316 ? 11.522 -6.011 -13.570 1.00 98.62 316 TYR A N 1
ATOM 2460 C CA . TYR A 1 316 ? 11.953 -6.674 -14.782 1.00 98.62 316 TYR A CA 1
ATOM 2461 C C . TYR A 1 316 ? 12.738 -5.716 -15.675 1.00 98.62 316 TYR A C 1
ATOM 2463 O O . TYR A 1 316 ? 12.391 -4.544 -15.783 1.00 98.62 316 TYR A O 1
ATOM 2471 N N . SER A 1 317 ? 13.771 -6.224 -16.345 1.00 98.56 317 SER A N 1
ATOM 2472 C CA . SER A 1 317 ? 14.472 -5.542 -17.437 1.00 98.56 317 SER A CA 1
ATOM 2473 C C . SER A 1 317 ? 14.453 -6.432 -18.678 1.00 98.56 317 SER A C 1
ATOM 2475 O O . SER A 1 317 ? 14.808 -7.612 -18.601 1.00 98.56 317 SER A O 1
ATOM 2477 N N . THR A 1 318 ? 14.006 -5.900 -19.814 1.00 98.31 318 THR A N 1
ATOM 2478 C CA . THR A 1 318 ? 13.772 -6.681 -21.034 1.00 98.31 318 THR A CA 1
ATOM 2479 C C . THR A 1 318 ? 14.301 -6.001 -22.292 1.00 98.31 318 THR A C 1
ATOM 2481 O O . THR A 1 318 ? 14.476 -4.790 -22.343 1.00 98.31 318 THR A O 1
ATOM 2484 N N . HIS A 1 319 ? 14.528 -6.792 -23.334 1.00 98.06 319 HIS A N 1
ATOM 2485 C CA . HIS A 1 319 ? 14.623 -6.292 -24.698 1.00 98.06 319 HIS A CA 1
ATOM 2486 C C . HIS A 1 319 ? 13.950 -7.321 -25.600 1.00 98.06 319 HIS A C 1
ATOM 2488 O O . HIS A 1 319 ? 14.399 -8.473 -25.646 1.00 98.06 319 HIS A O 1
ATOM 2494 N N . ILE A 1 320 ? 12.886 -6.914 -26.297 1.00 97.38 320 ILE A N 1
ATOM 2495 C CA . ILE A 1 320 ? 11.998 -7.808 -27.059 1.00 97.38 320 ILE A CA 1
ATOM 2496 C C . ILE A 1 320 ? 11.751 -7.328 -28.495 1.00 97.38 320 ILE A C 1
ATOM 2498 O O . ILE A 1 320 ? 11.877 -6.133 -28.754 1.00 97.38 320 ILE A O 1
ATOM 2502 N N . PRO A 1 321 ? 11.405 -8.220 -29.445 1.00 97.12 321 PRO A N 1
ATOM 2503 C CA . PRO A 1 321 ? 11.065 -7.824 -30.807 1.00 97.12 321 PRO A CA 1
ATOM 2504 C C . PRO A 1 321 ? 9.723 -7.090 -30.873 1.00 97.12 321 PRO A C 1
ATOM 2506 O O . PRO A 1 321 ? 8.719 -7.560 -30.338 1.00 97.12 321 PRO A O 1
ATOM 2509 N N . GLY A 1 322 ? 9.700 -5.985 -31.619 1.00 96.00 322 GLY A N 1
ATOM 2510 C CA . GLY A 1 322 ? 8.473 -5.269 -31.953 1.00 96.00 322 GLY A CA 1
ATOM 2511 C C . GLY A 1 322 ? 7.665 -5.984 -33.035 1.00 96.00 322 GLY A C 1
ATOM 2512 O O . GLY A 1 322 ? 8.220 -6.652 -33.918 1.00 96.00 322 GLY A O 1
ATOM 2513 N N . ARG A 1 323 ? 6.338 -5.848 -32.985 1.00 96.25 323 ARG A N 1
ATOM 2514 C CA . ARG A 1 323 ? 5.407 -6.437 -33.966 1.00 96.25 323 ARG A CA 1
ATOM 2515 C C . ARG A 1 323 ? 4.281 -5.461 -34.323 1.00 96.25 323 ARG A C 1
ATOM 2517 O O . ARG A 1 323 ? 3.880 -4.682 -33.472 1.00 96.25 323 ARG A O 1
ATOM 2524 N N . PRO A 1 324 ? 3.717 -5.509 -35.542 1.00 95.50 324 PRO A N 1
ATOM 2525 C CA . PRO A 1 324 ? 2.570 -4.666 -35.890 1.00 95.50 324 PRO A CA 1
ATOM 2526 C C . PRO A 1 324 ? 1.256 -5.142 -35.246 1.00 95.50 324 PRO A C 1
ATOM 2528 O O . PRO A 1 324 ? 0.368 -4.336 -34.990 1.00 95.50 324 PRO A O 1
ATOM 2531 N N . ALA A 1 325 ? 1.127 -6.446 -34.985 1.00 96.31 325 ALA A N 1
ATOM 2532 C CA . ALA A 1 325 ? -0.051 -7.063 -34.382 1.00 96.31 325 ALA A CA 1
ATOM 2533 C C . ALA A 1 325 ? 0.306 -7.704 -33.039 1.00 96.31 325 ALA A C 1
ATOM 2535 O O . ALA A 1 325 ? 1.430 -8.181 -32.858 1.00 96.31 325 ALA A O 1
ATOM 2536 N N . ALA A 1 326 ? -0.664 -7.734 -32.125 1.00 95.06 326 ALA A N 1
ATOM 2537 C CA . ALA A 1 326 ? -0.501 -8.316 -30.797 1.00 95.06 326 ALA A CA 1
ATOM 2538 C C . ALA A 1 326 ? -0.320 -9.843 -30.853 1.00 95.06 326 ALA A C 1
ATOM 2540 O O . ALA A 1 326 ? 0.464 -10.407 -30.090 1.00 95.06 326 ALA A O 1
ATOM 2541 N N . GLU A 1 327 ? -0.973 -10.506 -31.811 1.00 95.88 327 GLU A N 1
ATOM 2542 C CA . GLU A 1 327 ? -0.885 -11.952 -32.002 1.00 95.88 327 GLU A CA 1
ATOM 2543 C C . GLU A 1 327 ? 0.573 -12.426 -32.134 1.00 95.88 327 GLU A C 1
ATOM 2545 O O . GLU A 1 327 ? 1.346 -11.933 -32.963 1.00 95.88 327 GLU A O 1
ATOM 2550 N N . ASN A 1 328 ? 0.946 -13.398 -31.295 1.00 94.94 328 ASN A N 1
ATOM 2551 C CA . ASN A 1 328 ? 2.294 -13.967 -31.198 1.00 94.94 328 ASN A CA 1
ATOM 2552 C C . ASN A 1 328 ? 3.417 -12.940 -30.946 1.00 94.94 328 ASN A C 1
ATOM 2554 O O . ASN A 1 328 ? 4.589 -13.240 -31.186 1.00 94.94 328 ASN A O 1
ATOM 2558 N N . SER A 1 329 ? 3.096 -11.734 -30.471 1.00 97.75 329 SER A N 1
ATOM 2559 C CA . SER A 1 329 ? 4.096 -10.739 -30.081 1.00 97.75 329 SER A CA 1
ATOM 2560 C C . SER A 1 329 ? 4.713 -11.052 -28.717 1.00 97.75 329 SER A C 1
ATOM 2562 O O . SER A 1 329 ? 4.123 -11.728 -27.874 1.00 97.75 329 SER A O 1
ATOM 2564 N N . ALA A 1 330 ? 5.916 -10.531 -28.481 1.00 97.44 330 ALA A N 1
ATOM 2565 C CA . ALA A 1 330 ? 6.588 -10.656 -27.193 1.00 97.44 330 ALA A CA 1
ATOM 2566 C C . ALA A 1 330 ? 5.820 -9.961 -26.059 1.00 97.44 330 ALA A C 1
ATOM 2568 O O . ALA A 1 330 ? 5.725 -10.505 -24.960 1.00 97.44 330 ALA A O 1
ATOM 2569 N N . ALA A 1 331 ? 5.229 -8.793 -26.330 1.00 96.94 331 ALA A N 1
ATOM 2570 C CA . ALA A 1 331 ? 4.388 -8.089 -25.366 1.00 96.94 331 ALA A CA 1
ATOM 2571 C C . ALA A 1 331 ? 3.141 -8.905 -24.996 1.00 96.94 331 ALA A C 1
ATOM 2573 O O . ALA A 1 331 ? 2.853 -9.053 -23.812 1.00 96.94 331 ALA A O 1
ATOM 2574 N N . ALA A 1 332 ? 2.487 -9.540 -25.974 1.00 96.25 332 ALA A N 1
ATOM 2575 C CA . ALA A 1 332 ? 1.375 -10.453 -25.717 1.00 96.25 332 ALA A CA 1
ATOM 2576 C C . ALA A 1 332 ? 1.794 -11.676 -24.890 1.00 96.25 332 ALA A C 1
ATOM 2578 O O . ALA A 1 332 ? 1.071 -12.088 -23.986 1.00 96.25 332 ALA A O 1
ATOM 2579 N N . PHE A 1 333 ? 2.971 -12.256 -25.153 1.00 97.69 333 PHE A N 1
ATOM 2580 C CA . PHE A 1 333 ? 3.490 -13.353 -24.329 1.00 97.69 333 PHE A CA 1
ATOM 2581 C C . PHE A 1 333 ? 3.653 -12.925 -22.865 1.00 97.69 333 PHE A C 1
ATOM 2583 O O . PHE A 1 333 ? 3.178 -13.626 -21.970 1.00 97.69 333 PHE A O 1
ATOM 2590 N N . MET A 1 334 ? 4.267 -11.760 -22.624 1.00 97.50 334 MET A N 1
ATOM 2591 C CA . MET A 1 334 ? 4.409 -11.205 -21.274 1.00 97.50 334 MET A CA 1
ATOM 2592 C C . MET A 1 334 ? 3.042 -10.957 -20.625 1.00 97.50 334 MET A C 1
ATOM 2594 O O . MET A 1 334 ? 2.833 -11.370 -19.484 1.00 97.50 334 MET A O 1
ATOM 2598 N N . ALA A 1 335 ? 2.110 -10.347 -21.359 1.00 96.75 335 ALA A N 1
ATOM 2599 C CA . ALA A 1 335 ? 0.768 -10.030 -20.881 1.00 96.75 335 ALA A CA 1
ATOM 2600 C C . ALA A 1 335 ? -0.029 -11.280 -20.474 1.00 96.75 335 ALA A C 1
ATOM 2602 O O . ALA A 1 335 ? -0.723 -11.272 -19.464 1.00 96.75 335 ALA A O 1
ATOM 2603 N N . ASN A 1 336 ? 0.104 -12.371 -21.229 1.00 96.62 336 ASN A N 1
ATOM 2604 C CA . ASN A 1 336 ? -0.685 -13.580 -21.001 1.00 96.62 336 ASN A CA 1
ATOM 2605 C C . ASN A 1 336 ? -0.028 -14.568 -20.030 1.00 96.62 336 ASN A C 1
ATOM 2607 O O . ASN A 1 336 ? -0.734 -15.348 -19.401 1.00 96.62 336 ASN A O 1
ATOM 2611 N N . SER A 1 337 ? 1.307 -14.577 -19.939 1.00 95.81 337 SER A N 1
ATOM 2612 C CA . SER A 1 337 ? 2.042 -15.682 -19.294 1.00 95.81 337 SER A CA 1
ATOM 2613 C C . SER A 1 337 ? 2.962 -15.255 -18.157 1.00 95.81 337 SER A C 1
ATOM 2615 O O . SER A 1 337 ? 3.439 -16.115 -17.429 1.00 95.81 337 SER A O 1
ATOM 2617 N N . ILE A 1 338 ? 3.282 -13.963 -18.033 1.00 96.00 338 ILE A N 1
ATOM 2618 C CA . ILE A 1 338 ? 4.261 -13.485 -17.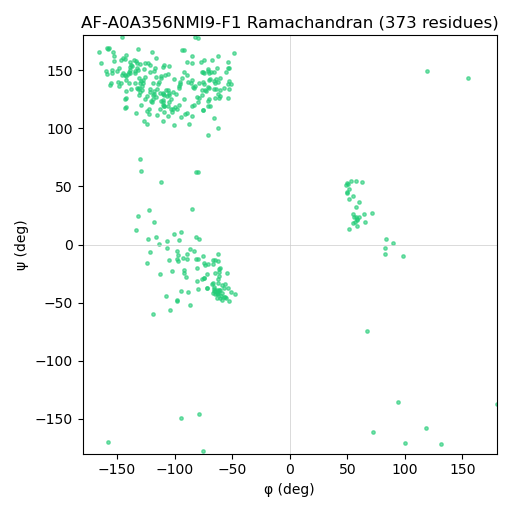045 1.00 96.00 338 ILE A CA 1
ATOM 2619 C C . ILE A 1 338 ? 3.601 -12.519 -16.071 1.00 96.00 338 ILE A C 1
ATOM 2621 O O . ILE A 1 338 ? 3.560 -12.784 -14.873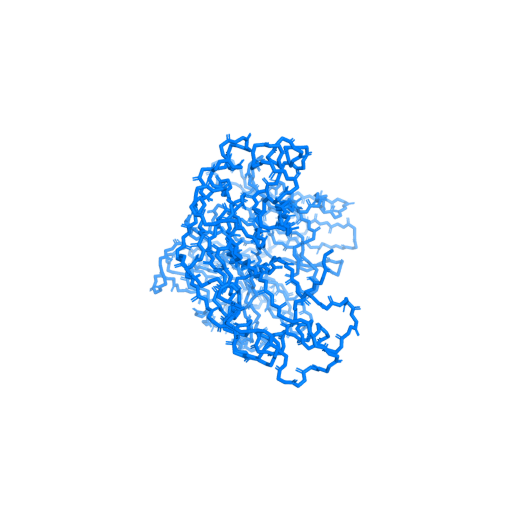 1.00 96.00 338 ILE A O 1
ATOM 2625 N N . ILE A 1 339 ? 3.049 -11.413 -16.578 1.00 96.00 339 ILE A N 1
ATOM 2626 C CA . ILE A 1 339 ? 2.504 -10.352 -15.726 1.00 96.00 339 ILE A CA 1
ATOM 2627 C C . ILE A 1 339 ? 1.390 -10.851 -14.786 1.00 96.00 339 ILE A C 1
ATOM 2629 O O . ILE A 1 339 ? 1.447 -10.485 -13.610 1.00 96.00 339 ILE A O 1
ATOM 2633 N N . PRO A 1 340 ? 0.438 -11.711 -15.210 1.00 93.31 340 PRO A N 1
ATOM 2634 C CA . PRO A 1 340 ? -0.614 -12.218 -14.326 1.00 93.31 340 PRO A CA 1
ATOM 2635 C C . PRO A 1 340 ? -0.094 -12.968 -13.092 1.00 93.31 340 PRO A C 1
ATOM 2637 O O . PRO A 1 340 ? -0.681 -12.852 -12.017 1.00 93.31 340 PRO A O 1
ATOM 2640 N N . ASP A 1 341 ? 1.019 -13.693 -13.215 1.00 91.25 341 ASP A N 1
ATOM 2641 C CA . ASP A 1 341 ? 1.642 -14.408 -12.095 1.00 91.25 341 ASP A CA 1
ATOM 2642 C C . ASP A 1 341 ? 2.460 -13.448 -11.215 1.00 91.25 341 ASP A C 1
ATOM 2644 O O . ASP A 1 341 ? 2.436 -13.520 -9.980 1.00 91.25 341 ASP A O 1
ATOM 2648 N N . SER A 1 342 ? 3.147 -12.484 -11.836 1.00 92.00 342 SER A N 1
ATOM 2649 C CA . SER A 1 342 ? 3.912 -11.453 -11.127 1.00 92.00 342 SER A CA 1
ATOM 2650 C C . SER A 1 342 ? 3.029 -10.611 -10.200 1.00 92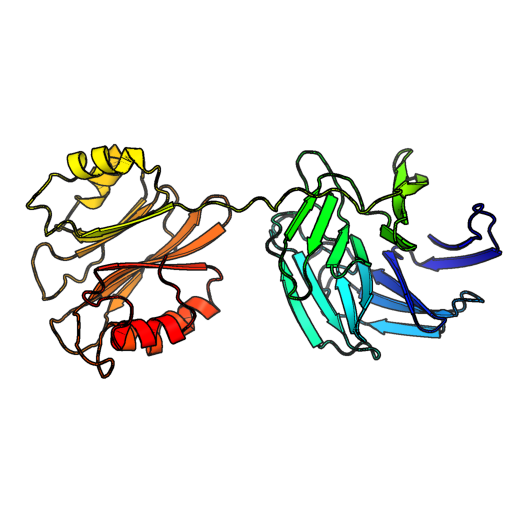.00 342 SER A C 1
ATOM 2652 O O . SER A 1 342 ? 3.394 -10.377 -9.048 1.00 92.00 342 SER A O 1
ATOM 2654 N N . ILE A 1 343 ? 1.851 -10.180 -10.661 1.00 86.75 343 ILE A N 1
ATOM 2655 C CA . ILE A 1 343 ? 0.948 -9.324 -9.868 1.00 86.75 343 ILE A CA 1
ATOM 2656 C C . ILE A 1 343 ? 0.222 -10.079 -8.743 1.00 86.75 343 ILE A C 1
ATOM 2658 O O . ILE A 1 343 ? -0.284 -9.453 -7.814 1.00 86.75 343 ILE A O 1
ATOM 2662 N N . GLN A 1 344 ? 0.198 -11.415 -8.779 1.00 84.00 344 GLN A N 1
ATOM 2663 C CA . GLN A 1 344 ? -0.297 -12.228 -7.661 1.00 84.00 344 GLN A CA 1
ATOM 2664 C C . GLN A 1 344 ? 0.716 -12.310 -6.513 1.00 84.00 344 GLN A C 1
ATOM 2666 O O . GLN A 1 344 ? 0.336 -12.457 -5.351 1.00 84.00 344 GLN A O 1
ATOM 2671 N N . THR A 1 345 ? 2.010 -12.222 -6.827 1.00 78.94 345 THR A N 1
ATOM 2672 C CA . THR A 1 345 ? 3.102 -12.427 -5.863 1.00 78.94 345 THR A CA 1
ATOM 2673 C C . THR A 1 345 ? 3.732 -11.119 -5.378 1.00 78.94 345 THR A C 1
ATOM 2675 O O . THR A 1 345 ? 4.272 -11.071 -4.269 1.00 78.94 345 THR A O 1
ATOM 2678 N N . ALA A 1 346 ? 3.607 -10.031 -6.145 1.00 80.25 346 ALA A N 1
ATOM 2679 C CA . ALA A 1 346 ? 4.156 -8.719 -5.821 1.00 80.25 346 ALA A CA 1
ATOM 2680 C C . ALA A 1 346 ? 3.113 -7.595 -5.951 1.00 80.25 346 ALA A C 1
ATOM 2682 O O . ALA A 1 346 ? 2.348 -7.529 -6.904 1.00 80.25 346 ALA A O 1
ATOM 2683 N N . ASN A 1 347 ? 3.131 -6.651 -5.000 1.00 78.94 347 ASN A N 1
ATOM 2684 C CA . ASN A 1 347 ? 2.218 -5.492 -5.009 1.00 78.94 347 ASN A CA 1
ATOM 2685 C C . ASN A 1 347 ? 2.678 -4.367 -5.951 1.00 78.94 347 ASN A C 1
ATOM 2687 O O . ASN A 1 347 ? 1.887 -3.500 -6.308 1.00 78.94 347 ASN A O 1
ATOM 2691 N N . HIS A 1 348 ? 3.965 -4.348 -6.298 1.00 89.50 348 HIS A N 1
ATOM 2692 C CA . HIS A 1 348 ? 4.562 -3.366 -7.193 1.00 89.50 348 HIS A CA 1
ATOM 2693 C C . HIS A 1 348 ? 5.429 -4.116 -8.196 1.00 89.50 348 HIS A C 1
ATOM 2695 O O . HIS A 1 348 ? 6.433 -4.718 -7.810 1.00 89.50 348 HIS A O 1
ATOM 2701 N N . VAL A 1 349 ? 5.024 -4.083 -9.462 1.00 96.00 349 VAL A N 1
ATOM 2702 C CA . VAL A 1 349 ? 5.753 -4.679 -10.582 1.00 96.00 349 VAL A CA 1
ATOM 2703 C C . VAL A 1 349 ? 6.164 -3.548 -11.516 1.00 96.00 349 VAL A C 1
ATOM 2705 O O . VAL A 1 349 ? 5.326 -2.741 -11.910 1.00 96.00 349 VAL A O 1
ATOM 2708 N N . ILE A 1 350 ? 7.451 -3.464 -11.850 1.00 96.81 350 ILE A N 1
ATOM 2709 C CA . ILE A 1 350 ? 7.978 -2.480 -12.802 1.00 96.81 350 ILE A CA 1
ATOM 2710 C C . ILE A 1 350 ? 8.630 -3.238 -13.952 1.00 96.81 350 ILE A C 1
ATOM 2712 O O . ILE A 1 350 ? 9.552 -4.019 -13.730 1.00 96.81 350 ILE A O 1
ATOM 2716 N N . LEU A 1 351 ? 8.177 -2.982 -15.178 1.00 97.62 351 LEU A N 1
ATOM 2717 C CA . LEU A 1 351 ? 8.813 -3.477 -16.395 1.00 97.62 351 LEU A CA 1
ATOM 2718 C C . LEU A 1 351 ? 9.638 -2.355 -17.027 1.00 97.62 351 LEU A C 1
ATOM 2720 O O . LEU A 1 351 ? 9.098 -1.334 -17.441 1.00 97.62 351 LEU A O 1
ATOM 2724 N N . LEU A 1 352 ? 10.948 -2.559 -17.098 1.00 98.06 352 LEU A N 1
ATOM 2725 C CA . LEU A 1 352 ? 11.915 -1.670 -17.729 1.00 98.06 352 LEU A CA 1
ATOM 2726 C C . LEU A 1 352 ? 12.453 -2.323 -19.001 1.00 98.06 352 LEU A C 1
ATOM 2728 O O . LEU A 1 352 ? 12.537 -3.547 -19.100 1.00 98.06 352 LEU A O 1
ATOM 2732 N N . GLY A 1 353 ? 12.882 -1.504 -19.953 1.00 96.00 353 GLY A N 1
ATOM 2733 C CA . GLY A 1 353 ? 13.631 -1.965 -21.114 1.00 96.00 353 GLY A CA 1
ATOM 2734 C C . GLY A 1 353 ? 13.113 -1.431 -22.436 1.00 96.00 353 GLY A C 1
ATOM 2735 O O . GLY A 1 353 ? 12.259 -0.547 -22.483 1.00 96.00 353 GLY A O 1
ATOM 2736 N N . ASP A 1 354 ? 13.663 -1.979 -23.511 1.00 97.19 354 ASP A N 1
ATOM 2737 C CA . ASP A 1 354 ? 13.279 -1.641 -24.876 1.00 97.19 354 ASP A CA 1
ATOM 2738 C C . ASP A 1 354 ? 12.223 -2.632 -25.389 1.00 97.19 354 ASP A C 1
ATOM 2740 O O . ASP A 1 354 ? 12.497 -3.817 -25.611 1.00 97.19 354 ASP A O 1
ATOM 2744 N N . LEU A 1 355 ? 10.989 -2.147 -25.542 1.00 96.69 355 LEU A N 1
ATOM 2745 C CA . LEU A 1 355 ? 9.855 -2.964 -25.975 1.00 96.69 355 LEU A CA 1
ATOM 2746 C C . LEU A 1 355 ? 9.689 -3.011 -27.504 1.00 96.69 355 LEU A C 1
ATOM 2748 O O . LEU A 1 355 ? 8.862 -3.778 -27.988 1.00 96.69 355 LEU A O 1
ATOM 2752 N N . ASN A 1 356 ? 10.447 -2.202 -28.262 1.00 97.12 356 ASN A N 1
ATOM 2753 C CA . ASN A 1 356 ? 10.383 -2.068 -29.728 1.00 97.12 356 ASN A CA 1
ATOM 2754 C C . ASN A 1 356 ? 8.990 -1.810 -30.345 1.00 97.12 356 ASN A C 1
ATOM 2756 O O . ASN A 1 356 ? 8.826 -1.890 -31.563 1.00 97.12 356 ASN A O 1
ATOM 2760 N N . ASN A 1 357 ? 7.998 -1.461 -29.534 1.00 96.44 357 ASN A N 1
ATOM 2761 C CA . ASN A 1 357 ? 6.688 -0.985 -29.954 1.00 96.44 357 ASN A CA 1
ATOM 2762 C C . ASN A 1 357 ? 6.430 0.392 -29.338 1.00 96.44 357 ASN A C 1
ATOM 2764 O O . ASN A 1 357 ? 7.019 0.750 -28.316 1.00 96.44 357 ASN A O 1
ATOM 2768 N N . ARG A 1 358 ? 5.557 1.180 -29.966 1.00 94.88 358 ARG A N 1
ATOM 2769 C CA . ARG A 1 358 ? 5.141 2.492 -29.454 1.00 94.88 358 ARG A CA 1
ATOM 2770 C C . ARG A 1 358 ? 3.887 2.361 -28.585 1.00 94.88 358 ARG A C 1
ATOM 2772 O O . ARG A 1 358 ? 3.055 1.498 -28.869 1.00 94.88 358 ARG A O 1
ATOM 2779 N N . PRO A 1 359 ? 3.711 3.216 -27.561 1.00 92.62 359 PRO A N 1
ATOM 2780 C CA . PRO A 1 359 ? 2.452 3.288 -26.823 1.00 92.62 359 PRO A CA 1
ATOM 2781 C C . PRO A 1 359 ? 1.254 3.444 -27.771 1.00 92.62 359 PRO A C 1
ATOM 2783 O O . PRO A 1 359 ? 1.330 4.186 -28.752 1.00 92.62 359 PRO A O 1
ATOM 2786 N N . GLY A 1 360 ? 0.169 2.720 -27.491 1.00 92.69 360 GLY A N 1
ATOM 2787 C CA . GLY A 1 360 ? -1.023 2.656 -28.344 1.00 92.69 360 GLY A CA 1
ATOM 2788 C C . GLY A 1 360 ? -0.947 1.665 -29.514 1.00 92.69 360 GLY A C 1
ATOM 2789 O O . GLY A 1 360 ? -1.967 1.415 -30.155 1.00 92.69 360 GLY A O 1
ATOM 2790 N N . GLU A 1 361 ? 0.211 1.060 -29.800 1.00 96.62 361 GLU A N 1
ATOM 2791 C CA . GLU A 1 361 ? 0.280 -0.047 -30.759 1.00 96.62 361 GLU A CA 1
ATOM 2792 C C . GLU A 1 361 ? -0.292 -1.340 -30.149 1.00 96.62 361 GLU A C 1
ATOM 2794 O O . GLU A 1 361 ? -0.115 -1.578 -28.948 1.00 96.62 361 GLU A O 1
ATOM 2799 N N . PRO A 1 362 ? -0.922 -2.220 -30.956 1.00 97.25 362 PRO A N 1
ATOM 2800 C CA . PRO A 1 362 ? -1.665 -3.371 -30.441 1.00 97.25 362 PRO A CA 1
ATOM 2801 C C . PRO A 1 362 ? -0.911 -4.256 -29.429 1.00 97.25 362 PRO A C 1
ATOM 2803 O O . PRO A 1 362 ? -1.523 -4.640 -28.434 1.00 97.25 362 PRO A O 1
ATOM 2806 N N . PRO A 1 363 ? 0.393 -4.570 -29.603 1.00 96.69 363 PRO A N 1
ATOM 2807 C CA . PRO A 1 363 ? 1.126 -5.357 -28.609 1.00 96.69 363 PRO A CA 1
ATOM 2808 C C . PRO A 1 363 ? 1.213 -4.703 -27.225 1.00 96.69 363 PRO A C 1
ATOM 2810 O O . PRO A 1 363 ? 1.120 -5.406 -26.221 1.00 96.69 363 PRO A O 1
ATOM 2813 N N . LEU A 1 364 ? 1.407 -3.380 -27.155 1.00 96.44 364 LEU A N 1
ATOM 2814 C CA . LEU A 1 364 ? 1.518 -2.681 -25.871 1.00 96.44 364 LEU A CA 1
ATOM 2815 C C . LEU A 1 364 ? 0.155 -2.415 -25.244 1.00 96.44 364 LEU A C 1
ATOM 2817 O O . LEU A 1 364 ? 0.054 -2.495 -24.028 1.00 96.44 364 LEU A O 1
ATOM 2821 N N . VAL A 1 365 ? -0.892 -2.209 -26.050 1.00 95.81 365 VAL A N 1
ATOM 2822 C CA . VAL A 1 365 ? -2.272 -2.139 -25.541 1.00 95.81 365 VAL A CA 1
ATOM 2823 C C . VAL A 1 365 ? -2.629 -3.419 -24.781 1.00 95.81 365 VAL A C 1
ATOM 2825 O O . VAL A 1 365 ? -3.109 -3.346 -23.656 1.00 95.81 365 VAL A O 1
ATOM 2828 N N . GLN A 1 366 ? -2.299 -4.594 -25.327 1.00 95.06 366 GLN A N 1
ATOM 2829 C CA . GLN A 1 366 ? -2.535 -5.863 -24.627 1.00 95.06 366 GLN A CA 1
ATOM 2830 C C . GLN A 1 366 ? -1.753 -5.971 -23.306 1.00 95.06 366 GLN A C 1
ATOM 2832 O O . GLN A 1 366 ? -2.216 -6.587 -22.349 1.00 95.06 366 GLN A O 1
ATOM 2837 N N . LEU A 1 367 ? -0.557 -5.385 -23.235 1.00 93.75 367 LEU A N 1
ATOM 2838 C CA . LEU A 1 367 ? 0.214 -5.338 -21.995 1.00 93.75 367 LEU A CA 1
ATOM 2839 C C . LEU A 1 367 ? -0.406 -4.369 -20.975 1.00 93.75 367 LEU A C 1
ATOM 2841 O O . LEU A 1 367 ? -0.415 -4.658 -19.784 1.00 93.75 367 LEU A O 1
ATOM 2845 N N . GLU A 1 368 ? -0.950 -3.240 -21.424 1.00 94.19 368 GLU A N 1
ATOM 2846 C CA . GLU A 1 368 ? -1.662 -2.275 -20.576 1.00 94.19 368 GLU A CA 1
ATOM 2847 C C . GLU A 1 368 ? -2.977 -2.853 -20.019 1.00 94.19 368 GLU A C 1
ATOM 2849 O O . GLU A 1 368 ? -3.330 -2.591 -18.867 1.00 94.19 368 GLU A O 1
ATOM 2854 N N . GLU A 1 369 ? -3.661 -3.717 -20.775 1.00 93.94 369 GLU A N 1
ATOM 2855 C CA . GLU A 1 369 ? -4.871 -4.433 -20.336 1.00 93.94 369 GLU A CA 1
ATOM 2856 C C . GLU A 1 369 ? -4.639 -5.335 -19.112 1.00 93.94 369 GLU A C 1
ATOM 2858 O O . GLU A 1 369 ? -5.582 -5.622 -18.373 1.00 93.94 369 GLU A O 1
ATOM 2863 N N . THR A 1 370 ? -3.391 -5.724 -18.813 1.00 91.38 370 THR A N 1
ATOM 2864 C CA . THR A 1 370 ? -3.063 -6.453 -17.574 1.00 91.38 370 THR A CA 1
ATOM 2865 C C . THR A 1 370 ? -2.972 -5.545 -16.342 1.00 91.38 370 THR A C 1
ATOM 2867 O O . THR A 1 370 ? -2.555 -5.992 -15.273 1.00 91.38 370 THR A O 1
ATOM 2870 N N . GLY A 1 371 ? -3.290 -4.255 -16.481 1.00 90.38 371 GLY A N 1
ATOM 2871 C CA . GLY A 1 371 ? -3.186 -3.242 -15.431 1.00 90.38 371 GLY A CA 1
ATOM 2872 C C . GLY A 1 371 ? -1.831 -2.530 -15.367 1.00 90.38 371 GLY A C 1
ATOM 2873 O O . GLY A 1 371 ? -1.648 -1.663 -14.507 1.00 90.38 371 GLY A O 1
ATOM 2874 N N . MET A 1 372 ? -0.892 -2.856 -16.263 1.00 91.69 372 MET A N 1
ATOM 2875 C CA . MET A 1 372 ? 0.360 -2.107 -16.411 1.00 91.69 372 MET A CA 1
ATOM 2876 C C . MET A 1 372 ? 0.073 -0.713 -16.977 1.00 91.69 372 MET A C 1
ATOM 2878 O O . MET A 1 372 ? -0.863 -0.519 -17.747 1.00 91.69 372 MET A O 1
ATOM 2882 N N . ARG A 1 373 ? 0.882 0.280 -16.600 1.00 89.38 373 ARG A N 1
ATOM 2883 C CA . ARG A 1 373 ? 0.736 1.662 -17.077 1.00 89.38 373 ARG A CA 1
ATOM 2884 C C . ARG A 1 373 ? 2.084 2.199 -17.531 1.00 89.38 373 ARG A C 1
ATOM 2886 O O . ARG A 1 373 ? 3.068 2.047 -16.807 1.00 89.38 373 ARG A O 1
ATOM 2893 N N . SER A 1 374 ? 2.115 2.841 -18.698 1.00 85.06 374 SER A N 1
ATOM 2894 C CA . SER A 1 374 ? 3.266 3.650 -19.106 1.00 85.06 374 SER A CA 1
ATOM 2895 C C . SER A 1 374 ? 3.407 4.853 -18.169 1.00 85.06 374 SER A C 1
ATOM 2897 O O . SER A 1 374 ? 2.401 5.436 -17.759 1.00 85.06 374 SER A O 1
ATOM 2899 N N . ILE A 1 375 ? 4.650 5.200 -17.828 1.00 70.44 375 ILE A N 1
ATOM 2900 C CA . ILE A 1 375 ? 5.008 6.314 -16.932 1.00 70.44 375 ILE A CA 1
ATOM 2901 C C . ILE A 1 375 ? 5.536 7.488 -17.749 1.00 70.44 375 ILE A C 1
ATOM 2903 O O . ILE A 1 375 ? 6.263 7.214 -18.734 1.00 70.44 375 ILE A O 1
#

Nearest PDB structures (foldseek):
  4fva-assembly4_D  TM=7.064E-01  e=5.768E-07  Caenorhabditis elegans
  4fva-assembly1_A  TM=6.999E-01  e=1.257E-06  Caenorhabditis elegans
  6rvz-assembly1_A  TM=7.183E-01  e=1.229E-05  Homo sapiens
  6rw0-assembly1_A  TM=7.271E-01  e=1.918E-05  Homo sapiens
  3fw0-assembly1_A  TM=6.744E-01  e=2.620E-04  Rattus norvegicus

Foldseek 3Di:
DKDFDDPPVRHTDDIDDDDPAFAEWEDDDQKIWTWGWPFAAQDAFPRTFIKIWIARNPHRHTDDIGTQSVQRRGWAEWEDDDQKIWTFFFDHPPDFWTKIWIAGPVRDTDDIDIERQTDLPGIFRYWYDDDQWIKTAGQADPVHFRIFTAHPVRYTFWTDRDHQNRHWDDPDNQWIWGWDADDVRPDIDIDIGRHPDDTDGRPDQDAAEAFEECQLVPPHQLLVVLVVCLVRLHFKYKYWQAAPDCRLCNSCVSNVFREKDKDPDAWLPDRRTIIMMTGNFYWAPWDKAFQFFPDTDGWIKIWTWGAGPNFIEIEIHTDADDDQALVRGSLVSCLPPPLVVVVVVHVHYYYHYHRNDDPPRHSVVSNVVSVDDDD

pLDDT: mean 94.36, std 5.39, range [64.06, 98.81]

Secondary structure (DSSP, 8-state):
-EEEEE-TT--EEEEEE--S-EEEEEEETTEEEEEEE-S-TTPSTTS--EEEEEEETTT--EEEEEE-TT-TT-EEEEEEETTEEEEEEB--TT---EEEEEE-TT--EEEEEEE-----TTBEEEEEEETTEEEEEE--BTTB-SEEEE-TT--EEEEE-S--TT-EEEEETTEEEEEEEETTTTEEEEEEESSPPP-BPP------EEEEE-GGGTSS-HHHHHHHHGGGT-SEEEEEEEPSSSHHHHHHHHHT--EEEE-S--GGG-TT-EEEEEESS--EEEEEEE---SSSS--EEEEEEEEETTEEEEEEEEE----SSSTT-HHHHHHHHTHHHHHHH-S-EEEEEE-SS-TTSHHHHHHHTTT----

Radius of gyration: 26.66 Å; Cα contacts (8 Å, |Δi|>4): 1008; chains: 1; bounding box: 63×41×70 Å

Mean predicted aligned error: 10.42 Å